Protein AF-0000000080780342 (afdb_homodimer)

Solvent-accessible surface area (backbone atoms only — not comparable to full-atom values): 35404 Å² total; per-residue (Å²): 70,50,25,33,61,36,71,56,68,37,95,52,62,80,74,57,49,59,36,84,40,81,68,80,72,84,42,49,67,56,20,28,24,29,40,35,44,19,20,24,66,54,75,62,47,59,28,56,47,44,54,70,35,80,52,38,77,70,79,51,53,69,66,42,45,40,37,42,12,18,7,27,31,31,62,43,62,15,71,58,88,52,90,84,52,71,96,67,53,64,68,41,53,31,22,22,37,40,79,22,28,40,26,47,54,44,73,37,52,49,88,44,50,42,74,52,54,91,90,51,51,52,72,51,41,6,53,33,53,70,23,40,50,44,18,42,36,44,40,53,63,73,50,52,61,40,65,70,33,35,33,34,28,35,47,19,38,30,47,42,21,44,40,32,38,29,52,41,33,65,47,45,24,44,27,36,32,23,32,56,50,73,84,40,57,67,50,50,46,51,48,57,67,71,63,36,58,76,41,77,43,37,62,55,75,53,89,60,39,43,59,52,50,21,57,75,45,71,67,56,25,29,43,30,32,42,28,38,28,65,53,64,76,61,47,62,74,23,31,18,73,72,62,12,32,37,31,34,62,41,51,72,63,38,83,75,62,73,52,73,38,53,52,60,58,35,29,77,37,13,26,29,42,32,20,44,47,56,72,62,39,42,75,76,39,49,68,57,45,51,53,33,50,54,54,50,52,50,31,46,71,73,57,57,46,74,71,53,68,31,82,69,79,28,73,26,64,67,31,50,33,57,52,49,52,38,49,77,67,66,67,64,34,32,24,42,43,34,36,34,69,75,77,70,68,75,81,124,71,51,24,34,61,35,70,56,66,36,96,52,61,79,74,56,49,60,35,84,40,81,68,79,73,82,42,50,68,56,20,29,25,29,41,34,42,18,19,25,66,53,75,62,47,59,29,56,47,43,55,68,35,80,53,38,77,72,80,50,53,67,65,43,47,40,36,43,12,19,7,27,30,32,62,43,66,16,73,58,88,53,89,87,53,71,95,66,50,64,68,41,53,32,21,22,38,41,79,22,29,42,26,47,56,44,74,37,54,51,89,45,52,41,73,52,56,91,91,52,52,52,73,52,40,6,51,33,53,70,23,40,50,45,17,41,35,45,40,53,63,73,49,51,62,40,65,70,33,34,33,34,27,35,47,19,39,29,46,42,20,45,39,31,37,30,52,41,32,67,48,44,25,44,27,34,32,22,32,57,50,73,85,40,57,66,48,50,46,50,47,58,68,73,63,36,58,75,42,79,44,37,62,55,74,52,90,60,42,45,60,52,52,21,56,74,47,72,66,56,26,30,42,30,34,41,28,38,26,64,53,63,75,60,48,63,74,25,31,17,74,72,62,11,32,38,32,34,62,41,50,72,62,38,83,76,61,74,52,75,39,53,52,59,59,34,28,78,37,14,26,29,41,31,20,44,47,55,73,62,39,42,75,75,39,50,68,58,47,50,51,31,48,55,54,50,52,49,31,45,73,74,57,58,45,73,72,55,66,32,81,70,80,28,76,25,65,67,29,49,33,57,54,51,50,38,48,75,68,66,67,65,35,32,26,40,43,34,38,33,71,76,78,69,68,74,81,124

InterPro domains:
  IPR011032 GroES-like superfamily [SSF50129] (12-157)
  IPR013149 Alcohol dehydrogenase-like, C-terminal [PF00107] (159-283)
  IPR013154 Alcohol dehydrogenase-like, N-terminal [PF08240] (29-117)
  IPR020843 Enoylreductase domain [SM00829] (11-338)
  IPR036291 NAD(P)-binding domain superfamily [SSF51735] (120-309)
  IPR051397 Zinc-containing alcohol dehydrogenase-like protein [PTHR43677] (1-338)

Structure (mmCIF, N/CA/C/O backbone):
data_AF-0000000080780342-model_v1
#
loop_
_entity.id
_entity.type
_entity.pdbx_description
1 polymer 'NADPH2:quinone reductase'
#
loop_
_atom_site.group_PDB
_atom_site.id
_atom_site.type_symbol
_atom_site.label_atom_id
_atom_site.label_alt_id
_atom_site.label_comp_id
_atom_site.label_asym_id
_atom_site.label_entity_id
_atom_site.label_seq_id
_atom_site.pdbx_PDB_ins_code
_atom_site.Cartn_x
_atom_site.Cartn_y
_atom_site.Cartn_z
_atom_site.occupancy
_atom_site.B_iso_or_equiv
_atom_site.auth_seq_id
_atom_site.auth_comp_id
_atom_site.auth_asym_id
_atom_site.auth_atom_id
_atom_site.pdbx_PDB_model_num
ATOM 1 N N . MET A 1 1 ? 14.344 -36.688 -25.344 1 91.94 1 MET A N 1
ATOM 2 C CA . MET A 1 1 ? 13.031 -36.625 -24.688 1 91.94 1 MET A CA 1
ATOM 3 C C . MET A 1 1 ? 12.125 -35.625 -25.391 1 91.94 1 MET A C 1
ATOM 5 O O . MET A 1 1 ? 12.602 -34.75 -26.109 1 91.94 1 MET A O 1
ATOM 9 N N . ASP A 1 2 ? 10.867 -35.781 -25.172 1 94.5 2 ASP A N 1
ATOM 10 C CA . ASP A 1 2 ? 9.93 -34.812 -25.734 1 94.5 2 ASP A CA 1
ATOM 11 C C . ASP A 1 2 ? 9.734 -33.625 -24.797 1 94.5 2 ASP A C 1
ATOM 13 O O . ASP A 1 2 ? 9.719 -33.812 -23.578 1 94.5 2 ASP A O 1
ATOM 17 N N . ALA A 1 3 ? 9.648 -32.469 -25.406 1 97.25 3 ALA A N 1
ATOM 18 C CA . ALA A 1 3 ? 9.391 -31.234 -24.641 1 97.25 3 ALA A CA 1
ATOM 19 C C . ALA A 1 3 ? 8.789 -30.156 -25.531 1 97.25 3 ALA A C 1
ATOM 21 O O . ALA A 1 3 ? 8.859 -30.234 -26.766 1 97.25 3 ALA A O 1
ATOM 22 N N . ILE A 1 4 ? 8.07 -29.234 -24.953 1 98.06 4 ILE A N 1
ATOM 23 C CA . ILE A 1 4 ? 7.613 -28.047 -25.688 1 98.06 4 ILE A CA 1
ATOM 24 C C . ILE A 1 4 ? 8.695 -26.969 -25.656 1 98.06 4 ILE A C 1
ATOM 26 O O . ILE A 1 4 ? 8.781 -26.203 -24.688 1 98.06 4 ILE A O 1
ATOM 30 N N . ARG A 1 5 ? 9.414 -26.859 -26.688 1 97.06 5 ARG A N 1
ATOM 31 C CA . ARG A 1 5 ? 10.508 -25.906 -26.797 1 97.06 5 ARG A CA 1
ATOM 32 C C . ARG A 1 5 ? 10.062 -24.625 -27.516 1 97.06 5 ARG A C 1
ATOM 34 O O . ARG A 1 5 ? 9.352 -24.703 -28.516 1 97.06 5 ARG A O 1
ATOM 41 N N . VAL A 1 6 ? 10.414 -23.516 -26.953 1 97.5 6 VAL A N 1
ATOM 42 C CA . VAL A 1 6 ? 10.258 -22.219 -27.625 1 97.5 6 VAL A CA 1
ATOM 43 C C . VAL A 1 6 ? 11.609 -21.75 -28.141 1 97.5 6 VAL A C 1
ATOM 45 O O . VAL A 1 6 ? 12.438 -21.234 -27.391 1 97.5 6 VAL A O 1
ATOM 48 N N . THR A 1 7 ? 11.836 -21.875 -29.375 1 96.62 7 THR A N 1
ATOM 49 C CA . THR A 1 7 ? 13.094 -21.469 -29.984 1 96.62 7 THR A CA 1
ATOM 50 C C . THR A 1 7 ? 13.008 -20.031 -30.484 1 96.62 7 THR A C 1
ATOM 52 O O . THR A 1 7 ? 14.031 -19.375 -30.688 1 96.62 7 THR A O 1
ATOM 55 N N . GLU A 1 8 ? 11.812 -19.641 -30.781 1 96.75 8 GLU A N 1
ATOM 56 C CA . GLU A 1 8 ? 11.406 -18.266 -31.062 1 96.75 8 GLU A CA 1
ATOM 57 C C . GLU A 1 8 ? 10.016 -17.969 -30.516 1 96.75 8 GLU A C 1
ATOM 59 O O . GLU A 1 8 ? 9.164 -18.859 -30.469 1 96.75 8 GLU A O 1
ATOM 64 N N . PHE A 1 9 ? 9.891 -16.766 -30.047 1 97.12 9 PHE A N 1
ATOM 65 C CA . PHE A 1 9 ? 8.562 -16.422 -29.547 1 97.12 9 PHE A CA 1
ATOM 66 C C . PHE A 1 9 ? 7.508 -16.656 -30.625 1 97.12 9 PHE A C 1
ATOM 68 O O . PHE A 1 9 ? 7.738 -16.375 -31.797 1 97.12 9 PHE A O 1
ATOM 75 N N . VAL A 1 10 ? 6.395 -17.094 -30.234 1 96.75 10 VAL A N 1
ATOM 76 C CA . VAL A 1 10 ? 5.383 -17.469 -31.203 1 96.75 10 VAL A CA 1
ATOM 77 C C . VAL A 1 10 ? 4.273 -16.422 -31.234 1 96.75 10 VAL A C 1
ATOM 79 O O . VAL A 1 10 ? 3.982 -15.789 -30.219 1 96.75 10 VAL A O 1
ATOM 82 N N . SER A 1 11 ? 3.623 -16.266 -32.344 1 94.81 11 SER A N 1
ATOM 83 C CA . SER A 1 11 ? 2.477 -15.367 -32.438 1 94.81 11 SER A CA 1
ATOM 84 C C . SER A 1 11 ? 1.191 -16.047 -32 1 94.81 11 SER A C 1
ATOM 86 O O . SER A 1 11 ? 0.263 -15.391 -31.531 1 94.81 11 SER A O 1
ATOM 88 N N . SER A 1 12 ? 1.224 -17.375 -32.188 1 94.81 12 SER A N 1
ATOM 89 C CA . SER A 1 12 ? 0.069 -18.172 -31.797 1 94.81 12 SER A CA 1
ATOM 90 C C . SER A 1 12 ? 0.501 -19.453 -31.078 1 94.81 12 SER A C 1
ATOM 92 O O . SER A 1 12 ? 1.444 -20.125 -31.516 1 94.81 12 SER A O 1
ATOM 94 N N . VAL A 1 13 ? -0.261 -19.812 -30.078 1 94.69 13 VAL A N 1
ATOM 95 C CA . VAL A 1 13 ? 0.096 -21 -29.297 1 94.69 13 VAL A CA 1
ATOM 96 C C . VAL A 1 13 ? -0.251 -22.266 -30.062 1 94.69 13 VAL A C 1
ATOM 98 O O . VAL A 1 13 ? 0.207 -23.359 -29.719 1 94.69 13 VAL A O 1
ATOM 101 N N . SER A 1 14 ? -1.014 -22.141 -31.109 1 93.75 14 SER A N 1
ATOM 102 C CA . SER A 1 14 ? -1.417 -23.281 -31.922 1 93.75 14 SER A CA 1
ATOM 103 C C . SER A 1 14 ? -0.217 -23.906 -32.625 1 93.75 14 SER A C 1
ATOM 105 O O . SER A 1 14 ? -0.289 -25.047 -33.094 1 93.75 14 SER A O 1
ATOM 107 N N . SER A 1 15 ? 0.836 -23.172 -32.75 1 94.62 15 SER A N 1
ATOM 108 C CA . SER A 1 15 ? 2.016 -23.656 -33.438 1 94.62 15 SER A CA 1
ATOM 109 C C . SER A 1 15 ? 2.895 -24.516 -32.531 1 94.62 15 SER A C 1
ATOM 111 O O . SER A 1 15 ? 3.807 -25.188 -33 1 94.62 15 SER A O 1
ATOM 113 N N . LEU A 1 16 ? 2.643 -24.516 -31.266 1 96.69 16 LEU A N 1
ATOM 114 C CA . LEU A 1 16 ? 3.463 -25.266 -30.312 1 96.69 16 LEU A CA 1
ATOM 115 C C . LEU A 1 16 ? 3.301 -26.766 -30.5 1 96.69 16 LEU A C 1
ATOM 117 O O . LEU A 1 16 ? 2.182 -27.266 -30.656 1 96.69 16 LEU A O 1
ATOM 121 N N . ARG A 1 17 ? 4.43 -27.453 -30.5 1 95.25 17 ARG A N 1
ATOM 122 C CA . ARG A 1 17 ? 4.457 -28.906 -30.641 1 95.25 17 ARG A CA 1
ATOM 123 C C . ARG A 1 17 ? 5.617 -29.516 -29.844 1 95.25 17 ARG A C 1
ATOM 125 O O . ARG A 1 17 ? 6.645 -28.859 -29.641 1 95.25 17 ARG A O 1
ATOM 132 N N . PRO A 1 18 ? 5.367 -30.75 -29.422 1 96.25 18 PRO A N 1
ATOM 133 C CA . PRO A 1 18 ? 6.516 -31.406 -28.812 1 96.25 18 PRO A CA 1
ATOM 134 C C . PRO A 1 18 ? 7.699 -31.547 -29.766 1 96.25 18 PRO A C 1
ATOM 136 O O . PRO A 1 18 ? 7.504 -31.781 -30.953 1 96.25 18 PRO A O 1
ATOM 139 N N . GLN A 1 19 ? 8.812 -31.359 -29.234 1 95.94 19 GLN A N 1
ATOM 140 C CA . GLN A 1 19 ? 10.062 -31.531 -29.969 1 95.94 19 GLN A CA 1
ATOM 141 C C . GLN A 1 19 ? 11 -32.469 -29.219 1 95.94 19 GLN A C 1
ATOM 143 O O . GLN A 1 19 ? 11.031 -32.5 -27.984 1 95.94 19 GLN A O 1
ATOM 148 N N . ALA A 1 20 ? 11.703 -33.219 -30.047 1 94.56 20 ALA A N 1
ATOM 149 C CA . ALA A 1 20 ? 12.742 -34.062 -29.453 1 94.56 20 ALA A CA 1
ATOM 150 C C . ALA A 1 20 ? 13.914 -33.25 -28.953 1 94.56 20 ALA A C 1
ATOM 152 O O . ALA A 1 20 ? 14.469 -32.438 -29.703 1 94.56 20 ALA A O 1
ATOM 153 N N . THR A 1 21 ? 14.188 -33.375 -27.766 1 93.62 21 THR A N 1
ATOM 154 C CA . THR A 1 21 ? 15.312 -32.656 -27.156 1 93.62 21 THR A CA 1
ATOM 155 C C . THR A 1 21 ? 16.203 -33.625 -26.391 1 93.62 21 THR A C 1
ATOM 157 O O . THR A 1 21 ? 15.781 -34.75 -26.031 1 93.62 21 THR A O 1
ATOM 160 N N . PRO A 1 22 ? 17.438 -33.281 -26.219 1 92 22 PRO A N 1
ATOM 161 C CA . PRO A 1 22 ? 18.328 -34.156 -25.484 1 92 22 PRO A CA 1
ATOM 162 C C . PRO A 1 22 ? 17.859 -34.438 -24.062 1 92 22 PRO A C 1
ATOM 164 O O . PRO A 1 22 ? 17.25 -33.562 -23.422 1 92 22 PRO A O 1
ATOM 167 N N . PHE A 1 23 ? 18.062 -35.625 -23.609 1 93.12 23 PHE A N 1
ATOM 168 C CA . PHE A 1 23 ? 17.844 -35.969 -22.219 1 93.12 23 PHE A CA 1
ATOM 169 C C . PHE A 1 23 ? 18.656 -35.031 -21.312 1 93.12 23 PHE A C 1
ATOM 171 O O . PHE A 1 23 ? 19.797 -34.688 -21.641 1 93.12 23 PHE A O 1
ATOM 178 N N . PRO A 1 24 ? 18.078 -34.719 -20.141 1 92.75 24 PRO A N 1
ATOM 179 C CA . PRO A 1 24 ? 18.828 -33.812 -19.266 1 92.75 24 PRO A CA 1
ATOM 180 C C . PRO A 1 24 ? 20.109 -34.438 -18.734 1 92.75 24 PRO A C 1
ATOM 182 O O . PRO A 1 24 ? 20.203 -35.656 -18.594 1 92.75 24 PRO A O 1
ATOM 185 N N . PRO A 1 25 ? 21.047 -33.531 -18.453 1 90 25 PRO A N 1
ATOM 186 C CA . PRO A 1 25 ? 22.266 -34.031 -17.828 1 90 25 PRO A CA 1
ATOM 187 C C . PRO A 1 25 ? 22.047 -34.5 -16.406 1 90 25 PRO A C 1
ATOM 189 O O . PRO A 1 25 ? 21 -34.25 -15.812 1 90 25 PRO A O 1
ATOM 192 N N . GLN A 1 26 ? 23.016 -35.219 -15.961 1 91.75 26 GLN A N 1
ATOM 193 C CA . GLN A 1 26 ? 22.984 -35.625 -14.555 1 91.75 26 GLN A CA 1
ATOM 194 C C . GLN A 1 26 ? 22.859 -34.375 -13.656 1 91.75 26 GLN A C 1
ATOM 196 O O . GLN A 1 26 ? 23.531 -33.375 -13.883 1 91.75 26 GLN A O 1
ATOM 201 N N . PRO A 1 27 ? 21.953 -34.469 -12.672 1 95.5 27 PRO A N 1
ATOM 202 C CA . PRO A 1 27 ? 21.781 -33.312 -11.797 1 95.5 27 PRO A CA 1
ATOM 203 C C . PRO A 1 27 ? 23.047 -32.938 -11.023 1 95.5 27 PRO A C 1
ATOM 205 O O . PRO A 1 27 ? 23.766 -33.844 -10.586 1 95.5 27 PRO A O 1
ATOM 208 N N . ARG A 1 28 ? 23.359 -31.609 -10.867 1 92.81 28 ARG A N 1
ATOM 209 C CA . ARG A 1 28 ? 24.469 -31.094 -10.062 1 92.81 28 ARG A CA 1
ATOM 210 C C . ARG A 1 28 ? 24.109 -31.109 -8.578 1 92.81 28 ARG A C 1
ATOM 212 O O . ARG A 1 28 ? 22.953 -31.344 -8.219 1 92.81 28 ARG A O 1
ATOM 219 N N . PRO A 1 29 ? 25.156 -30.875 -7.777 1 91.25 29 PRO A N 1
ATOM 220 C CA . PRO A 1 29 ? 24.828 -30.766 -6.355 1 91.25 29 PRO A CA 1
ATOM 221 C C . PRO A 1 29 ? 23.719 -29.734 -6.086 1 91.25 29 PRO A C 1
ATOM 223 O O . PRO A 1 29 ? 23.781 -28.609 -6.594 1 91.25 29 PRO A O 1
ATOM 226 N N . GLY A 1 30 ? 22.688 -30.219 -5.297 1 92.19 30 GLY A N 1
ATOM 227 C CA . GLY A 1 30 ? 21.578 -29.328 -4.98 1 92.19 30 GLY A CA 1
ATOM 228 C C . GLY A 1 30 ? 20.453 -29.406 -5.996 1 92.19 30 GLY A C 1
ATOM 229 O O . GLY A 1 30 ? 19.422 -28.75 -5.824 1 92.19 30 GLY A O 1
ATOM 230 N N . GLU A 1 31 ? 20.688 -30.25 -7 1 95.31 31 GLU A N 1
ATOM 231 C CA . GLU A 1 31 ? 19.672 -30.391 -8.039 1 95.31 31 GLU A CA 1
ATOM 232 C C . GLU A 1 31 ? 19.047 -31.781 -8.023 1 95.31 31 GLU A C 1
ATOM 234 O O . GLU A 1 31 ? 19.641 -32.719 -7.465 1 95.31 31 GLU A O 1
ATOM 239 N N . VAL A 1 32 ? 17.906 -31.906 -8.562 1 96.38 32 VAL A N 1
ATOM 240 C CA . VAL A 1 32 ? 17.156 -33.156 -8.617 1 96.38 32 VAL A CA 1
ATOM 241 C C . VAL A 1 32 ? 16.594 -33.375 -10.016 1 96.38 32 VAL A C 1
ATOM 243 O O . VAL A 1 32 ? 16.062 -32.438 -10.625 1 96.38 32 VAL A O 1
ATOM 246 N N . LEU A 1 33 ? 16.797 -34.5 -10.523 1 96.81 33 LEU A N 1
ATOM 247 C CA . LEU A 1 33 ? 16.172 -34.938 -11.766 1 96.81 33 LEU A CA 1
ATOM 248 C C . LEU A 1 33 ? 14.844 -35.625 -11.5 1 96.81 33 LEU A C 1
ATOM 250 O O . LEU A 1 33 ? 14.797 -36.594 -10.734 1 96.81 33 LEU A O 1
ATOM 254 N N . VAL A 1 34 ? 13.828 -35.156 -12.102 1 97.06 34 VAL A N 1
ATOM 255 C CA . VAL A 1 34 ? 12.484 -35.688 -11.844 1 97.06 34 VAL A CA 1
ATOM 256 C C . VAL A 1 34 ? 11.867 -36.188 -13.148 1 97.06 34 VAL A C 1
ATOM 258 O O . VAL A 1 34 ? 11.969 -35.531 -14.188 1 97.06 34 VAL A O 1
ATOM 261 N N . ALA A 1 35 ? 11.312 -37.375 -13.117 1 97.25 35 ALA A N 1
ATOM 262 C CA . ALA A 1 35 ? 10.414 -37.812 -14.18 1 97.25 35 ALA A CA 1
ATOM 263 C C . ALA A 1 35 ? 9.023 -37.219 -14.023 1 97.25 35 ALA A C 1
ATOM 265 O O . ALA A 1 35 ? 8.305 -37.531 -13.078 1 97.25 35 ALA A O 1
ATOM 266 N N . ILE A 1 36 ? 8.633 -36.406 -14.977 1 98 36 ILE A N 1
ATOM 267 C CA . ILE A 1 36 ? 7.383 -35.656 -14.836 1 98 36 ILE A CA 1
ATOM 268 C C . ILE A 1 36 ? 6.203 -36.562 -15.188 1 98 36 ILE A C 1
ATOM 270 O O . ILE A 1 36 ? 6.207 -37.219 -16.234 1 98 36 ILE A O 1
ATOM 274 N N . HIS A 1 37 ? 5.23 -36.562 -14.305 1 97.94 37 HIS A N 1
ATOM 275 C CA . HIS A 1 37 ? 3.99 -37.281 -14.57 1 97.94 37 HIS A CA 1
ATOM 276 C C . HIS A 1 37 ? 2.885 -36.344 -15.008 1 97.94 37 HIS A C 1
ATOM 278 O O . HIS A 1 37 ? 2.158 -36.625 -15.961 1 97.94 37 HIS A O 1
ATOM 284 N N . CYS A 1 38 ? 2.787 -35.281 -14.328 1 98.12 38 CYS A N 1
ATOM 285 C CA . CYS A 1 38 ? 1.791 -34.25 -14.617 1 98.12 38 CYS A CA 1
ATOM 286 C C . CYS A 1 38 ? 2.418 -32.844 -14.609 1 98.12 38 CYS A C 1
ATOM 288 O O . CYS A 1 38 ? 3.334 -32.594 -13.828 1 98.12 38 CYS A O 1
ATOM 290 N N . ALA A 1 39 ? 2.018 -32.031 -15.492 1 98.5 39 ALA A N 1
ATOM 291 C CA . ALA A 1 39 ? 2.291 -30.609 -15.477 1 98.5 39 ALA A CA 1
ATOM 292 C C . ALA A 1 39 ? 0.994 -29.797 -15.445 1 98.5 39 ALA A C 1
ATOM 294 O O . ALA A 1 39 ? -0.067 -30.312 -15.812 1 98.5 39 ALA A O 1
ATOM 295 N N . ALA A 1 40 ? 1.048 -28.609 -14.93 1 98.62 40 ALA A N 1
ATOM 296 C CA . ALA A 1 40 ? -0.165 -27.797 -14.852 1 98.62 40 ALA A CA 1
ATOM 297 C C . ALA A 1 40 ? -0.02 -26.516 -15.664 1 98.62 40 ALA A C 1
ATOM 299 O O . ALA A 1 40 ? 1.073 -25.953 -15.758 1 98.62 40 ALA A O 1
ATOM 300 N N . LEU A 1 41 ? -1.099 -26.078 -16.188 1 98.06 41 LEU A N 1
ATOM 301 C CA . LEU A 1 41 ? -1.158 -24.906 -17.062 1 98.06 41 LEU A CA 1
ATOM 302 C C . LEU A 1 41 ? -1.257 -23.625 -16.25 1 98.06 41 LEU A C 1
ATOM 304 O O . LEU A 1 41 ? -1.991 -23.578 -15.258 1 98.06 41 LEU A O 1
ATOM 308 N N . ASN A 1 42 ? -0.512 -22.641 -16.625 1 96.19 42 ASN A N 1
ATOM 309 C CA . ASN A 1 42 ? -0.574 -21.297 -16.047 1 96.19 42 ASN A CA 1
ATOM 310 C C . ASN A 1 42 ? -0.77 -20.234 -17.141 1 96.19 42 ASN A C 1
ATOM 312 O O . ASN A 1 42 ? -0.318 -20.406 -18.266 1 96.19 42 ASN A O 1
ATOM 316 N N . HIS A 1 43 ? -1.422 -19.141 -16.75 1 93.88 43 HIS A N 1
ATOM 317 C CA . HIS A 1 43 ? -1.562 -18.047 -17.703 1 93.88 43 HIS A CA 1
ATOM 318 C C . HIS A 1 43 ? -0.2 -17.531 -18.156 1 93.88 43 HIS A C 1
ATOM 320 O O . HIS A 1 43 ? -0.037 -17.141 -19.328 1 93.88 43 HIS A O 1
ATOM 326 N N . VAL A 1 44 ? 0.729 -17.562 -17.344 1 94.25 44 VAL A N 1
ATOM 327 C CA . VAL A 1 44 ? 2.076 -17.078 -17.609 1 94.25 44 VAL A CA 1
ATOM 328 C C . VAL A 1 44 ? 2.705 -17.906 -18.734 1 94.25 44 VAL A C 1
ATOM 330 O O . VAL A 1 44 ? 3.551 -17.406 -19.484 1 94.25 44 VAL A O 1
ATOM 333 N N . ASP A 1 45 ? 2.311 -19.125 -18.891 1 96.56 45 ASP A N 1
ATOM 334 C CA . ASP A 1 45 ? 2.809 -19.953 -19.984 1 96.56 45 ASP A CA 1
ATOM 335 C C . ASP A 1 45 ? 2.502 -19.312 -21.344 1 96.56 45 ASP A C 1
ATOM 337 O O . ASP A 1 45 ? 3.34 -19.328 -22.25 1 96.56 45 ASP A O 1
ATOM 341 N N . LEU A 1 46 ? 1.283 -18.781 -21.453 1 94.69 46 LEU A N 1
ATOM 342 C CA . LEU A 1 46 ? 0.882 -18.094 -22.688 1 94.69 46 LEU A CA 1
ATOM 343 C C . LEU A 1 46 ? 1.785 -16.906 -22.969 1 94.69 46 LEU A C 1
ATOM 345 O O . LEU A 1 46 ? 2.277 -16.734 -24.094 1 94.69 46 LEU A O 1
ATOM 349 N N . LEU A 1 47 ? 2.016 -16.156 -21.938 1 93.44 47 LEU A N 1
ATOM 350 C CA . LEU A 1 47 ? 2.805 -14.93 -22.078 1 93.44 47 LEU A CA 1
ATOM 351 C C . LEU A 1 47 ? 4.262 -15.258 -22.391 1 93.44 47 LEU A C 1
ATOM 353 O O . LEU A 1 47 ? 4.883 -14.609 -23.234 1 93.44 47 LEU A O 1
ATOM 357 N N . TYR A 1 48 ? 4.793 -16.25 -21.75 1 96.25 48 TYR A N 1
ATOM 358 C CA . TYR A 1 48 ? 6.168 -16.656 -22 1 96.25 48 TYR A CA 1
ATOM 359 C C . TYR A 1 48 ? 6.34 -17.125 -23.438 1 96.25 48 TYR A C 1
ATOM 361 O O . TYR A 1 48 ? 7.301 -16.75 -24.109 1 96.25 48 TYR A O 1
ATOM 369 N N . ALA A 1 49 ? 5.441 -17.922 -23.906 1 97.25 49 ALA A N 1
ATOM 370 C CA . ALA A 1 49 ? 5.527 -18.438 -25.266 1 97.25 49 ALA A CA 1
ATOM 371 C C . ALA A 1 49 ? 5.527 -17.312 -26.297 1 97.25 49 ALA A C 1
ATOM 373 O O . ALA A 1 49 ? 6.203 -17.391 -27.328 1 97.25 49 ALA A O 1
ATOM 374 N N . GLN A 1 50 ? 4.836 -16.266 -25.969 1 95.81 50 GLN A N 1
ATOM 375 C CA . GLN A 1 50 ? 4.613 -15.188 -26.938 1 95.81 50 GLN A CA 1
ATOM 376 C C . GLN A 1 50 ? 5.598 -14.047 -26.719 1 95.81 50 GLN A C 1
ATOM 378 O O . GLN A 1 50 ? 5.586 -13.062 -27.453 1 95.81 50 GLN A O 1
ATOM 383 N N . GLY A 1 51 ? 6.398 -14.078 -25.734 1 95.5 51 GLY A N 1
ATOM 384 C CA . GLY A 1 51 ? 7.355 -13.023 -25.453 1 95.5 51 GLY A CA 1
ATOM 385 C C . GLY A 1 51 ? 6.715 -11.781 -24.859 1 95.5 51 GLY A C 1
ATOM 386 O O . GLY A 1 51 ? 7.18 -10.664 -25.094 1 95.5 51 GLY A O 1
ATOM 387 N N . LYS A 1 52 ? 5.648 -11.961 -24.109 1 91.38 52 LYS A N 1
ATOM 388 C CA . LYS A 1 52 ? 4.867 -10.812 -23.672 1 91.38 52 LYS A CA 1
ATOM 389 C C . LYS A 1 52 ? 4.973 -10.609 -22.156 1 91.38 52 LYS A C 1
ATOM 391 O O . LYS A 1 52 ? 4.43 -9.641 -21.625 1 91.38 52 LYS A O 1
ATOM 396 N N . HIS A 1 53 ? 5.652 -11.5 -21.469 1 91.31 53 HIS A N 1
ATOM 397 C CA . HIS A 1 53 ? 5.855 -11.359 -20.031 1 91.31 53 HIS A CA 1
ATOM 398 C C . HIS A 1 53 ? 7.074 -10.492 -19.734 1 91.31 53 HIS A C 1
ATOM 400 O O . HIS A 1 53 ? 8.039 -10.484 -20.5 1 91.31 53 HIS A O 1
ATOM 406 N N . GLN A 1 54 ? 7.062 -9.844 -18.594 1 88.12 54 GLN A N 1
ATOM 407 C CA . GLN A 1 54 ? 8.172 -8.977 -18.234 1 88.12 54 GLN A CA 1
ATOM 408 C C . GLN A 1 54 ? 9.477 -9.758 -18.141 1 88.12 54 GLN A C 1
ATOM 410 O O . GLN A 1 54 ? 10.555 -9.227 -18.406 1 88.12 54 GLN A O 1
ATOM 415 N N . ASN A 1 55 ? 9.414 -10.961 -17.75 1 92.62 55 ASN A N 1
ATOM 416 C CA . ASN A 1 55 ? 10.609 -11.789 -17.609 1 92.62 55 ASN A CA 1
ATOM 417 C C . ASN A 1 55 ? 11.234 -12.094 -18.969 1 92.62 55 ASN A C 1
ATOM 419 O O . ASN A 1 55 ? 12.391 -12.508 -19.047 1 92.62 55 ASN A O 1
ATOM 423 N N . ASN A 1 56 ? 10.516 -11.945 -20.016 1 94.25 56 ASN A N 1
ATOM 424 C CA . ASN A 1 56 ? 11.023 -12.234 -21.344 1 94.25 56 ASN A CA 1
ATOM 425 C C . ASN A 1 56 ? 12.023 -11.172 -21.812 1 94.25 56 ASN A C 1
ATOM 427 O O . ASN A 1 56 ? 12.766 -11.383 -22.766 1 94.25 56 ASN A O 1
ATOM 431 N N . THR A 1 57 ? 12.047 -10.086 -21.094 1 90.75 57 THR A N 1
ATOM 432 C CA . THR A 1 57 ? 12.961 -9.016 -21.469 1 90.75 57 THR A CA 1
ATOM 433 C C . THR A 1 57 ? 14.406 -9.414 -21.172 1 90.75 57 THR A C 1
ATOM 435 O O . THR A 1 57 ? 15.328 -8.984 -21.875 1 90.75 57 THR A O 1
ATOM 438 N N . SER A 1 58 ? 14.633 -10.242 -20.188 1 89.38 58 SER A N 1
ATOM 439 C CA . SER A 1 58 ? 16.016 -10.57 -19.859 1 89.38 58 SER A CA 1
ATOM 440 C C . SER A 1 58 ? 16.125 -11.984 -19.297 1 89.38 58 SER A C 1
ATOM 442 O O . SER A 1 58 ? 16.922 -12.797 -19.781 1 89.38 58 SER A O 1
ATOM 444 N N . LEU A 1 59 ? 15.266 -12.438 -18.5 1 91.5 59 LEU A N 1
ATOM 445 C CA . LEU A 1 59 ? 15.422 -13.664 -17.719 1 91.5 59 LEU A CA 1
ATOM 446 C C . LEU A 1 59 ? 15.062 -14.891 -18.547 1 91.5 59 LEU A C 1
ATOM 448 O O . LEU A 1 59 ? 15.719 -15.93 -18.438 1 91.5 59 LEU A O 1
ATOM 452 N N . ILE A 1 60 ? 14.047 -14.766 -19.312 1 95.44 60 ILE A N 1
ATOM 453 C CA . ILE A 1 60 ? 13.555 -15.898 -20.109 1 95.44 60 ILE A CA 1
ATOM 454 C C . ILE A 1 60 ? 13.562 -15.531 -21.578 1 95.44 60 ILE A C 1
ATOM 456 O O . ILE A 1 60 ? 12.609 -14.922 -22.078 1 95.44 60 ILE A O 1
ATOM 460 N N . ARG A 1 61 ? 14.555 -16.031 -22.234 1 96.75 61 ARG A N 1
ATOM 461 C CA . ARG A 1 61 ? 14.734 -15.805 -23.656 1 96.75 61 ARG A CA 1
ATOM 462 C C . ARG A 1 61 ? 14.914 -17.125 -24.406 1 96.75 61 ARG A C 1
ATOM 464 O O . ARG A 1 61 ? 15.508 -18.062 -23.875 1 96.75 61 ARG A O 1
ATOM 471 N N . PRO A 1 62 ? 14.391 -17.109 -25.625 1 96.69 62 PRO A N 1
ATOM 472 C CA . PRO A 1 62 ? 14.609 -18.328 -26.391 1 96.69 62 PRO A CA 1
ATOM 473 C C . PRO A 1 62 ? 16.094 -18.641 -26.609 1 96.69 62 PRO A C 1
ATOM 475 O O . PRO A 1 62 ? 16.906 -17.719 -26.703 1 96.69 62 PRO A O 1
ATOM 478 N N . PRO A 1 63 ? 16.375 -19.984 -26.734 1 96.69 63 PRO A N 1
ATOM 479 C CA . PRO A 1 63 ? 15.469 -21.141 -26.609 1 96.69 63 PRO A CA 1
ATOM 480 C C . PRO A 1 63 ? 15.219 -21.547 -25.156 1 96.69 63 PRO A C 1
ATOM 482 O O . PRO A 1 63 ? 16.125 -21.453 -24.328 1 96.69 63 PRO A O 1
ATOM 485 N N . PHE A 1 64 ? 14.07 -21.984 -24.828 1 97.25 64 PHE A N 1
ATOM 486 C CA . PHE A 1 64 ? 13.75 -22.562 -23.531 1 97.25 64 PHE A CA 1
ATOM 487 C C . PHE A 1 64 ? 12.594 -23.547 -23.641 1 97.25 64 PHE A C 1
ATOM 489 O O . PHE A 1 64 ? 11.898 -23.578 -24.656 1 97.25 64 PHE A O 1
ATOM 496 N N . THR A 1 65 ? 12.508 -24.469 -22.641 1 97.88 65 THR A N 1
ATOM 497 C CA . THR A 1 65 ? 11.367 -25.359 -22.531 1 97.88 65 THR A CA 1
ATOM 498 C C . THR A 1 65 ? 10.258 -24.719 -21.703 1 97.88 65 THR A C 1
ATOM 500 O O . THR A 1 65 ? 10.523 -24.172 -20.625 1 97.88 65 THR A O 1
ATOM 503 N N . LEU A 1 66 ? 9.016 -24.766 -22.172 1 98.12 66 LEU A N 1
ATOM 504 C CA . LEU A 1 66 ? 7.871 -24.109 -21.562 1 98.12 66 LEU A CA 1
ATOM 505 C C . LEU A 1 66 ? 7.348 -24.922 -20.375 1 98.12 66 LEU A C 1
ATOM 507 O O . LEU A 1 66 ? 7.727 -26.078 -20.188 1 98.12 66 LEU A O 1
ATOM 511 N N . GLY A 1 67 ? 6.484 -24.234 -19.578 1 98.31 67 GLY A N 1
ATOM 512 C CA . GLY A 1 67 ? 5.898 -24.859 -18.391 1 98.31 67 GLY A CA 1
ATOM 513 C C . GLY A 1 67 ? 6.543 -24.391 -17.094 1 98.31 67 GLY A C 1
ATOM 514 O O . GLY A 1 67 ? 7.758 -24.188 -17.047 1 98.31 67 GLY A O 1
ATOM 515 N N . LEU A 1 68 ? 5.723 -24.422 -15.969 1 98.12 68 LEU A N 1
ATOM 516 C CA . LEU A 1 68 ? 6.258 -23.766 -14.781 1 98.12 68 LEU A CA 1
ATOM 517 C C . LEU A 1 68 ? 6.078 -24.641 -13.547 1 98.12 68 LEU A C 1
ATOM 519 O O . LEU A 1 68 ? 6.688 -24.391 -12.5 1 98.12 68 LEU A O 1
ATOM 523 N N . GLU A 1 69 ? 5.188 -25.625 -13.586 1 98.62 69 GLU A N 1
ATOM 524 C CA . GLU A 1 69 ? 4.973 -26.453 -12.414 1 98.62 69 GLU A CA 1
ATOM 525 C C . GLU A 1 69 ? 4.582 -27.875 -12.812 1 98.62 69 GLU A C 1
ATOM 527 O O . GLU A 1 69 ? 4.102 -28.109 -13.93 1 98.62 69 GLU A O 1
ATOM 532 N N . PHE A 1 70 ? 4.875 -28.797 -11.875 1 98.5 70 PHE A N 1
ATOM 533 C CA . PHE A 1 70 ? 4.77 -30.203 -12.227 1 98.5 70 PHE A CA 1
ATOM 534 C C . PHE A 1 70 ? 4.691 -31.078 -10.977 1 98.5 70 PHE A C 1
ATOM 536 O O . PHE A 1 70 ? 4.844 -30.578 -9.859 1 98.5 70 PHE A O 1
ATOM 543 N N . SER A 1 71 ? 4.352 -32.312 -11.172 1 98.5 71 SER A N 1
ATOM 544 C CA . SER A 1 71 ? 4.535 -33.406 -10.219 1 98.5 71 SER A CA 1
ATOM 545 C C . SER A 1 71 ? 5.129 -34.656 -10.898 1 98.5 71 SER A C 1
ATOM 547 O O . SER A 1 71 ? 5 -34.812 -12.109 1 98.5 71 SER A O 1
ATOM 549 N N . GLY A 1 72 ? 5.836 -35.344 -10.125 1 97.94 72 GLY A N 1
ATOM 550 C CA . GLY A 1 72 ? 6.488 -36.531 -10.68 1 97.94 72 GLY A CA 1
ATOM 551 C C . GLY A 1 72 ? 7.262 -37.312 -9.648 1 97.94 72 GLY A C 1
ATOM 552 O O . GLY A 1 72 ? 6.961 -37.25 -8.453 1 97.94 72 GLY A O 1
ATOM 553 N N . THR A 1 73 ? 8.172 -38.125 -10.195 1 97.38 73 THR A N 1
ATOM 554 C CA . THR A 1 73 ? 8.977 -39 -9.352 1 97.38 73 THR A CA 1
ATOM 555 C C . THR A 1 73 ? 10.461 -38.656 -9.469 1 97.38 73 THR A C 1
ATOM 557 O O . THR A 1 73 ? 10.969 -38.469 -10.578 1 97.38 73 THR A O 1
ATOM 560 N N . VAL A 1 74 ? 11.094 -38.625 -8.328 1 96.81 74 VAL A N 1
ATOM 561 C CA . VAL A 1 74 ? 12.531 -38.375 -8.32 1 96.81 74 VAL A CA 1
ATOM 562 C C . VAL A 1 74 ? 13.258 -39.531 -9 1 96.81 74 VAL A C 1
ATOM 564 O O . VAL A 1 74 ? 13.039 -40.688 -8.648 1 96.81 74 VAL A O 1
ATOM 567 N N . PHE A 1 75 ? 14.047 -39.156 -9.945 1 95.88 75 PHE A N 1
ATOM 568 C CA . PHE A 1 75 ? 14.812 -40.188 -10.656 1 95.88 75 PHE A CA 1
ATOM 569 C C . PHE A 1 75 ? 16.25 -40.219 -10.164 1 95.88 75 PHE A C 1
ATOM 571 O O . PHE A 1 75 ? 16.812 -41.312 -9.945 1 95.88 75 PHE A O 1
ATOM 578 N N . ALA A 1 76 ? 16.844 -39.031 -10.008 1 94.44 76 ALA A N 1
ATOM 579 C CA . ALA A 1 76 ? 18.219 -38.938 -9.523 1 94.44 76 ALA A CA 1
ATOM 580 C C . ALA A 1 76 ? 18.422 -37.625 -8.734 1 94.44 76 ALA A C 1
ATOM 582 O O . ALA A 1 76 ? 17.688 -36.656 -8.914 1 94.44 76 ALA A O 1
ATOM 583 N N . VAL A 1 77 ? 19.375 -37.688 -7.789 1 94.5 77 VAL A N 1
ATOM 584 C CA . VAL A 1 77 ? 19.734 -36.531 -6.969 1 94.5 77 VAL A CA 1
ATOM 585 C C . VAL A 1 77 ? 21.219 -36.25 -7.105 1 94.5 77 VAL A C 1
ATOM 587 O O . VAL A 1 77 ? 22.047 -37.188 -7.133 1 94.5 77 VAL A O 1
ATOM 590 N N . GLY A 1 78 ? 21.422 -34.906 -7.285 1 91.62 78 GLY A N 1
ATOM 591 C CA . GLY A 1 78 ? 22.828 -34.562 -7.336 1 91.62 78 GLY A CA 1
ATOM 592 C C . GLY A 1 78 ? 23.562 -34.812 -6.027 1 91.62 78 GLY A C 1
ATOM 593 O O . GLY A 1 78 ? 22.969 -34.688 -4.949 1 91.62 78 GLY A O 1
ATOM 594 N N . SER A 1 79 ? 24.781 -35.219 -6.125 1 77 79 SER A N 1
ATOM 595 C CA . SER A 1 79 ? 25.594 -35.625 -4.984 1 77 79 SER A CA 1
ATOM 596 C C . SER A 1 79 ? 25.75 -34.5 -3.977 1 77 79 SER A C 1
ATOM 598 O O . SER A 1 79 ? 26.047 -33.375 -4.355 1 77 79 SER A O 1
ATOM 600 N N . THR A 1 80 ? 24.844 -34.5 -2.904 1 66.69 80 THR A N 1
ATOM 601 C CA . THR A 1 80 ? 25.062 -33.5 -1.864 1 66.69 80 THR A CA 1
ATOM 602 C C . THR A 1 80 ? 25.828 -34.094 -0.694 1 66.69 80 THR A C 1
ATOM 604 O O . THR A 1 80 ? 25.609 -35.25 -0.328 1 66.69 80 THR A O 1
ATOM 607 N N . ALA A 1 81 ? 27.062 -33.625 -0.454 1 57.88 81 ALA A N 1
ATOM 608 C CA . ALA A 1 81 ? 27.844 -34.031 0.703 1 57.88 81 ALA A CA 1
ATOM 609 C C . ALA A 1 81 ? 27.203 -33.531 2.004 1 57.88 81 ALA A C 1
ATOM 611 O O . ALA A 1 81 ? 27.891 -33.406 3.021 1 57.88 81 ALA A O 1
ATOM 612 N N . THR A 1 82 ? 25.953 -33.219 2.01 1 58.94 82 THR A N 1
ATOM 613 C CA . THR A 1 82 ? 25.516 -32.719 3.303 1 58.94 82 THR A CA 1
ATOM 614 C C . THR A 1 82 ? 25.359 -33.844 4.312 1 58.94 82 THR A C 1
ATOM 616 O O . THR A 1 82 ? 25.094 -35 3.936 1 58.94 82 THR A O 1
ATOM 619 N N . ALA A 1 83 ? 25.75 -33.562 5.566 1 56.12 83 ALA A N 1
ATOM 620 C CA . ALA A 1 83 ? 25.734 -34.469 6.711 1 56.12 83 ALA A CA 1
ATOM 621 C C . ALA A 1 83 ? 24.375 -35.094 6.891 1 56.12 83 ALA A C 1
ATOM 623 O O . ALA A 1 83 ? 24.266 -36.281 7.293 1 56.12 83 ALA A O 1
ATOM 624 N N . ASP A 1 84 ? 23.344 -34.469 6.766 1 55.38 84 ASP A N 1
ATOM 625 C CA . ASP A 1 84 ? 22 -34.969 7.07 1 55.38 84 ASP A CA 1
ATOM 626 C C . ASP A 1 84 ? 21.391 -35.688 5.871 1 55.38 84 ASP A C 1
ATOM 628 O O . ASP A 1 84 ? 20.266 -36.188 5.945 1 55.38 84 ASP A O 1
ATOM 632 N N . GLY A 1 85 ? 22.109 -35.906 4.875 1 56.34 85 GLY A N 1
ATOM 633 C CA . GLY A 1 85 ? 21.656 -36.562 3.654 1 56.34 85 GLY A CA 1
ATOM 634 C C . GLY A 1 85 ? 20.672 -35.719 2.863 1 56.34 85 GLY A C 1
ATOM 635 O O . GLY A 1 85 ? 20.266 -34.656 3.316 1 56.34 85 GLY A O 1
ATOM 636 N N . PRO A 1 86 ? 20.281 -36.25 1.61 1 60.34 86 PRO A N 1
ATOM 637 C CA . PRO A 1 86 ? 19.422 -35.406 0.752 1 60.34 86 PRO A CA 1
ATOM 638 C C . PRO A 1 86 ? 17.969 -35.438 1.18 1 60.34 86 PRO A C 1
ATOM 640 O O . PRO A 1 86 ? 17.484 -36.469 1.679 1 60.34 86 PRO A O 1
ATOM 643 N N . GLN A 1 87 ? 17.328 -34.375 1.179 1 81.81 87 GLN A N 1
ATOM 644 C CA . GLN A 1 87 ? 15.906 -34.219 1.461 1 81.81 87 GLN A CA 1
ATOM 645 C C . GLN A 1 87 ? 15.07 -35.125 0.549 1 81.81 87 GLN A C 1
ATOM 647 O O . GLN A 1 87 ? 13.984 -35.562 0.935 1 81.81 87 GLN A O 1
ATOM 652 N N . PHE A 1 88 ? 15.641 -35.531 -0.617 1 94 88 PHE A N 1
ATOM 653 C CA . PHE A 1 88 ? 14.922 -36.344 -1.608 1 94 88 PHE A CA 1
ATOM 654 C C . PHE A 1 88 ? 15.719 -37.562 -2.01 1 94 88 PHE A C 1
ATOM 656 O O . PHE A 1 88 ? 16.953 -37.531 -1.984 1 94 88 PHE A O 1
ATOM 663 N N . LYS A 1 89 ? 15.047 -38.656 -2.359 1 94 89 LYS A N 1
ATOM 664 C CA . LYS A 1 89 ? 15.633 -39.875 -2.867 1 94 89 LYS A CA 1
ATOM 665 C C . LYS A 1 89 ? 14.883 -40.375 -4.098 1 94 89 LYS A C 1
ATOM 667 O O . LYS A 1 89 ? 13.695 -40.125 -4.262 1 94 89 LYS A O 1
ATOM 672 N N . PRO A 1 90 ? 15.641 -41.125 -4.922 1 95 90 PRO A N 1
ATOM 673 C CA . PRO A 1 90 ? 14.938 -41.719 -6.062 1 95 90 PRO A CA 1
ATOM 674 C C . PRO A 1 90 ? 13.688 -42.5 -5.645 1 95 90 PRO A C 1
ATOM 676 O O . PRO A 1 90 ? 13.711 -43.219 -4.645 1 95 90 PRO A O 1
ATOM 679 N N . GLY A 1 91 ? 12.602 -42.25 -6.359 1 96.06 91 GLY A N 1
ATOM 680 C CA . GLY A 1 91 ? 11.352 -42.938 -6.047 1 96.06 91 GLY A CA 1
ATOM 681 C C . GLY A 1 91 ? 10.367 -42.062 -5.301 1 96.06 91 GLY A C 1
ATOM 682 O O . GLY A 1 91 ? 9.164 -42.312 -5.305 1 96.06 91 GLY A O 1
ATOM 683 N N . HIS A 1 92 ? 10.852 -41.031 -4.656 1 97 92 HIS A N 1
ATOM 684 C CA . HIS A 1 92 ? 9.969 -40.094 -3.951 1 97 92 HIS A CA 1
ATOM 685 C C . HIS A 1 92 ? 9.008 -39.406 -4.914 1 97 92 HIS A C 1
ATOM 687 O O . HIS A 1 92 ? 9.406 -39 -6.004 1 97 92 HIS A O 1
ATOM 693 N N . LYS A 1 93 ? 7.691 -39.344 -4.531 1 97.5 93 LYS A N 1
ATOM 694 C CA . LYS A 1 93 ? 6.715 -38.531 -5.258 1 97.5 93 LYS A CA 1
ATOM 695 C C . LYS A 1 93 ? 6.805 -37.062 -4.855 1 97.5 93 LYS A C 1
ATOM 697 O O . LYS A 1 93 ? 6.715 -36.719 -3.67 1 97.5 93 LYS A O 1
ATOM 702 N N . VAL A 1 94 ? 7.027 -36.188 -5.855 1 98.25 94 VAL A N 1
ATOM 703 C CA . VAL A 1 94 ? 7.289 -34.781 -5.547 1 98.25 94 VAL A CA 1
ATOM 704 C C . VAL A 1 94 ? 6.473 -33.875 -6.477 1 98.25 94 VAL A C 1
ATOM 706 O O . VAL A 1 94 ? 5.945 -34.344 -7.492 1 98.25 94 VAL A O 1
ATOM 709 N N . PHE A 1 95 ? 6.246 -32.719 -6.086 1 98.5 95 PHE A N 1
ATOM 710 C CA . PHE A 1 95 ? 5.773 -31.641 -6.934 1 98.5 95 PHE A CA 1
ATOM 711 C C . PHE A 1 95 ? 6.648 -30.406 -6.762 1 98.5 95 PHE A C 1
ATOM 713 O O . PHE A 1 95 ? 7.348 -30.266 -5.754 1 98.5 95 PHE A O 1
ATOM 720 N N . GLY A 1 96 ? 6.688 -29.531 -7.773 1 98.38 96 GLY A N 1
ATOM 721 C CA . GLY A 1 96 ? 7.543 -28.359 -7.723 1 98.38 96 GLY A CA 1
ATOM 722 C C . GLY A 1 96 ? 7.332 -27.422 -8.891 1 98.38 96 GLY A C 1
ATOM 723 O O . GLY A 1 96 ? 6.387 -27.578 -9.664 1 98.38 96 GLY A O 1
ATOM 724 N N . ALA A 1 97 ? 8.102 -26.406 -8.805 1 98.06 97 ALA A N 1
ATOM 725 C CA . ALA A 1 97 ? 8.078 -25.391 -9.859 1 98.06 97 ALA A CA 1
ATOM 726 C C . ALA A 1 97 ? 9.438 -25.266 -10.531 1 98.06 97 ALA A C 1
ATOM 728 O O . ALA A 1 97 ? 10.477 -25.438 -9.891 1 98.06 97 ALA A O 1
ATOM 729 N N . GLY A 1 98 ? 9.391 -24.938 -11.75 1 97.06 98 GLY A N 1
ATOM 730 C CA . GLY A 1 98 ? 10.562 -24.688 -12.578 1 97.06 98 GLY A CA 1
ATOM 731 C C . GLY A 1 98 ? 10.242 -24.547 -14.055 1 97.06 98 GLY A C 1
ATOM 732 O O . GLY A 1 98 ? 9.383 -25.266 -14.57 1 97.06 98 GLY A O 1
ATOM 733 N N . LEU A 1 99 ? 10.984 -23.656 -14.648 1 97.38 99 LEU A N 1
ATOM 734 C CA . LEU A 1 99 ? 10.828 -23.562 -16.094 1 97.38 99 LEU A CA 1
ATOM 735 C C . LEU A 1 99 ? 11.203 -24.875 -16.781 1 97.38 99 LEU A C 1
ATOM 737 O O . LEU A 1 99 ? 12.227 -25.469 -16.453 1 97.38 99 LEU A O 1
ATOM 741 N N . GLY A 1 100 ? 10.344 -25.359 -17.641 1 97.81 100 GLY A N 1
ATOM 742 C CA . GLY A 1 100 ? 10.633 -26.578 -18.391 1 97.81 100 GLY A CA 1
ATOM 743 C C . GLY A 1 100 ? 9.727 -27.734 -18 1 97.81 100 GLY A C 1
ATOM 744 O O . GLY A 1 100 ? 10.023 -28.891 -18.312 1 97.81 100 GLY A O 1
ATOM 745 N N . ALA A 1 101 ? 8.617 -27.438 -17.438 1 98.31 101 ALA A N 1
ATOM 746 C CA . ALA A 1 101 ? 7.738 -28.469 -16.891 1 98.31 101 ALA A CA 1
ATOM 747 C C . ALA A 1 101 ? 6.969 -29.172 -18 1 98.31 101 ALA A C 1
ATOM 749 O O . ALA A 1 101 ? 6.422 -30.266 -17.797 1 98.31 101 ALA A O 1
ATOM 750 N N . TYR A 1 102 ? 6.848 -28.547 -19.156 1 98.25 102 TYR A N 1
ATOM 751 C CA . TYR A 1 102 ? 6.254 -29.25 -20.297 1 98.25 102 TYR A CA 1
ATOM 752 C C . TYR A 1 102 ? 7.285 -30.125 -21 1 98.25 102 TYR A C 1
ATOM 754 O O . TYR A 1 102 ? 7.621 -29.875 -22.156 1 98.25 102 TYR A O 1
ATOM 762 N N . ALA A 1 103 ? 7.711 -31.125 -20.328 1 97.81 103 ALA A N 1
ATOM 763 C CA . ALA A 1 103 ? 8.711 -32.094 -20.766 1 97.81 103 ALA A CA 1
ATOM 764 C C . ALA A 1 103 ? 8.555 -33.406 -20.031 1 97.81 103 ALA A C 1
ATOM 766 O O . ALA A 1 103 ? 7.789 -33.5 -19.062 1 97.81 103 ALA A O 1
ATOM 767 N N . GLU A 1 104 ? 9.203 -34.375 -20.531 1 97.38 104 GLU A N 1
ATOM 768 C CA . GLU A 1 104 ? 9.156 -35.688 -19.875 1 97.38 104 GLU A CA 1
ATOM 769 C C . GLU A 1 104 ? 10.023 -35.719 -18.625 1 97.38 104 GLU A C 1
ATOM 771 O O . GLU A 1 104 ? 9.734 -36.438 -17.672 1 97.38 104 GLU A O 1
ATOM 776 N N . TRP A 1 105 ? 11.109 -34.938 -18.688 1 96.38 105 TRP A N 1
ATOM 777 C CA . TRP A 1 105 ? 12.07 -34.844 -17.594 1 96.38 105 TRP A CA 1
ATOM 778 C C . TRP A 1 105 ? 12.43 -33.406 -17.281 1 96.38 105 TRP A C 1
ATOM 780 O O . TRP A 1 105 ? 12.391 -32.562 -18.172 1 96.38 105 TRP A O 1
ATOM 790 N N . ILE A 1 106 ? 12.797 -33.188 -16 1 97 106 ILE A N 1
ATOM 791 C CA . ILE A 1 106 ? 13.203 -31.828 -15.633 1 97 106 ILE A CA 1
ATOM 792 C C . ILE A 1 106 ? 14.25 -31.891 -14.523 1 97 106 ILE A C 1
ATOM 794 O O . ILE A 1 106 ? 14.195 -32.781 -13.656 1 97 106 ILE A O 1
ATOM 798 N N . VAL A 1 107 ? 15.227 -31.031 -14.586 1 97.06 107 VAL A N 1
ATOM 799 C CA . VAL A 1 107 ? 16.172 -30.828 -13.5 1 97.06 107 VAL A CA 1
ATOM 800 C C . VAL A 1 107 ? 15.867 -29.516 -12.789 1 97.06 107 VAL A C 1
ATOM 802 O O . VAL A 1 107 ? 15.758 -28.453 -13.43 1 97.06 107 VAL A O 1
ATOM 805 N N . VAL A 1 108 ? 15.664 -29.578 -11.484 1 96.81 108 VAL A N 1
ATOM 806 C CA . VAL A 1 108 ? 15.344 -28.375 -10.711 1 96.81 108 VAL A CA 1
ATOM 807 C C . VAL A 1 108 ? 16.141 -28.359 -9.406 1 96.81 108 VAL A C 1
ATOM 809 O O . VAL A 1 108 ? 16.609 -29.406 -8.961 1 96.81 108 VAL A O 1
ATOM 812 N N . PRO A 1 109 ? 16.344 -27.125 -8.828 1 94.5 109 PRO A N 1
ATOM 813 C CA . PRO A 1 109 ? 16.922 -27.109 -7.48 1 94.5 109 PRO A CA 1
ATOM 814 C C . PRO A 1 109 ? 16.047 -27.844 -6.461 1 94.5 109 PRO A C 1
ATOM 816 O O . PRO A 1 109 ? 14.82 -27.75 -6.52 1 94.5 109 PRO A O 1
ATOM 819 N N . ALA A 1 110 ? 16.688 -28.516 -5.543 1 94.31 110 ALA A N 1
ATOM 820 C CA . ALA A 1 110 ? 15.977 -29.266 -4.516 1 94.31 110 ALA A CA 1
ATOM 821 C C . ALA A 1 110 ? 15.023 -28.359 -3.738 1 94.31 110 ALA A C 1
ATOM 823 O O . ALA A 1 110 ? 13.945 -28.797 -3.322 1 94.31 110 ALA A O 1
ATOM 824 N N . ARG A 1 111 ? 15.32 -27.094 -3.537 1 91.88 111 ARG A N 1
ATOM 825 C CA . ARG A 1 111 ? 14.539 -26.156 -2.732 1 91.88 111 ARG A CA 1
ATOM 826 C C . ARG A 1 111 ? 13.195 -25.859 -3.393 1 91.88 111 ARG A C 1
ATOM 828 O O . ARG A 1 111 ? 12.281 -25.328 -2.754 1 91.88 111 ARG A O 1
ATOM 835 N N . SER A 1 112 ? 13.086 -26.203 -4.691 1 95.06 112 SER A N 1
ATOM 836 C CA . SER A 1 112 ? 11.852 -25.922 -5.414 1 95.06 112 SER A CA 1
ATOM 837 C C . SER A 1 112 ? 10.891 -27.109 -5.355 1 95.06 112 SER A C 1
ATOM 839 O O . SER A 1 112 ? 9.797 -27.062 -5.914 1 95.06 112 SER A O 1
ATOM 841 N N . LEU A 1 113 ? 11.312 -28.141 -4.617 1 96.62 113 LEU A N 1
ATOM 842 C CA . LEU A 1 113 ? 10.531 -29.375 -4.59 1 96.62 113 LEU A CA 1
ATOM 843 C C . LEU A 1 113 ? 9.914 -29.594 -3.213 1 96.62 113 LEU A C 1
ATOM 845 O O . LEU A 1 113 ? 10.477 -29.172 -2.199 1 96.62 113 LEU A O 1
ATOM 849 N N . HIS A 1 114 ? 8.789 -30.281 -3.258 1 97 114 HIS A N 1
ATOM 850 C CA . HIS A 1 114 ? 8.078 -30.734 -2.068 1 97 114 HIS A CA 1
ATOM 851 C C . HIS A 1 114 ? 7.543 -32.156 -2.248 1 97 114 HIS A C 1
ATOM 853 O O . HIS A 1 114 ? 7.238 -32.562 -3.369 1 97 114 HIS A O 1
ATOM 859 N N . HIS A 1 115 ? 7.469 -32.812 -1.136 1 96.94 115 HIS A N 1
ATOM 860 C CA . HIS A 1 115 ? 6.844 -34.125 -1.195 1 96.94 115 HIS A CA 1
ATOM 861 C C . HIS A 1 115 ? 5.34 -34 -1.419 1 96.94 115 HIS A C 1
ATOM 863 O O . HIS A 1 115 ? 4.691 -33.125 -0.856 1 96.94 115 HIS A O 1
ATOM 869 N N . ILE A 1 116 ? 4.816 -34.875 -2.23 1 97.25 116 ILE A N 1
ATOM 870 C CA . ILE A 1 116 ? 3.367 -34.969 -2.369 1 97.25 116 ILE A CA 1
ATOM 871 C C . ILE A 1 116 ? 2.752 -35.531 -1.089 1 97.25 116 ILE A C 1
ATOM 873 O O . ILE A 1 116 ? 3.205 -36.531 -0.572 1 97.25 116 ILE A O 1
ATOM 877 N N . PRO A 1 117 ? 1.738 -34.812 -0.606 1 94.12 117 PRO A N 1
ATOM 878 C CA . PRO A 1 117 ? 1.055 -35.406 0.549 1 94.12 117 PRO A CA 1
ATOM 879 C C . PRO A 1 117 ? 0.541 -36.812 0.277 1 94.12 117 PRO A C 1
ATOM 881 O O . PRO A 1 117 ? 0.143 -37.125 -0.849 1 94.12 117 PRO A O 1
ATOM 884 N N . HIS A 1 118 ? 0.436 -37.594 1.333 1 91 118 HIS A N 1
ATOM 885 C CA . HIS A 1 118 ? 0.114 -39 1.2 1 91 118 HIS A CA 1
ATOM 886 C C . HIS A 1 118 ? -1.271 -39.219 0.593 1 91 118 HIS A C 1
ATOM 888 O O . HIS A 1 118 ? -1.511 -40.188 -0.113 1 91 118 HIS A O 1
ATOM 894 N N . ASN A 1 119 ? -2.113 -38.25 0.795 1 92.94 119 ASN A N 1
ATOM 895 C CA . ASN A 1 119 ? -3.486 -38.438 0.332 1 92.94 119 ASN A CA 1
ATOM 896 C C . ASN A 1 119 ? -3.723 -37.719 -0.994 1 92.94 119 ASN A C 1
ATOM 898 O O . ASN A 1 119 ? -4.863 -37.594 -1.439 1 92.94 119 ASN A O 1
ATOM 902 N N . TRP A 1 120 ? -2.652 -37.312 -1.683 1 96.94 120 TRP A N 1
ATOM 903 C CA . TRP A 1 120 ? -2.805 -36.594 -2.941 1 96.94 120 TRP A CA 1
ATOM 904 C C . TRP A 1 120 ? -2.209 -37.375 -4.102 1 96.94 120 TRP A C 1
ATOM 906 O O . TRP A 1 120 ? -1.239 -38.125 -3.92 1 96.94 120 TRP A O 1
ATOM 916 N N . THR A 1 121 ? -2.848 -37.219 -5.23 1 97.19 121 THR A N 1
ATOM 917 C CA . THR A 1 121 ? -2.33 -37.781 -6.473 1 97.19 121 THR A CA 1
ATOM 918 C C . THR A 1 121 ? -1.358 -36.812 -7.141 1 97.19 121 THR A C 1
ATOM 920 O O . THR A 1 121 ? -1.191 -35.688 -6.684 1 97.19 121 THR A O 1
ATOM 923 N N . PHE A 1 122 ? -0.673 -37.344 -8.18 1 97.12 122 PHE A N 1
ATOM 924 C CA . PHE A 1 122 ? 0.179 -36.469 -8.984 1 97.12 122 PHE A CA 1
ATOM 925 C C . PHE A 1 122 ? -0.627 -35.312 -9.57 1 97.12 122 PHE A C 1
ATOM 927 O O . PHE A 1 122 ? -0.159 -34.156 -9.602 1 97.12 122 PHE A O 1
ATOM 934 N N . GLU A 1 123 ? -1.841 -35.625 -9.992 1 96.88 123 GLU A N 1
ATOM 935 C CA . GLU A 1 123 ? -2.732 -34.625 -10.57 1 96.88 123 GLU A CA 1
ATOM 936 C C . GLU A 1 123 ? -3.09 -33.562 -9.547 1 96.88 123 GLU A C 1
ATOM 938 O O . GLU A 1 123 ? -3.092 -32.375 -9.867 1 96.88 123 GLU A O 1
ATOM 943 N N . ASP A 1 124 ? -3.352 -34 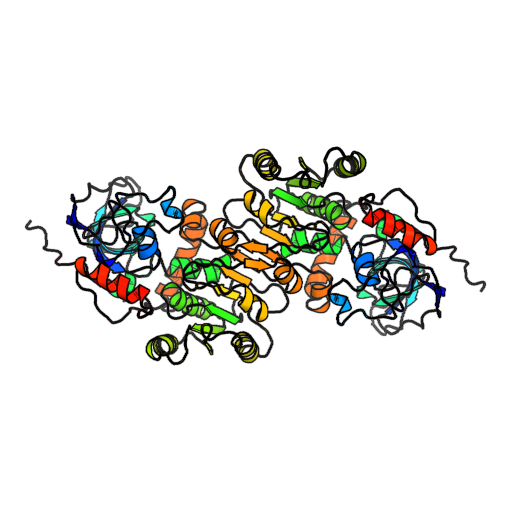-8.344 1 97.25 124 ASP A N 1
ATOM 944 C CA . ASP A 1 124 ? -3.719 -33.094 -7.266 1 97.25 124 ASP A CA 1
ATOM 945 C C . ASP A 1 124 ? -2.598 -32.094 -6.984 1 97.25 124 ASP A C 1
ATOM 947 O O . ASP A 1 124 ? -2.857 -30.906 -6.734 1 97.25 124 ASP A O 1
ATOM 951 N N . ALA A 1 125 ? -1.375 -32.5 -7.082 1 98.19 125 ALA A N 1
ATOM 952 C CA . ALA A 1 125 ? -0.233 -31.734 -6.586 1 98.19 125 ALA A CA 1
ATOM 953 C C . ALA A 1 125 ? 0.381 -30.891 -7.695 1 98.19 125 ALA A C 1
ATOM 955 O O . ALA A 1 125 ? 1.088 -29.922 -7.418 1 98.19 125 ALA A O 1
ATOM 956 N N . ALA A 1 126 ? 0.104 -31.188 -8.93 1 98 126 ALA A N 1
ATOM 957 C CA . ALA A 1 126 ? 0.831 -30.641 -10.07 1 98 126 ALA A CA 1
ATOM 958 C C . ALA A 1 126 ? 0.614 -29.141 -10.195 1 98 126 ALA A C 1
ATOM 960 O O . ALA A 1 126 ? 1.465 -28.422 -10.727 1 98 126 ALA A O 1
ATOM 961 N N . GLY A 1 127 ? -0.541 -28.688 -9.719 1 97.38 127 GLY A N 1
ATOM 962 C CA . GLY A 1 127 ? -0.902 -27.297 -9.93 1 97.38 127 GLY A CA 1
ATOM 963 C C . GLY A 1 127 ? -0.754 -26.438 -8.688 1 97.38 127 GLY A C 1
ATOM 964 O O . GLY A 1 127 ? -1.46 -25.438 -8.523 1 97.38 127 GLY A O 1
ATOM 965 N N . LEU A 1 128 ? 0.198 -26.75 -7.801 1 97.31 128 LEU A N 1
ATOM 966 C CA . LEU A 1 128 ? 0.294 -26.047 -6.527 1 97.31 128 LEU A CA 1
ATOM 967 C C . LEU A 1 128 ? 1.502 -25.125 -6.508 1 97.31 128 LEU A C 1
ATOM 969 O O . LEU A 1 128 ? 1.403 -23.969 -6.059 1 97.31 128 LEU A O 1
ATOM 973 N N . ALA A 1 129 ? 2.613 -25.484 -7.066 1 97.81 129 ALA A N 1
ATOM 974 C CA . ALA A 1 129 ? 3.922 -24.938 -6.719 1 97.81 129 ALA A CA 1
ATOM 975 C C . ALA A 1 129 ? 4.168 -23.609 -7.422 1 97.81 129 ALA A C 1
ATOM 977 O O . ALA A 1 129 ? 5.086 -22.859 -7.062 1 97.81 129 ALA A O 1
ATOM 978 N N . ALA A 1 130 ? 3.412 -23.266 -8.367 1 97.44 130 ALA A N 1
ATOM 979 C CA . ALA A 1 130 ? 3.527 -21.953 -9.008 1 97.44 130 ALA A CA 1
ATOM 980 C C . ALA A 1 130 ? 2.221 -21.172 -8.898 1 97.44 130 ALA A C 1
ATOM 982 O O . ALA A 1 130 ? 2.012 -20.203 -9.625 1 97.44 130 ALA A O 1
ATOM 983 N N . THR A 1 131 ? 1.321 -21.625 -8.094 1 97.88 131 THR A N 1
ATOM 984 C CA . THR A 1 131 ? -0.024 -21.062 -8.055 1 97.88 131 THR A CA 1
ATOM 985 C C . THR A 1 131 ? -0.454 -20.797 -6.613 1 97.88 131 THR A C 1
ATOM 987 O O . THR A 1 131 ? -0.635 -19.641 -6.219 1 97.88 131 THR A O 1
ATOM 990 N N . ALA A 1 132 ? -0.475 -21.891 -5.828 1 98.38 132 ALA A N 1
ATOM 991 C CA . ALA A 1 132 ? -0.941 -21.75 -4.449 1 98.38 132 ALA A CA 1
ATOM 992 C C . ALA A 1 132 ? 0.032 -20.922 -3.621 1 98.38 132 ALA A C 1
ATOM 994 O O . ALA A 1 132 ? -0.38 -20.188 -2.715 1 98.38 132 ALA A O 1
ATOM 995 N N . ASN A 1 133 ? 1.329 -21.078 -3.896 1 98.06 133 ASN A N 1
ATOM 996 C CA . ASN A 1 133 ? 2.32 -20.266 -3.193 1 98.06 133 ASN A CA 1
ATOM 997 C C . ASN A 1 133 ? 2.137 -18.781 -3.479 1 98.06 133 ASN A C 1
ATOM 999 O O . ASN A 1 133 ? 2.266 -17.953 -2.578 1 98.06 133 ASN A O 1
ATOM 1003 N N . VAL A 1 134 ? 1.789 -18.438 -4.727 1 98.19 134 VAL A N 1
ATOM 1004 C CA . VAL A 1 134 ? 1.494 -17.062 -5.094 1 98.19 134 VAL A CA 1
ATOM 1005 C C . VAL A 1 134 ? 0.281 -16.562 -4.309 1 98.19 134 VAL A C 1
ATOM 1007 O O . VAL A 1 134 ? 0.3 -15.461 -3.756 1 98.19 134 VAL A O 1
ATOM 1010 N N . ALA A 1 135 ? -0.734 -17.375 -4.262 1 98.69 135 ALA A N 1
ATOM 1011 C CA . ALA A 1 135 ? -1.954 -17.031 -3.535 1 98.69 135 ALA A CA 1
ATOM 1012 C C . ALA A 1 135 ? -1.667 -16.812 -2.051 1 98.69 135 ALA A C 1
ATOM 1014 O O . ALA A 1 135 ? -2.154 -15.852 -1.452 1 98.69 135 ALA A O 1
ATOM 1015 N N . TYR A 1 136 ? -0.888 -17.719 -1.459 1 98.88 136 TYR A N 1
ATOM 1016 C CA . TYR A 1 136 ? -0.572 -17.594 -0.04 1 98.88 136 TYR A CA 1
ATOM 1017 C C . TYR A 1 136 ? 0.188 -16.297 0.238 1 98.88 136 TYR A C 1
ATOM 1019 O O . TYR A 1 136 ? -0.126 -15.578 1.189 1 98.88 136 TYR A O 1
ATOM 1027 N N . GLY A 1 137 ? 1.212 -16.078 -0.555 1 98.69 137 GLY A N 1
ATOM 1028 C CA . GLY A 1 137 ? 1.947 -14.828 -0.39 1 98.69 137 GLY A CA 1
ATOM 1029 C C . GLY A 1 137 ? 1.07 -13.594 -0.507 1 98.69 137 GLY A C 1
ATOM 1030 O O . GLY A 1 137 ? 1.208 -12.656 0.274 1 98.69 137 GLY A O 1
ATOM 1031 N N . ALA A 1 138 ? 0.168 -13.586 -1.451 1 98.81 138 ALA A N 1
ATOM 1032 C CA . ALA A 1 138 ? -0.719 -12.445 -1.68 1 98.81 138 ALA A CA 1
ATOM 1033 C C . ALA A 1 138 ? -1.681 -12.258 -0.511 1 98.81 138 ALA A C 1
ATOM 1035 O O . ALA A 1 138 ? -1.873 -11.141 -0.031 1 98.81 138 ALA A O 1
ATOM 1036 N N . VAL A 1 139 ? -2.264 -13.336 -0.022 1 98.88 139 VAL A N 1
ATOM 1037 C CA . VAL A 1 139 ? -3.324 -13.273 0.978 1 98.88 139 VAL A CA 1
ATOM 1038 C C . VAL A 1 139 ? -2.717 -13.094 2.367 1 98.88 139 VAL A C 1
ATOM 1040 O O . VAL A 1 139 ? -3.021 -12.125 3.062 1 98.88 139 VAL A O 1
ATOM 1043 N N . ALA A 1 140 ? -1.779 -13.93 2.744 1 98.81 140 ALA A N 1
ATOM 1044 C CA . ALA A 1 140 ? -1.325 -14.023 4.129 1 98.81 140 ALA A CA 1
ATOM 1045 C C . ALA A 1 140 ? -0.2 -13.031 4.406 1 98.81 140 ALA A C 1
ATOM 1047 O O . ALA A 1 140 ? -0.16 -12.414 5.473 1 98.81 140 ALA A O 1
ATOM 1048 N N . ILE A 1 141 ? 0.717 -12.922 3.451 1 98.38 141 ILE A N 1
ATOM 1049 C CA . ILE A 1 141 ? 1.91 -12.133 3.738 1 98.38 141 ILE A CA 1
ATOM 1050 C C . ILE A 1 141 ? 1.682 -10.688 3.316 1 98.38 141 ILE A C 1
ATOM 1052 O O . ILE A 1 141 ? 1.67 -9.781 4.156 1 98.38 141 ILE A O 1
ATOM 1056 N N . ARG A 1 142 ? 1.339 -10.453 2.062 1 98.31 142 ARG A N 1
ATOM 1057 C CA . ARG A 1 142 ? 1.201 -9.086 1.559 1 98.31 142 ARG A CA 1
ATOM 1058 C C . ARG A 1 142 ? -0.134 -8.484 1.979 1 98.31 142 ARG A C 1
ATOM 1060 O O . ARG A 1 142 ? -0.193 -7.32 2.389 1 98.31 142 ARG A O 1
ATOM 1067 N N . GLY A 1 143 ? -1.158 -9.25 1.862 1 98.69 143 GLY A N 1
ATOM 1068 C CA . GLY A 1 143 ? -2.467 -8.773 2.287 1 98.69 143 GLY A CA 1
ATOM 1069 C C . GLY A 1 143 ? -2.615 -8.703 3.795 1 98.69 143 GLY A C 1
ATOM 1070 O O . GLY A 1 143 ? -3.4 -7.906 4.309 1 98.69 143 GLY A O 1
ATOM 1071 N N . GLY A 1 144 ? -1.886 -9.641 4.5 1 98.56 144 GLY A N 1
ATOM 1072 C CA . GLY A 1 144 ? -1.969 -9.68 5.949 1 98.56 144 GLY A CA 1
ATOM 1073 C C . GLY A 1 144 ? -3.354 -10.031 6.461 1 98.56 144 GLY A C 1
ATOM 1074 O O . GLY A 1 144 ? -3.82 -9.453 7.445 1 98.56 144 GLY A O 1
ATOM 1075 N N . VAL A 1 145 ? -4.031 -10.859 5.785 1 98.81 145 VAL A N 1
ATOM 1076 C CA . VAL A 1 145 ? -5.406 -11.227 6.113 1 98.81 145 VAL A CA 1
ATOM 1077 C C . VAL A 1 145 ? -5.461 -11.852 7.508 1 98.81 145 VAL A C 1
ATOM 1079 O O . VAL A 1 145 ? -4.598 -12.656 7.867 1 98.81 145 VAL A O 1
ATOM 1082 N N . LYS A 1 146 ? -6.461 -11.469 8.234 1 98.12 146 LYS A N 1
ATOM 1083 C CA . LYS A 1 146 ? -6.68 -11.961 9.594 1 98.12 146 LYS A CA 1
ATOM 1084 C C . LYS A 1 146 ? -8.109 -12.469 9.766 1 98.12 146 LYS A C 1
ATOM 1086 O O . LYS A 1 146 ? -8.961 -12.266 8.898 1 98.12 146 LYS A O 1
ATOM 1091 N N . GLU A 1 147 ? -8.219 -13.125 10.914 1 98.56 147 GLU A N 1
ATOM 1092 C CA . GLU A 1 147 ? -9.555 -13.602 11.281 1 98.56 147 GLU A CA 1
ATOM 1093 C C . GLU A 1 147 ? -10.555 -12.453 11.305 1 98.56 147 GLU A C 1
ATOM 1095 O O . GLU A 1 147 ? -10.281 -11.391 11.875 1 98.56 147 GLU A O 1
ATOM 1100 N N . GLY A 1 148 ? -11.672 -12.672 10.617 1 98.38 148 GLY A N 1
ATOM 1101 C CA . GLY A 1 148 ? -12.75 -11.688 10.633 1 98.38 148 GLY A CA 1
ATOM 1102 C C . GLY A 1 148 ? -12.711 -10.734 9.461 1 98.38 148 GLY A C 1
ATOM 1103 O O . GLY A 1 148 ? -13.688 -10.039 9.18 1 98.38 148 GLY A O 1
ATOM 1104 N N . ASP A 1 149 ? -11.641 -10.656 8.719 1 98.75 149 ASP A N 1
ATOM 1105 C CA . ASP A 1 149 ? -11.523 -9.766 7.566 1 98.75 149 ASP A CA 1
ATOM 1106 C C . ASP A 1 149 ? -12.508 -10.164 6.469 1 98.75 149 ASP A C 1
ATOM 1108 O O . ASP A 1 149 ? -12.797 -11.344 6.285 1 98.75 149 ASP A O 1
ATOM 1112 N N . TRP A 1 150 ? -13.031 -9.18 5.785 1 98.88 150 TRP A N 1
ATOM 1113 C CA . TRP A 1 150 ? -13.68 -9.414 4.496 1 98.88 150 TRP A CA 1
ATOM 1114 C C . TRP A 1 150 ? -12.664 -9.359 3.361 1 98.88 150 TRP A C 1
ATOM 1116 O O . TRP A 1 150 ? -12.008 -8.336 3.154 1 98.88 150 TRP A O 1
ATOM 1126 N N . VAL A 1 151 ? -12.547 -10.469 2.646 1 98.94 151 VAL A N 1
ATOM 1127 C CA . VAL A 1 151 ? -11.586 -10.578 1.551 1 98.94 151 VAL A CA 1
ATOM 1128 C C . VAL A 1 151 ? -12.336 -10.781 0.232 1 98.94 151 VAL A C 1
ATOM 1130 O O . VAL A 1 151 ? -13.195 -11.656 0.124 1 98.94 151 VAL A O 1
ATOM 1133 N N . MET A 1 152 ? -12.055 -9.961 -0.694 1 98.75 152 MET A N 1
ATOM 1134 C CA . MET A 1 152 ? -12.578 -10.125 -2.047 1 98.75 152 MET A CA 1
ATOM 1135 C C . MET A 1 152 ? -11.508 -10.656 -2.988 1 98.75 152 MET A C 1
ATOM 1137 O O . MET A 1 152 ? -10.375 -10.156 -2.988 1 98.75 152 MET A O 1
ATOM 1141 N N . VAL A 1 153 ? -11.812 -11.656 -3.75 1 98.62 153 VAL A N 1
ATOM 1142 C CA . VAL A 1 153 ? -10.883 -12.242 -4.707 1 98.62 153 VAL A CA 1
ATOM 1143 C C . VAL A 1 153 ? -11.43 -12.078 -6.125 1 98.62 153 VAL A C 1
ATOM 1145 O O . VAL A 1 153 ? -12.438 -12.688 -6.48 1 98.62 153 VAL A O 1
ATOM 1148 N N . HIS A 1 154 ? -10.789 -11.234 -6.93 1 96.69 154 HIS A N 1
ATOM 1149 C CA . HIS A 1 154 ? -11.133 -11.172 -8.344 1 96.69 154 HIS A CA 1
ATOM 1150 C C . HIS A 1 154 ? -10.516 -12.328 -9.117 1 96.69 154 HIS A C 1
ATOM 1152 O O . HIS A 1 154 ? -9.367 -12.711 -8.867 1 96.69 154 HIS A O 1
ATOM 1158 N N . GLY A 1 155 ? -11.266 -12.805 -10.164 1 95.75 155 GLY A N 1
ATOM 1159 C CA . GLY A 1 155 ? -10.812 -14.016 -10.836 1 95.75 155 GLY A CA 1
ATOM 1160 C C . GLY A 1 155 ? -10.805 -15.227 -9.93 1 95.75 155 GLY A C 1
ATOM 1161 O O . GLY A 1 155 ? -9.883 -16.047 -9.969 1 95.75 155 GLY A O 1
ATOM 1162 N N . ALA A 1 156 ? -11.836 -15.359 -9.164 1 97.5 156 ALA A N 1
ATOM 1163 C CA . ALA A 1 156 ? -11.859 -16.297 -8.031 1 97.5 156 ALA A CA 1
ATOM 1164 C C . ALA A 1 156 ? -11.859 -17.734 -8.516 1 97.5 156 ALA A C 1
ATOM 1166 O O . ALA A 1 156 ? -11.375 -18.641 -7.82 1 97.5 156 ALA A O 1
ATOM 1167 N N . ALA A 1 157 ? -12.383 -17.969 -9.664 1 96.88 157 ALA A N 1
ATOM 1168 C CA . ALA A 1 157 ? -12.516 -19.344 -10.125 1 96.88 157 ALA A CA 1
ATOM 1169 C C . ALA A 1 157 ? -11.227 -19.828 -10.781 1 96.88 157 ALA A C 1
ATOM 1171 O O . ALA A 1 157 ? -11.055 -21.031 -11.016 1 96.88 157 ALA A O 1
ATOM 1172 N N . GLY A 1 158 ? -10.336 -18.922 -11.094 1 96.06 158 GLY A N 1
ATOM 1173 C CA . GLY A 1 158 ? -9.07 -19.312 -11.703 1 96.06 158 GLY A CA 1
ATOM 1174 C C . GLY A 1 158 ? -8.125 -20 -10.734 1 96.06 158 GLY A C 1
ATOM 1175 O O . GLY A 1 158 ? -8.477 -20.219 -9.57 1 96.06 158 GLY A O 1
ATOM 1176 N N . GLY A 1 159 ? -6.949 -20.391 -11.227 1 96.31 159 GLY A N 1
ATOM 1177 C CA . GLY A 1 159 ? -5.969 -21.109 -10.43 1 96.31 159 GLY A CA 1
ATOM 1178 C C . GLY A 1 159 ? -5.582 -20.391 -9.156 1 96.31 159 GLY A C 1
ATOM 1179 O O . GLY A 1 159 ? -5.836 -20.875 -8.055 1 96.31 159 GLY A O 1
ATOM 1180 N N . ILE A 1 160 ? -5.035 -19.203 -9.273 1 97.62 160 ILE A N 1
ATOM 1181 C CA . ILE A 1 160 ? -4.633 -18.422 -8.102 1 97.62 160 ILE A CA 1
ATOM 1182 C C . ILE A 1 160 ? -5.863 -18.062 -7.281 1 97.62 160 ILE A C 1
ATOM 1184 O O . ILE A 1 160 ? -5.828 -18.094 -6.047 1 97.62 160 ILE A O 1
ATOM 1188 N N . GLY A 1 161 ? -6.973 -17.781 -7.953 1 97.81 161 GLY A N 1
ATOM 1189 C CA . GLY A 1 161 ? -8.188 -17.344 -7.301 1 97.81 161 GLY A CA 1
ATOM 1190 C C . GLY A 1 161 ? -8.773 -18.359 -6.352 1 97.81 161 GLY A C 1
ATOM 1191 O O . GLY A 1 161 ? -9.109 -18.047 -5.211 1 97.81 161 GLY A O 1
ATOM 1192 N N . VAL A 1 162 ? -8.891 -19.609 -6.785 1 98.12 162 VAL A N 1
ATOM 1193 C CA . VAL A 1 162 ? -9.516 -20.641 -5.965 1 98.12 162 VAL A CA 1
ATOM 1194 C C . VAL A 1 162 ? -8.672 -20.891 -4.719 1 98.12 162 VAL A C 1
ATOM 1196 O O . VAL A 1 162 ? -9.211 -21.141 -3.637 1 98.12 162 VAL A O 1
ATOM 1199 N N . TYR A 1 163 ? -7.352 -20.844 -4.867 1 98.5 163 TYR A N 1
ATOM 1200 C CA . TYR A 1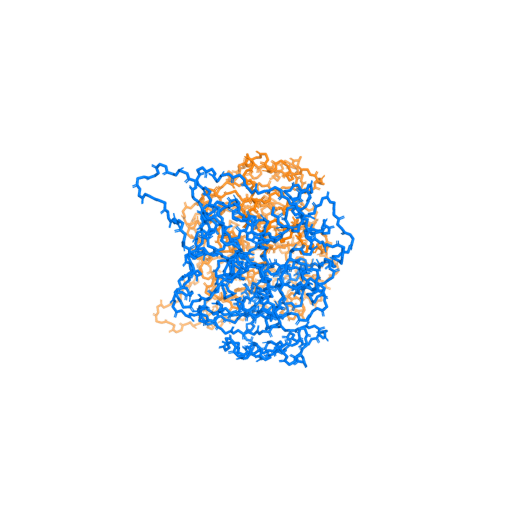 163 ? -6.484 -21.047 -3.713 1 98.5 163 TYR A CA 1
ATOM 1201 C C . TYR A 1 163 ? -6.508 -19.844 -2.793 1 98.5 163 TYR A C 1
ATOM 1203 O O . TYR A 1 163 ? -6.434 -19.984 -1.569 1 98.5 163 TYR A O 1
ATOM 1211 N N . ALA A 1 164 ? -6.586 -18.656 -3.355 1 98.81 164 ALA A N 1
ATOM 1212 C CA . ALA A 1 164 ? -6.695 -17.453 -2.533 1 98.81 164 ALA A CA 1
ATOM 1213 C C . ALA A 1 164 ? -7.949 -17.5 -1.66 1 98.81 164 ALA A C 1
ATOM 1215 O O . ALA A 1 164 ? -7.902 -17.141 -0.481 1 98.81 164 ALA A O 1
ATOM 1216 N N . CYS A 1 165 ? -9.078 -17.938 -2.254 1 98.81 165 CYS A N 1
ATOM 1217 C CA . CYS A 1 165 ? -10.312 -18.078 -1.492 1 98.81 165 CYS A CA 1
ATOM 1218 C C . CYS A 1 165 ? -10.133 -19.062 -0.332 1 98.81 165 CYS A C 1
ATOM 1220 O O . CYS A 1 165 ? -10.5 -18.75 0.803 1 98.81 165 CYS A O 1
ATOM 1222 N N . GLN A 1 166 ? -9.539 -20.188 -0.59 1 98.81 166 GLN A N 1
ATOM 1223 C CA . GLN A 1 166 ? -9.352 -21.203 0.441 1 98.81 166 GLN A CA 1
ATOM 1224 C C . GLN A 1 166 ? -8.422 -20.703 1.543 1 98.81 166 GLN A C 1
ATOM 1226 O O . GLN A 1 166 ? -8.688 -20.922 2.729 1 98.81 166 GLN A O 1
ATOM 1231 N N . ILE A 1 167 ? -7.312 -20.094 1.158 1 98.88 167 ILE A N 1
ATOM 1232 C CA . ILE A 1 167 ? -6.332 -19.609 2.119 1 98.88 167 ILE A CA 1
ATOM 1233 C C . ILE A 1 167 ? -6.965 -18.547 3.008 1 98.88 167 ILE A C 1
ATOM 1235 O O . ILE A 1 167 ? -6.801 -18.562 4.23 1 98.88 167 ILE A O 1
ATOM 1239 N N . ALA A 1 168 ? -7.691 -17.578 2.398 1 98.94 168 ALA A N 1
ATOM 1240 C CA . ALA A 1 168 ? -8.375 -16.547 3.174 1 98.94 168 ALA A CA 1
ATOM 1241 C C . ALA A 1 168 ? -9.336 -17.172 4.184 1 98.94 168 ALA A C 1
ATOM 1243 O O . ALA A 1 168 ? -9.359 -16.781 5.352 1 98.94 168 ALA A O 1
ATOM 1244 N N . LYS A 1 169 ? -10.078 -18.156 3.725 1 98.81 169 LYS A N 1
ATOM 1245 C CA . LYS A 1 169 ? -11.023 -18.844 4.605 1 98.81 169 LYS A CA 1
ATOM 1246 C C . LYS A 1 169 ? -10.297 -19.562 5.742 1 98.81 169 LYS A C 1
ATOM 1248 O O . LYS A 1 169 ? -10.727 -19.5 6.895 1 98.81 169 LYS A O 1
ATOM 1253 N N . ALA A 1 170 ? -9.266 -20.188 5.414 1 98.62 170 ALA A N 1
ATOM 1254 C CA . ALA A 1 170 ? -8.484 -20.922 6.406 1 98.62 170 ALA A CA 1
ATOM 1255 C C . ALA A 1 170 ? -7.926 -19.984 7.469 1 98.62 170 ALA A C 1
ATOM 1257 O O . ALA A 1 170 ? -7.695 -20.391 8.609 1 98.62 170 ALA A O 1
ATOM 1258 N N . LEU A 1 171 ? -7.691 -18.766 7.156 1 98.62 171 LEU A N 1
ATOM 1259 C CA . LEU A 1 171 ? -7.176 -17.766 8.086 1 98.62 171 LEU A CA 1
ATOM 1260 C C . LEU A 1 171 ? -8.305 -17.156 8.906 1 98.62 171 LEU A C 1
ATOM 1262 O O . LEU A 1 171 ? -8.07 -16.297 9.758 1 98.62 171 LEU A O 1
ATOM 1266 N N . GLY A 1 172 ? -9.508 -17.562 8.617 1 98.56 172 GLY A N 1
ATOM 1267 C CA . GLY A 1 172 ? -10.656 -17.125 9.398 1 98.56 172 GLY A CA 1
ATOM 1268 C C . GLY A 1 172 ? -11.375 -15.938 8.789 1 98.56 172 GLY A C 1
ATOM 1269 O O . GLY A 1 172 ? -12.219 -15.32 9.438 1 98.56 172 GLY A O 1
ATOM 1270 N N . ALA A 1 173 ? -11.133 -15.609 7.555 1 98.81 173 ALA A N 1
ATOM 1271 C CA . ALA A 1 173 ? -11.75 -14.469 6.887 1 98.81 173 ALA A CA 1
ATOM 1272 C C . ALA A 1 173 ? -13.086 -14.867 6.254 1 98.81 173 ALA A C 1
ATOM 1274 O O . ALA A 1 173 ? -13.391 -16.047 6.133 1 98.81 173 ALA A O 1
ATOM 1275 N N . LYS A 1 174 ? -13.898 -13.891 5.945 1 98.81 174 LYS A N 1
ATOM 1276 C CA . LYS A 1 174 ? -15.062 -14.023 5.07 1 98.81 174 LYS A CA 1
ATOM 1277 C C . LYS A 1 174 ? -14.711 -13.664 3.629 1 98.81 174 LYS A C 1
ATOM 1279 O O . LYS A 1 174 ? -14.023 -12.672 3.383 1 98.81 174 LYS A O 1
ATOM 1284 N N . VAL A 1 175 ? -15.195 -14.469 2.729 1 98.88 175 VAL A N 1
ATOM 1285 C CA . VAL A 1 175 ? -14.656 -14.375 1.377 1 98.88 175 VAL A CA 1
ATOM 1286 C C . VAL A 1 175 ? -15.773 -14.023 0.395 1 98.88 175 VAL A C 1
ATOM 1288 O O . VAL A 1 175 ? -16.812 -14.68 0.373 1 98.88 175 VAL A O 1
ATOM 1291 N N . ILE A 1 176 ? -15.617 -12.977 -0.392 1 98.62 176 ILE A N 1
ATOM 1292 C CA . ILE A 1 176 ? -16.438 -12.641 -1.548 1 98.62 176 ILE A CA 1
ATOM 1293 C C . ILE A 1 176 ? -15.688 -12.977 -2.834 1 98.62 176 ILE A C 1
ATOM 1295 O O . ILE A 1 176 ? -14.609 -12.43 -3.092 1 98.62 176 ILE A O 1
ATOM 1299 N N . ALA A 1 177 ? -16.25 -13.844 -3.611 1 98.31 177 ALA A N 1
ATOM 1300 C CA . ALA A 1 177 ? -15.641 -14.281 -4.863 1 98.31 177 ALA A CA 1
ATOM 1301 C C . ALA A 1 177 ? -16.156 -13.453 -6.039 1 98.31 177 ALA A C 1
ATOM 1303 O O . ALA A 1 177 ? -17.359 -13.383 -6.277 1 98.31 177 ALA A O 1
ATOM 1304 N N . GLY A 1 178 ? -15.211 -12.805 -6.723 1 96.62 178 GLY A N 1
ATOM 1305 C CA . GLY A 1 178 ? -15.547 -12.133 -7.965 1 96.62 178 GLY A CA 1
ATOM 1306 C C . GLY A 1 178 ? -15.352 -13 -9.188 1 96.62 178 GLY A C 1
ATOM 1307 O O . GLY A 1 178 ? -14.258 -13.531 -9.406 1 96.62 178 GLY A O 1
ATOM 1308 N N . VAL A 1 179 ? -16.391 -13.148 -10 1 95.25 179 VAL A N 1
ATOM 1309 C CA . VAL A 1 179 ? -16.328 -13.852 -11.273 1 95.25 179 VAL A CA 1
ATOM 1310 C C . VAL A 1 179 ? -16.766 -12.922 -12.398 1 95.25 179 VAL A C 1
ATOM 1312 O O . VAL A 1 179 ? -17.422 -11.906 -12.156 1 95.25 179 VAL A O 1
ATOM 1315 N N . ARG A 1 180 ? -16.344 -13.258 -13.586 1 92.25 180 ARG A N 1
ATOM 1316 C CA . ARG A 1 180 ? -16.703 -12.414 -14.719 1 92.25 180 ARG A CA 1
ATOM 1317 C C . ARG A 1 180 ? -18.219 -12.359 -14.906 1 92.25 180 ARG A C 1
ATOM 1319 O O . ARG A 1 180 ? -18.781 -11.289 -15.133 1 92.25 180 ARG A O 1
ATOM 1326 N N . ASP A 1 181 ? -18.812 -13.555 -14.844 1 92.69 181 ASP A N 1
ATOM 1327 C CA . ASP A 1 181 ? -20.25 -13.719 -15.062 1 92.69 181 ASP A CA 1
ATOM 1328 C C . ASP A 1 181 ? -20.828 -14.812 -14.156 1 92.69 181 ASP A C 1
ATOM 1330 O O . ASP A 1 181 ? -20.391 -15.969 -14.219 1 92.69 181 ASP A O 1
ATOM 1334 N N . THR A 1 182 ? -21.844 -14.414 -13.367 1 91.81 182 THR A N 1
ATOM 1335 C CA . THR A 1 182 ? -22.406 -15.359 -12.414 1 91.81 182 THR A CA 1
ATOM 1336 C C . THR A 1 182 ? -23.281 -16.391 -13.125 1 91.81 182 THR A C 1
ATOM 1338 O O . THR A 1 182 ? -23.672 -17.406 -12.531 1 91.81 182 THR A O 1
ATOM 1341 N N . ARG A 1 183 ? -23.672 -16.172 -14.445 1 92.38 183 ARG A N 1
ATOM 1342 C CA . ARG A 1 183 ? -24.438 -17.125 -15.219 1 92.38 183 ARG A CA 1
ATOM 1343 C C . ARG A 1 183 ? -23.594 -18.312 -15.641 1 92.38 183 ARG A C 1
ATOM 1345 O O . ARG A 1 183 ? -24.109 -19.328 -16.109 1 92.38 183 ARG A O 1
ATOM 1352 N N . ASN A 1 184 ? -22.188 -18.141 -15.445 1 94.38 184 ASN A N 1
ATOM 1353 C CA . ASN A 1 184 ? -21.312 -19.297 -15.688 1 94.38 184 ASN A CA 1
ATOM 1354 C C . ASN A 1 184 ? -21.438 -20.328 -14.578 1 94.38 184 ASN A C 1
ATOM 1356 O O . ASN A 1 184 ? -20.797 -20.203 -13.531 1 94.38 184 ASN A O 1
ATOM 1360 N N . SER A 1 185 ? -22.109 -21.406 -14.859 1 95.19 185 SER A N 1
ATOM 1361 C CA . SER A 1 185 ? -22.484 -22.375 -13.836 1 95.19 185 SER A CA 1
ATOM 1362 C C . SER A 1 185 ? -21.281 -23.172 -13.359 1 95.19 185 SER A C 1
ATOM 1364 O O . SER A 1 185 ? -21.188 -23.531 -12.18 1 95.19 185 SER A O 1
ATOM 1366 N N . GLU A 1 186 ? -20.359 -23.438 -14.25 1 95.69 186 GLU A N 1
ATOM 1367 C CA . GLU A 1 186 ? -19.203 -24.234 -13.875 1 95.69 186 GLU A CA 1
ATOM 1368 C C . GLU A 1 186 ? -18.297 -23.469 -12.906 1 95.69 186 GLU A C 1
ATOM 1370 O O . GLU A 1 186 ? -17.891 -24 -11.883 1 95.69 186 GLU A O 1
ATOM 1375 N N . LYS A 1 187 ? -18.109 -22.25 -13.234 1 95.25 187 LYS A N 1
ATOM 1376 C CA . LYS A 1 187 ? -17.219 -21.438 -12.398 1 95.25 187 LYS A CA 1
ATOM 1377 C C . LYS A 1 187 ? -17.891 -21.109 -11.07 1 95.25 187 LYS A C 1
ATOM 1379 O O . LYS A 1 187 ? -17.234 -21.141 -10.023 1 95.25 187 LYS A O 1
ATOM 1384 N N . VAL A 1 188 ? -19.141 -20.766 -11.125 1 96.56 188 VAL A N 1
ATOM 1385 C CA . VAL A 1 188 ? -19.875 -20.531 -9.883 1 96.56 188 VAL A CA 1
ATOM 1386 C C . VAL A 1 188 ? -19.969 -21.828 -9.078 1 96.56 188 VAL A C 1
ATOM 1388 O O . VAL A 1 188 ? -19.812 -21.812 -7.855 1 96.56 188 VAL A O 1
ATOM 1391 N N . GLY A 1 189 ? -20.188 -22.922 -9.773 1 96.75 189 GLY A N 1
ATOM 1392 C CA . GLY A 1 189 ? -20.328 -24.219 -9.133 1 96.75 189 GLY A CA 1
ATOM 1393 C C . GLY A 1 189 ? -19.094 -24.641 -8.359 1 96.75 189 GLY A C 1
ATOM 1394 O O . GLY A 1 189 ? -19.203 -25.125 -7.23 1 96.75 189 GLY A O 1
ATOM 1395 N N . ILE A 1 190 ? -17.969 -24.438 -8.945 1 95.88 190 ILE A N 1
ATOM 1396 C CA . ILE A 1 190 ? -16.734 -24.891 -8.297 1 95.88 190 ILE A CA 1
ATOM 1397 C C . ILE A 1 190 ? -16.484 -24.047 -7.043 1 95.88 190 ILE A C 1
ATOM 1399 O O . ILE A 1 190 ? -15.984 -24.562 -6.039 1 95.88 190 ILE A O 1
ATOM 1403 N N . LEU A 1 191 ? -16.797 -22.797 -7.07 1 97.06 191 LEU A N 1
ATOM 1404 C CA . LEU A 1 191 ? -16.609 -21.922 -5.914 1 97.06 191 LEU A CA 1
ATOM 1405 C C . LEU A 1 191 ? -17.531 -22.344 -4.77 1 97.06 191 LEU A C 1
ATOM 1407 O O . LEU A 1 191 ? -17.141 -22.266 -3.602 1 97.06 191 LEU A O 1
ATOM 1411 N N . ARG A 1 192 ? -18.672 -22.797 -5.09 1 95.62 192 ARG A N 1
ATOM 1412 C CA . ARG A 1 192 ? -19.609 -23.297 -4.082 1 95.62 192 ARG A CA 1
ATOM 1413 C C . ARG A 1 192 ? -19.141 -24.641 -3.531 1 95.62 192 ARG A C 1
ATOM 1415 O O . ARG A 1 192 ? -19.219 -24.875 -2.326 1 95.62 192 ARG A O 1
ATOM 1422 N N . THR A 1 193 ? -18.656 -25.422 -4.395 1 94 193 THR A N 1
ATOM 1423 C CA . THR A 1 193 ? -18.25 -26.781 -4.031 1 94 193 THR A CA 1
ATOM 1424 C C . THR A 1 193 ? -17.047 -26.75 -3.096 1 94 193 THR A C 1
ATOM 1426 O O . THR A 1 193 ? -16.953 -27.562 -2.168 1 94 193 THR A O 1
ATOM 1429 N N . VAL A 1 194 ? -16.141 -25.891 -3.389 1 92.62 194 VAL A N 1
ATOM 1430 C CA . VAL A 1 194 ? -14.945 -25.797 -2.551 1 92.62 194 VAL A CA 1
ATOM 1431 C C . VAL A 1 194 ? -15.336 -25.375 -1.138 1 92.62 194 VAL A C 1
ATOM 1433 O O . VAL A 1 194 ? -14.648 -25.703 -0.17 1 92.62 194 VAL A O 1
ATOM 1436 N N . GLY A 1 195 ? -16.422 -24.562 -0.957 1 92.56 195 GLY A N 1
ATOM 1437 C CA . GLY A 1 195 ? -17.016 -24.297 0.336 1 92.56 195 GLY A CA 1
ATOM 1438 C C . GLY A 1 195 ? -16.297 -23.203 1.115 1 92.56 195 GLY A C 1
ATOM 1439 O O . GLY A 1 195 ? -16.359 -23.188 2.346 1 92.56 195 GLY A O 1
ATOM 1440 N N . CYS A 1 196 ? -15.656 -22.359 0.445 1 94.75 196 CYS A N 1
ATOM 1441 C CA . CYS A 1 196 ? -14.852 -21.359 1.153 1 94.75 196 CYS A CA 1
ATOM 1442 C C . CYS A 1 196 ? -15.312 -19.953 0.828 1 94.75 196 CYS A C 1
ATOM 1444 O O . CYS A 1 196 ? -14.641 -18.969 1.18 1 94.75 196 CYS A O 1
ATOM 1446 N N . VAL A 1 197 ? -16.469 -19.797 0.18 1 97.44 197 VAL A N 1
ATOM 1447 C CA . VAL A 1 197 ? -16.906 -18.469 -0.251 1 97.44 197 VAL A CA 1
ATOM 1448 C C . VAL A 1 197 ? -18.203 -18.109 0.464 1 97.44 197 VAL A C 1
ATOM 1450 O O . VAL A 1 197 ? -19.094 -18.953 0.631 1 97.44 197 VAL A O 1
ATOM 1453 N N . ASP A 1 198 ? -18.312 -16.859 0.883 1 97.62 198 ASP A N 1
ATOM 1454 C CA . ASP A 1 198 ? -19.484 -16.359 1.601 1 97.62 198 ASP A CA 1
ATOM 1455 C C . ASP A 1 198 ? -20.391 -15.547 0.68 1 97.62 198 ASP A C 1
ATOM 1457 O O . ASP A 1 198 ? -21.547 -15.281 1.017 1 97.62 198 ASP A O 1
ATOM 1461 N N . GLY A 1 199 ? -19.922 -15.125 -0.437 1 96.94 199 GLY A N 1
ATOM 1462 C CA . GLY A 1 199 ? -20.656 -14.414 -1.47 1 96.94 199 GLY A CA 1
ATOM 1463 C C . GLY A 1 199 ? -19.984 -14.461 -2.826 1 96.94 199 GLY A C 1
ATOM 1464 O O . GLY A 1 199 ? -18.766 -14.625 -2.914 1 96.94 199 GLY A O 1
ATOM 1465 N N . ILE A 1 200 ? -20.797 -14.43 -3.891 1 96.81 200 ILE A N 1
ATOM 1466 C CA . ILE A 1 200 ? -20.297 -14.406 -5.258 1 96.81 200 ILE A CA 1
ATOM 1467 C C . ILE A 1 200 ? -20.875 -13.195 -5.996 1 96.81 200 ILE A C 1
ATOM 1469 O O . ILE A 1 200 ? -22.078 -12.961 -5.965 1 96.81 200 ILE A O 1
ATOM 1473 N N . VAL A 1 201 ? -19.984 -12.406 -6.602 1 95.88 201 VAL A N 1
ATOM 1474 C CA . VAL A 1 201 ? -20.438 -11.227 -7.332 1 95.88 201 VAL A CA 1
ATOM 1475 C C . VAL A 1 201 ? -19.891 -11.266 -8.758 1 95.88 201 VAL A C 1
ATOM 1477 O O . VAL A 1 201 ? -18.828 -11.836 -9.016 1 95.88 201 VAL A O 1
ATOM 1480 N N . ALA A 1 202 ? -20.625 -10.648 -9.695 1 94.81 202 ALA A N 1
ATOM 1481 C CA . ALA A 1 202 ? -20.219 -10.547 -11.094 1 94.81 202 ALA A CA 1
ATOM 1482 C C . ALA A 1 202 ? -19.406 -9.273 -11.336 1 94.81 202 ALA A C 1
ATOM 1484 O O . ALA A 1 202 ? -19.984 -8.188 -11.5 1 94.81 202 ALA A O 1
ATOM 1485 N N . THR A 1 203 ? -18.109 -9.422 -11.477 1 91.69 203 THR A N 1
ATOM 1486 C CA . THR A 1 203 ? -17.25 -8.258 -11.578 1 91.69 203 THR A CA 1
ATOM 1487 C C . THR A 1 203 ? -16.953 -7.93 -13.039 1 91.69 203 THR A C 1
ATOM 1489 O O . THR A 1 203 ? -16.297 -6.926 -13.336 1 91.69 203 THR A O 1
ATOM 1492 N N . GLY A 1 204 ? -17.359 -8.766 -13.984 1 84.5 204 GLY A N 1
ATOM 1493 C CA . GLY A 1 204 ? -17.094 -8.539 -15.398 1 84.5 204 GLY A CA 1
ATOM 1494 C C . GLY A 1 204 ? -18.172 -7.727 -16.078 1 84.5 204 GLY A C 1
ATOM 1495 O O . GLY A 1 204 ? -18.031 -7.328 -17.234 1 84.5 204 GLY A O 1
ATOM 1496 N N . SER A 1 205 ? -19.344 -7.621 -15.57 1 67.62 205 SER A N 1
ATOM 1497 C CA . SER A 1 205 ? -20.531 -7.09 -16.219 1 67.62 205 SER A CA 1
ATOM 1498 C C . SER A 1 205 ? -20.641 -5.578 -16.047 1 67.62 205 SER A C 1
ATOM 1500 O O . SER A 1 205 ? -21.688 -4.988 -16.328 1 67.62 205 SER A O 1
ATOM 1502 N N . GLY A 1 206 ? -19.578 -4.902 -15.906 1 69.38 206 GLY A N 1
ATOM 1503 C CA . GLY A 1 206 ? -19.672 -3.459 -15.766 1 69.38 206 GLY A CA 1
ATOM 1504 C C . GLY A 1 206 ? -19.797 -3.008 -14.328 1 69.38 206 GLY A C 1
ATOM 1505 O O . GLY A 1 206 ? -19.578 -3.795 -13.398 1 69.38 206 GLY A O 1
ATOM 1506 N N . PRO A 1 207 ? -20.203 -1.704 -14.148 1 70.69 207 PRO A N 1
ATOM 1507 C CA . PRO A 1 207 ? -20.281 -1.114 -12.812 1 70.69 207 PRO A CA 1
ATOM 1508 C C . PRO A 1 207 ? -21.469 -1.646 -12.008 1 70.69 207 PRO A C 1
ATOM 1510 O O . PRO A 1 207 ? -22.422 -2.17 -12.586 1 70.69 207 PRO A O 1
ATOM 1513 N N . GLY A 1 208 ? -21.453 -1.767 -10.695 1 86.19 208 GLY A N 1
ATOM 1514 C CA . GLY A 1 208 ? -22.547 -2.115 -9.805 1 86.19 208 GLY A CA 1
ATOM 1515 C C . GLY A 1 208 ? -22.172 -3.15 -8.766 1 86.19 208 GLY A C 1
ATOM 1516 O O . GLY A 1 208 ? -22.75 -3.186 -7.676 1 86.19 208 GLY A O 1
ATOM 1517 N N . TRP A 1 209 ? -21.156 -3.936 -9.148 1 92.12 209 TRP A N 1
ATOM 1518 C CA . TRP A 1 209 ? -20.781 -5 -8.219 1 92.12 209 TRP A CA 1
ATOM 1519 C C . TRP A 1 209 ? -20.188 -4.426 -6.938 1 92.12 209 TRP A C 1
ATOM 1521 O O . TRP A 1 209 ? -20.203 -5.082 -5.895 1 92.12 209 TRP A O 1
ATOM 1531 N N . GLU A 1 210 ? -19.672 -3.191 -7.031 1 94.38 210 GLU A N 1
ATOM 1532 C CA . GLU A 1 210 ? -19.109 -2.549 -5.848 1 94.38 210 GLU A CA 1
ATOM 1533 C C . GLU A 1 210 ? -20.156 -2.354 -4.77 1 94.38 210 GLU A C 1
ATOM 1535 O O . GLU A 1 210 ? -19.891 -2.57 -3.584 1 94.38 210 GLU A O 1
ATOM 1540 N N . LYS A 1 211 ? -21.359 -1.914 -5.176 1 93.88 211 LYS A N 1
ATOM 1541 C CA . LYS A 1 211 ? -22.469 -1.755 -4.238 1 93.88 211 LYS A CA 1
ATOM 1542 C C . LYS A 1 211 ? -22.875 -3.098 -3.643 1 93.88 211 LYS A C 1
ATOM 1544 O O . LYS A 1 211 ? -23.172 -3.188 -2.449 1 93.88 211 LYS A O 1
ATOM 1549 N N . GLU A 1 212 ? -22.922 -4.129 -4.492 1 94.69 212 GLU A N 1
ATOM 1550 C CA . GLU A 1 212 ? -23.25 -5.469 -4.02 1 94.69 212 GLU A CA 1
ATOM 1551 C C . GLU A 1 212 ? -22.266 -5.941 -2.961 1 94.69 212 GLU A C 1
ATOM 1553 O O . GLU A 1 212 ? -22.656 -6.508 -1.94 1 94.69 212 GLU A O 1
ATOM 1558 N N . ALA A 1 213 ? -21 -5.715 -3.211 1 95.88 213 ALA A N 1
ATOM 1559 C CA . ALA A 1 213 ? -19.969 -6.09 -2.248 1 95.88 213 ALA A CA 1
ATOM 1560 C C . ALA A 1 213 ? -20.156 -5.359 -0.922 1 95.88 213 ALA A C 1
ATOM 1562 O O . ALA A 1 213 ? -20.016 -5.953 0.148 1 95.88 213 ALA A O 1
ATOM 1563 N N . LYS A 1 214 ? -20.484 -4.062 -0.976 1 95.62 214 LYS A N 1
ATOM 1564 C CA . LYS A 1 214 ? -20.719 -3.273 0.229 1 95.62 214 LYS A CA 1
ATOM 1565 C C . LYS A 1 214 ? -21.938 -3.793 0.995 1 95.62 214 LYS A C 1
ATOM 1567 O O . LYS A 1 214 ? -21.938 -3.826 2.227 1 95.62 214 LYS A O 1
ATOM 1572 N N . ASP A 1 215 ? -22.953 -4.195 0.254 1 96.06 215 ASP A N 1
ATOM 1573 C CA . ASP A 1 215 ? -24.156 -4.746 0.88 1 96.06 215 ASP A CA 1
ATOM 1574 C C . ASP A 1 215 ? -23.844 -6.059 1.596 1 96.06 215 ASP A C 1
ATOM 1576 O O . ASP A 1 215 ? -24.297 -6.281 2.723 1 96.06 215 ASP A O 1
ATOM 1580 N N . ILE A 1 216 ? -23.031 -6.879 0.962 1 97.06 216 ILE A N 1
ATOM 1581 C CA . ILE A 1 216 ? -22.672 -8.172 1.532 1 97.06 216 ILE A CA 1
ATOM 1582 C C . ILE A 1 216 ? -21.922 -7.965 2.844 1 97.06 216 ILE A C 1
ATOM 1584 O O . ILE A 1 216 ? -22.094 -8.734 3.791 1 97.06 216 ILE A O 1
ATOM 1588 N N . THR A 1 217 ? -21.125 -6.922 2.943 1 97.62 217 THR A N 1
ATOM 1589 C CA . THR A 1 217 ? -20.312 -6.664 4.129 1 97.62 217 THR A CA 1
ATOM 1590 C C . THR A 1 217 ? -21.078 -5.805 5.129 1 97.62 217 THR A C 1
ATOM 1592 O O . THR A 1 217 ? -20.5 -5.293 6.09 1 97.62 217 THR A O 1
ATOM 1595 N N . CYS A 1 218 ? -22.344 -5.5 4.859 1 96.19 218 CYS A N 1
ATOM 1596 C CA . CYS A 1 218 ? -23.203 -4.695 5.711 1 96.19 218 CYS A CA 1
ATOM 1597 C C . CYS A 1 218 ? -22.609 -3.32 5.961 1 96.19 218 CYS A C 1
ATOM 1599 O O . CYS A 1 218 ? -22.594 -2.84 7.098 1 96.19 218 CYS A O 1
ATOM 1601 N N . GLY A 1 219 ? -21.953 -2.852 4.945 1 94.62 219 GLY A N 1
ATOM 1602 C CA . GLY A 1 219 ? -21.438 -1.491 4.996 1 94.62 219 GLY A CA 1
ATOM 1603 C C . GLY A 1 219 ? -20.031 -1.406 5.555 1 94.62 219 GLY A C 1
ATOM 1604 O O . GLY A 1 219 ? -19.406 -0.344 5.52 1 94.62 219 GLY A O 1
ATOM 1605 N N . HIS A 1 220 ? -19.5 -2.467 6.082 1 96.25 220 HIS A N 1
ATOM 1606 C CA . HIS A 1 220 ? -18.156 -2.482 6.621 1 96.25 220 HIS A CA 1
ATOM 1607 C C . HIS A 1 220 ? -17.125 -2.162 5.543 1 96.25 220 HIS A C 1
ATOM 1609 O O . HIS A 1 220 ? -16.156 -1.448 5.797 1 96.25 220 HIS A O 1
ATOM 1615 N N . GLY A 1 221 ? -17.344 -2.699 4.312 1 97.69 221 GLY A N 1
ATOM 1616 C CA . GLY A 1 221 ? -16.359 -2.605 3.234 1 97.69 221 GLY A CA 1
ATOM 1617 C C . GLY A 1 221 ? -15.359 -3.742 3.238 1 97.69 221 GLY A C 1
ATOM 1618 O O . GLY A 1 221 ? -15.297 -4.516 4.195 1 97.69 221 GLY A O 1
ATOM 1619 N N . ILE A 1 222 ? -14.633 -3.816 2.172 1 98.69 222 ILE A N 1
ATOM 1620 C CA . ILE A 1 222 ? -13.672 -4.898 1.996 1 98.69 222 ILE A CA 1
ATOM 1621 C C . ILE A 1 222 ? -12.359 -4.539 2.68 1 98.69 222 ILE A C 1
ATOM 1623 O O . ILE A 1 222 ? -11.852 -3.426 2.51 1 98.69 222 ILE A O 1
ATOM 1627 N N . ASP A 1 223 ? -11.781 -5.488 3.453 1 98.81 223 ASP A N 1
ATOM 1628 C CA . ASP A 1 223 ? -10.492 -5.27 4.113 1 98.81 223 ASP A CA 1
ATOM 1629 C C . ASP A 1 223 ? -9.336 -5.48 3.145 1 98.81 223 ASP A C 1
ATOM 1631 O O . ASP A 1 223 ? -8.383 -4.695 3.123 1 98.81 223 ASP A O 1
ATOM 1635 N N . VAL A 1 224 ? -9.422 -6.582 2.357 1 98.94 224 VAL A N 1
ATOM 1636 C CA . VAL A 1 224 ? -8.336 -6.926 1.438 1 98.94 224 VAL A CA 1
ATOM 1637 C C . VAL A 1 224 ? -8.922 -7.438 0.123 1 98.94 224 VAL A C 1
ATOM 1639 O O . VAL A 1 224 ? -9.797 -8.305 0.124 1 98.94 224 VAL A O 1
ATOM 1642 N N . VAL A 1 225 ? -8.5 -6.863 -0.961 1 98.81 225 VAL A N 1
ATOM 1643 C CA . VAL A 1 225 ? -8.82 -7.352 -2.299 1 98.81 225 VAL A CA 1
ATOM 1644 C C . VAL A 1 225 ? -7.598 -8.047 -2.896 1 98.81 225 VAL A C 1
ATOM 1646 O O . VAL A 1 225 ? -6.492 -7.508 -2.869 1 98.81 225 VAL A O 1
ATOM 1649 N N . ILE A 1 226 ? -7.746 -9.281 -3.311 1 98.75 226 ILE A N 1
ATOM 1650 C CA . ILE A 1 226 ? -6.762 -9.961 -4.145 1 98.75 226 ILE A CA 1
ATOM 1651 C C . ILE A 1 226 ? -7.148 -9.828 -5.617 1 98.75 226 ILE A C 1
ATOM 1653 O O . ILE A 1 226 ? -8.148 -10.406 -6.055 1 98.75 226 ILE A O 1
ATOM 1657 N N . ASP A 1 227 ? -6.316 -9.102 -6.352 1 96.94 227 ASP A N 1
ATOM 1658 C CA . ASP A 1 227 ? -6.715 -8.742 -7.711 1 96.94 227 ASP A CA 1
ATOM 1659 C C . ASP A 1 227 ? -5.852 -9.461 -8.742 1 96.94 227 ASP A C 1
ATOM 1661 O O . ASP A 1 227 ? -4.723 -9.039 -9.023 1 96.94 227 ASP A O 1
ATOM 1665 N N . ASN A 1 228 ? -6.406 -10.375 -9.391 1 93.31 228 ASN A N 1
ATOM 1666 C CA . ASN A 1 228 ? -5.75 -11.125 -10.453 1 93.31 228 ASN A CA 1
ATOM 1667 C C . ASN A 1 228 ? -6.145 -10.602 -11.836 1 93.31 228 ASN A C 1
ATOM 1669 O O . ASN A 1 228 ? -5.633 -11.078 -12.852 1 93.31 228 ASN A O 1
ATOM 1673 N N . VAL A 1 229 ? -7.012 -9.641 -11.891 1 90.56 229 VAL A N 1
ATOM 1674 C CA . VAL A 1 229 ? -7.672 -9.328 -13.156 1 90.56 229 VAL A CA 1
ATOM 1675 C C . VAL A 1 229 ? -7.371 -7.883 -13.555 1 90.56 229 VAL A C 1
ATOM 1677 O O . VAL A 1 229 ? -7.355 -7.551 -14.742 1 90.56 229 VAL A O 1
ATOM 1680 N N . GLY A 1 230 ? -7.176 -7.023 -12.609 1 90.31 230 GLY A N 1
ATOM 1681 C CA . GLY A 1 230 ? -6.949 -5.617 -12.906 1 90.31 230 GLY A CA 1
ATOM 1682 C C . GLY A 1 230 ? -8.188 -4.762 -12.711 1 90.31 230 GLY A C 1
ATOM 1683 O O . GLY A 1 230 ? -8.656 -4.113 -13.648 1 90.31 230 GLY A O 1
ATOM 1684 N N . LEU A 1 231 ? -8.68 -4.699 -11.508 1 92.69 231 LEU A N 1
ATOM 1685 C CA . LEU A 1 231 ? -9.867 -3.928 -11.164 1 92.69 231 LEU A CA 1
ATOM 1686 C C . LEU A 1 231 ? -9.602 -3.002 -9.984 1 92.69 231 LEU A C 1
ATOM 1688 O O . LEU A 1 231 ? -10.414 -2.9 -9.07 1 92.69 231 LEU A O 1
ATOM 1692 N N . VAL A 1 232 ? -8.461 -2.377 -9.961 1 94.38 232 VAL A N 1
ATOM 1693 C CA . VAL A 1 232 ? -8.031 -1.556 -8.836 1 94.38 232 VAL A CA 1
ATOM 1694 C C . VAL A 1 232 ? -8.984 -0.37 -8.672 1 94.38 232 VAL A C 1
ATOM 1696 O O . VAL A 1 232 ? -9.461 -0.096 -7.566 1 94.38 232 VAL A O 1
ATOM 1699 N N . LYS A 1 233 ? -9.289 0.332 -9.75 1 92.19 233 LYS A N 1
ATOM 1700 C CA . LYS A 1 233 ? -10.133 1.522 -9.711 1 92.19 233 LYS A CA 1
ATOM 1701 C C . LYS A 1 233 ? -11.492 1.211 -9.094 1 92.19 233 LYS A C 1
ATOM 1703 O O . LYS A 1 233 ? -11.953 1.927 -8.203 1 92.19 233 LYS A O 1
ATOM 1708 N N . GLU A 1 234 ? -12.086 0.157 -9.555 1 93.38 234 GLU A N 1
ATOM 1709 C CA . GLU A 1 234 ? -13.398 -0.233 -9.055 1 93.38 234 GLU A CA 1
ATOM 1710 C C . GLU A 1 234 ? -13.312 -0.742 -7.621 1 93.38 234 GLU A C 1
ATOM 1712 O O . GLU A 1 234 ? -14.188 -0.447 -6.797 1 93.38 234 GLU A O 1
ATOM 1717 N N . SER A 1 235 ? -12.242 -1.444 -7.344 1 96.12 235 SER A N 1
ATOM 1718 C CA . SER A 1 235 ? -12.094 -2.043 -6.023 1 96.12 235 SER A CA 1
ATOM 1719 C C . SER A 1 235 ? -11.914 -0.974 -4.949 1 96.12 235 SER A C 1
ATOM 1721 O O . SER A 1 235 ? -12.375 -1.141 -3.818 1 96.12 235 SER A O 1
ATOM 1723 N N . ILE A 1 236 ? -11.273 0.107 -5.254 1 96.75 236 ILE A N 1
ATOM 1724 C CA . ILE A 1 236 ? -11.07 1.192 -4.301 1 96.75 236 ILE A CA 1
ATOM 1725 C C . ILE A 1 236 ? -12.414 1.678 -3.775 1 96.75 236 ILE A C 1
ATOM 1727 O O . ILE A 1 236 ? -12.539 2.041 -2.604 1 96.75 236 ILE A O 1
ATOM 1731 N N . ARG A 1 237 ? -13.461 1.571 -4.523 1 94.94 237 ARG A N 1
ATOM 1732 C CA . ARG A 1 237 ? -14.781 2.115 -4.199 1 94.94 237 ARG A CA 1
ATOM 1733 C C . ARG A 1 237 ? -15.477 1.262 -3.145 1 94.94 237 ARG A C 1
ATOM 1735 O O . ARG A 1 237 ? -16.453 1.702 -2.527 1 94.94 237 ARG A O 1
ATOM 1742 N N . CYS A 1 238 ? -15.008 0.064 -2.932 1 95.94 238 CYS A N 1
ATOM 1743 C CA . CYS A 1 238 ? -15.742 -0.796 -2.01 1 95.94 238 CYS A CA 1
ATOM 1744 C C . CYS A 1 238 ? -14.859 -1.211 -0.835 1 95.94 238 CYS A C 1
ATOM 1746 O O . CYS A 1 238 ? -15.258 -2.057 -0.029 1 95.94 238 CYS A O 1
ATOM 1748 N N . LEU A 1 239 ? -13.688 -0.615 -0.752 1 98.06 239 LEU A N 1
ATOM 1749 C CA . LEU A 1 239 ? -12.812 -0.866 0.391 1 98.06 239 LEU A CA 1
ATOM 1750 C C . LEU A 1 239 ? -13.422 -0.3 1.671 1 98.06 239 LEU A C 1
ATOM 1752 O O . LEU A 1 239 ? -14.289 0.577 1.617 1 98.06 239 LEU A O 1
ATOM 1756 N N . ARG A 1 240 ? -12.977 -0.833 2.807 1 96.94 240 ARG A N 1
ATOM 1757 C CA . ARG A 1 240 ? -13.25 -0.149 4.066 1 96.94 240 ARG A CA 1
ATOM 1758 C C . ARG A 1 240 ? -12.68 1.265 4.055 1 96.94 240 ARG A C 1
ATOM 1760 O O . ARG A 1 240 ? -11.742 1.557 3.301 1 96.94 240 ARG A O 1
ATOM 1767 N N . PRO A 1 241 ? -13.188 2.154 4.848 1 92.56 241 PRO A N 1
ATOM 1768 C CA . PRO A 1 241 ? -12.875 3.582 4.738 1 92.56 241 PRO A CA 1
ATOM 1769 C C . PRO A 1 241 ? -11.414 3.895 5.047 1 92.56 241 PRO A C 1
ATOM 1771 O O . PRO A 1 241 ? -10.875 4.891 4.555 1 92.56 241 PRO A O 1
ATOM 1774 N N . VAL A 1 242 ? -10.703 3.129 5.914 1 94.5 242 VAL A N 1
ATOM 1775 C CA . VAL A 1 242 ? -9.328 3.436 6.281 1 94.5 242 VAL A CA 1
ATOM 1776 C C . VAL A 1 242 ? -8.461 2.186 6.137 1 94.5 242 VAL A C 1
ATOM 1778 O O . VAL A 1 242 ? -8.688 1.184 6.816 1 94.5 242 VAL A O 1
ATOM 1781 N N . GLY A 1 243 ? -7.574 2.299 5.18 1 96.5 243 GLY A N 1
ATOM 1782 C CA . GLY A 1 243 ? -6.504 1.315 5.172 1 96.5 243 GLY A CA 1
ATOM 1783 C C . GLY A 1 243 ? -6.867 0.047 4.422 1 96.5 243 GLY A C 1
ATOM 1784 O O . GLY A 1 243 ? -6.184 -0.971 4.547 1 96.5 243 GLY A O 1
ATOM 1785 N N . GLY A 1 244 ? -8.031 0.032 3.688 1 98.44 244 GLY A N 1
ATOM 1786 C CA . GLY A 1 244 ? -8.312 -1.123 2.852 1 98.44 244 GLY A CA 1
ATOM 1787 C C . GLY A 1 244 ? -7.215 -1.422 1.85 1 98.44 244 GLY A C 1
ATOM 1788 O O . GLY A 1 244 ? -6.617 -0.503 1.286 1 98.44 244 GLY A O 1
ATOM 1789 N N . LYS A 1 245 ? -6.973 -2.713 1.573 1 98.81 245 LYS A N 1
ATOM 1790 C CA . LYS A 1 245 ? -5.82 -3.105 0.77 1 98.81 245 LYS A CA 1
ATOM 1791 C C . LYS A 1 245 ? -6.258 -3.764 -0.536 1 98.81 245 LYS A C 1
ATOM 1793 O O . LYS A 1 245 ? -7.234 -4.512 -0.562 1 98.81 245 LYS A O 1
ATOM 1798 N N . ILE A 1 246 ? -5.562 -3.461 -1.551 1 98.69 246 ILE A N 1
ATOM 1799 C CA . ILE A 1 246 ? -5.656 -4.184 -2.814 1 98.69 246 ILE A CA 1
ATOM 1800 C C . ILE A 1 246 ? -4.289 -4.77 -3.174 1 98.69 246 ILE A C 1
ATOM 1802 O O . ILE A 1 246 ? -3.322 -4.027 -3.361 1 98.69 246 ILE A O 1
ATOM 1806 N N . VAL A 1 247 ? -4.164 -6.051 -3.232 1 98.81 247 VAL A N 1
ATOM 1807 C CA . VAL A 1 247 ? -2.949 -6.734 -3.662 1 98.81 247 VAL A CA 1
ATOM 1808 C C . VAL A 1 247 ? -3.053 -7.094 -5.141 1 98.81 247 VAL A C 1
ATOM 1810 O O . VAL A 1 247 ? -3.867 -7.938 -5.527 1 98.81 247 VAL A O 1
ATOM 1813 N N . LEU A 1 248 ? -2.213 -6.453 -5.926 1 97 248 LEU A N 1
ATOM 1814 C CA . LEU A 1 248 ? -2.145 -6.723 -7.355 1 97 248 LEU A CA 1
ATOM 1815 C C . LEU A 1 248 ? -1.248 -7.922 -7.641 1 97 248 LEU A C 1
ATOM 1817 O O . LEU A 1 248 ? -0.045 -7.883 -7.375 1 97 248 LEU A O 1
ATOM 1821 N N . VAL A 1 249 ? -1.808 -8.914 -8.195 1 95.38 249 VAL A N 1
ATOM 1822 C CA . VAL A 1 249 ? -1.079 -10.148 -8.461 1 95.38 249 VAL A CA 1
ATOM 1823 C C . VAL A 1 249 ? -0.921 -10.336 -9.969 1 95.38 249 VAL A C 1
ATOM 1825 O O . VAL A 1 249 ? 0.043 -10.953 -10.43 1 95.38 249 VAL A O 1
ATOM 1828 N N . GLY A 1 250 ? -1.825 -9.797 -10.711 1 85.88 250 GLY A N 1
ATOM 1829 C CA . GLY A 1 250 ? -1.769 -9.914 -12.156 1 85.88 250 GLY A CA 1
ATOM 1830 C C . GLY A 1 250 ? -2.844 -9.109 -12.867 1 85.88 250 GLY A C 1
ATOM 1831 O O . GLY A 1 250 ? -3.637 -8.422 -12.219 1 85.88 250 GLY A O 1
ATOM 1832 N N . PHE A 1 251 ? -2.789 -9.141 -14.273 1 74.5 251 PHE A N 1
ATOM 1833 C CA . PHE A 1 251 ? -3.732 -8.375 -15.086 1 74.5 251 PHE A CA 1
ATOM 1834 C C . PHE A 1 251 ? -4.418 -9.273 -16.109 1 74.5 251 PHE A C 1
ATOM 1836 O O . PHE A 1 251 ? -4.637 -8.867 -17.25 1 74.5 251 PHE A O 1
ATOM 1843 N N . ALA A 1 252 ? -4.684 -10.344 -15.766 1 64.69 252 ALA A N 1
ATOM 1844 C CA . ALA A 1 252 ? -5.188 -11.328 -16.719 1 64.69 252 ALA A CA 1
ATOM 1845 C C . ALA A 1 252 ? -6.496 -10.867 -17.344 1 64.69 252 ALA A C 1
ATOM 1847 O O . ALA A 1 252 ? -6.863 -11.32 -18.438 1 64.69 252 ALA A O 1
ATOM 1848 N N . GLY A 1 253 ? -7.16 -9.969 -16.812 1 56.84 253 GLY A N 1
ATOM 1849 C CA . GLY A 1 253 ? -8.523 -9.695 -17.234 1 56.84 253 GLY A CA 1
ATOM 1850 C C . GLY A 1 253 ? -8.617 -8.539 -18.219 1 56.84 253 GLY A C 1
ATOM 1851 O O . GLY A 1 253 ? -9.703 -8.25 -18.734 1 56.84 253 GLY A O 1
ATOM 1852 N N . ARG A 1 254 ? -7.637 -7.988 -18.484 1 64.75 254 ARG A N 1
ATOM 1853 C CA . ARG A 1 254 ? -7.832 -6.742 -19.219 1 64.75 254 ARG A CA 1
ATOM 1854 C C . ARG A 1 254 ? -7.176 -6.809 -20.578 1 64.75 254 ARG A C 1
ATOM 1856 O O . ARG A 1 254 ? -6.973 -5.777 -21.234 1 64.75 254 ARG A O 1
ATOM 1863 N N . GLY A 1 255 ? -7.039 -8 -21.016 1 61.66 255 GLY A N 1
ATOM 1864 C CA . GLY A 1 255 ? -6.508 -8.148 -22.375 1 61.66 255 GLY A CA 1
ATOM 1865 C C . GLY A 1 255 ? -5.285 -7.289 -22.625 1 61.66 255 GLY A C 1
ATOM 1866 O O . GLY A 1 255 ? -5.145 -6.703 -23.703 1 61.66 255 GLY A O 1
ATOM 1867 N N . GLY A 1 256 ? -4.582 -7.043 -21.609 1 63.41 256 GLY A N 1
ATOM 1868 C CA . GLY A 1 256 ? -3.336 -6.316 -21.797 1 63.41 256 GLY A CA 1
ATOM 1869 C C . GLY A 1 256 ? -3.467 -4.828 -21.531 1 63.41 256 GLY A C 1
ATOM 1870 O O . GLY A 1 256 ? -2.471 -4.102 -21.531 1 63.41 256 GLY A O 1
ATOM 1871 N N . VAL A 1 257 ? -4.691 -4.324 -21.391 1 68.5 257 VAL A N 1
ATOM 1872 C CA . VAL A 1 257 ? -4.852 -2.896 -21.141 1 68.5 257 VAL A CA 1
ATOM 1873 C C . VAL A 1 257 ? -4.461 -2.578 -19.688 1 68.5 257 VAL A C 1
ATOM 1875 O O . VAL A 1 257 ? -4.992 -3.17 -18.75 1 68.5 257 VAL A O 1
ATOM 1878 N N . MET A 1 258 ? -3.52 -1.639 -19.625 1 79.44 258 MET A N 1
ATOM 1879 C CA . MET A 1 258 ? -3 -1.287 -18.312 1 79.44 258 MET A CA 1
ATOM 1880 C C . MET A 1 258 ? -3.893 -0.253 -17.641 1 79.44 258 MET A C 1
ATOM 1882 O O . MET A 1 258 ? -4.199 0.787 -18.219 1 79.44 258 MET A O 1
ATOM 1886 N N . GLU A 1 259 ? -4.266 -0.592 -16.484 1 87.38 259 GLU A N 1
ATOM 1887 C CA . GLU A 1 259 ? -5.121 0.3 -15.703 1 87.38 259 GLU A CA 1
ATOM 1888 C C . GLU A 1 259 ? -4.367 1.561 -15.281 1 87.38 259 GLU A C 1
ATOM 1890 O O . GLU A 1 259 ? -3.203 1.491 -14.891 1 87.38 259 GLU A O 1
ATOM 1895 N N . GLN A 1 260 ? -5.035 2.666 -15.469 1 90.06 260 GLN A N 1
ATOM 1896 C CA . GLN A 1 260 ? -4.523 3.943 -14.977 1 90.06 260 GLN A CA 1
ATOM 1897 C C . GLN A 1 260 ? -5.246 4.375 -13.711 1 90.06 260 GLN A C 1
ATOM 1899 O O . GLN A 1 260 ? -6.477 4.457 -13.688 1 90.06 260 GLN A O 1
ATOM 1904 N N . LEU A 1 261 ? -4.488 4.633 -12.711 1 92.75 261 LEU A N 1
ATOM 1905 C CA . LEU A 1 261 ? -5.039 5.004 -11.406 1 92.75 261 LEU A CA 1
ATOM 1906 C C . LEU A 1 261 ? -4.805 6.484 -11.125 1 92.75 261 LEU A C 1
ATOM 1908 O O . LEU A 1 261 ? -3.74 7.02 -11.438 1 92.75 261 LEU A O 1
ATOM 1912 N N . THR A 1 262 ? -5.762 7.078 -10.562 1 91.31 262 THR A N 1
ATOM 1913 C CA . THR A 1 262 ? -5.59 8.453 -10.094 1 91.31 262 THR A CA 1
ATOM 1914 C C . THR A 1 262 ? -5.121 8.477 -8.641 1 91.31 262 THR A C 1
ATOM 1916 O O . THR A 1 262 ? -5.793 7.938 -7.754 1 91.31 262 THR A O 1
ATOM 1919 N N . ALA A 1 263 ? -4.027 9.125 -8.367 1 91.81 263 ALA A N 1
ATOM 1920 C CA . ALA A 1 263 ? -3.412 9.141 -7.043 1 91.81 263 ALA A CA 1
ATOM 1921 C C . ALA A 1 263 ? -4.355 9.758 -6.012 1 91.81 263 ALA A C 1
ATOM 1923 O O . ALA A 1 263 ? -4.363 9.352 -4.848 1 91.81 263 ALA A O 1
ATOM 1924 N N . ASN A 1 264 ? -5.18 10.625 -6.418 1 90.38 264 ASN A N 1
ATOM 1925 C CA . ASN A 1 264 ? -6.105 11.305 -5.516 1 90.38 264 ASN A CA 1
ATOM 1926 C C . ASN A 1 264 ? -7.113 10.336 -4.906 1 90.38 264 ASN A C 1
ATOM 1928 O O . ASN A 1 264 ? -7.512 10.484 -3.75 1 90.38 264 ASN A O 1
ATOM 1932 N N . ARG A 1 265 ? -7.512 9.406 -5.66 1 92.88 265 ARG A N 1
ATOM 1933 C CA . ARG A 1 265 ? -8.477 8.438 -5.152 1 92.88 265 ARG A CA 1
ATOM 1934 C C . ARG A 1 265 ? -7.852 7.555 -4.074 1 92.88 265 ARG A C 1
ATOM 1936 O O . ARG A 1 265 ? -8.516 7.191 -3.102 1 92.88 265 ARG A O 1
ATOM 1943 N N . ILE A 1 266 ? -6.578 7.23 -4.297 1 96.19 266 ILE A N 1
ATOM 1944 C CA . ILE A 1 266 ? -5.852 6.449 -3.305 1 96.19 266 ILE A CA 1
ATOM 1945 C C . ILE A 1 266 ? -5.754 7.234 -1.999 1 96.19 266 ILE A C 1
ATOM 1947 O O . ILE A 1 266 ? -6.004 6.691 -0.92 1 96.19 266 ILE A O 1
ATOM 1951 N N . LEU A 1 267 ? -5.484 8.492 -2.119 1 95 267 LEU A N 1
ATOM 1952 C CA . LEU A 1 267 ? -5.359 9.367 -0.961 1 95 267 LEU A CA 1
ATOM 1953 C C . LEU A 1 267 ? -6.703 9.523 -0.255 1 95 267 LEU A C 1
ATOM 1955 O O . LEU A 1 267 ? -6.809 9.289 0.951 1 95 267 LEU A O 1
ATOM 1959 N N . LEU A 1 268 ? -7.77 9.875 -0.984 1 93.56 268 LEU A N 1
ATOM 1960 C CA . LEU A 1 268 ? -9.07 10.211 -0.413 1 93.56 268 LEU A CA 1
ATOM 1961 C C . LEU A 1 268 ? -9.688 9 0.272 1 93.56 268 LEU A C 1
ATOM 1963 O O . LEU A 1 268 ? -10.352 9.133 1.303 1 93.56 268 LEU A O 1
ATOM 1967 N N . LYS A 1 269 ? -9.391 7.824 -0.279 1 95.69 269 LYS A N 1
ATOM 1968 C CA . LYS A 1 269 ? -9.961 6.602 0.274 1 95.69 269 LYS A CA 1
ATOM 1969 C C . LYS A 1 269 ? -9.008 5.945 1.268 1 95.69 269 LYS A C 1
ATOM 1971 O O . LYS A 1 269 ? -9.336 4.922 1.869 1 95.69 269 LYS A O 1
ATOM 1976 N N . GLN A 1 270 ? -7.855 6.57 1.39 1 97.94 270 GLN A N 1
ATOM 1977 C CA . GLN A 1 270 ? -6.785 6.016 2.215 1 97.94 270 GLN A CA 1
ATOM 1978 C C . GLN A 1 270 ? -6.531 4.551 1.879 1 97.94 270 GLN A C 1
ATOM 1980 O O . GLN A 1 270 ? -6.387 3.719 2.777 1 97.94 270 GLN A O 1
ATOM 1985 N N . ALA A 1 271 ? -6.586 4.234 0.602 1 98.38 271 ALA A N 1
ATOM 1986 C CA . ALA A 1 271 ? -6.367 2.869 0.123 1 98.38 271 ALA A CA 1
ATOM 1987 C C . ALA A 1 271 ? -4.883 2.508 0.156 1 98.38 271 ALA A C 1
ATOM 1989 O O . ALA A 1 271 ? -4.023 3.389 0.133 1 98.38 271 ALA A O 1
ATOM 1990 N N . VAL A 1 272 ? -4.609 1.229 0.264 1 98.75 272 VAL A N 1
ATOM 1991 C CA . VAL A 1 272 ? -3.26 0.689 0.151 1 98.75 272 VAL A CA 1
ATOM 1992 C C . VAL A 1 272 ? -3.17 -0.229 -1.066 1 98.75 272 VAL A C 1
ATOM 1994 O O . VAL A 1 272 ? -3.846 -1.26 -1.125 1 98.75 272 VAL A O 1
ATOM 1997 N N . ILE A 1 273 ? -2.416 0.15 -2.031 1 98.5 273 ILE A N 1
ATOM 1998 C CA . ILE A 1 273 ? -2.223 -0.651 -3.234 1 98.5 273 ILE A CA 1
ATOM 1999 C C . ILE A 1 273 ? -0.866 -1.35 -3.178 1 98.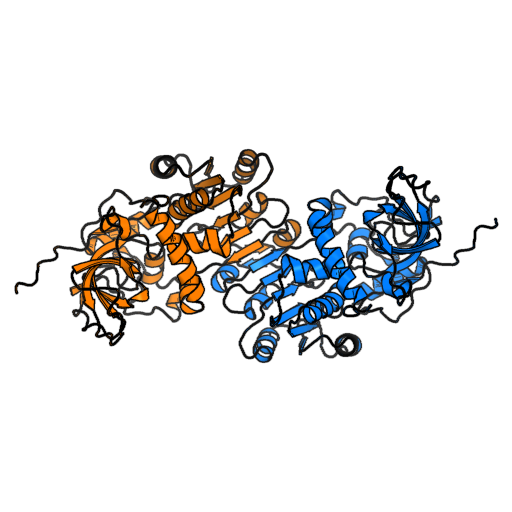5 273 ILE A C 1
ATOM 2001 O O . ILE A 1 273 ? 0.167 -0.698 -3.01 1 98.5 273 ILE A O 1
ATOM 2005 N N . ILE A 1 274 ? -0.873 -2.67 -3.33 1 98.62 274 ILE A N 1
ATOM 2006 C CA . ILE A 1 274 ? 0.322 -3.484 -3.139 1 98.62 274 ILE A CA 1
ATOM 2007 C C . ILE A 1 274 ? 0.6 -4.297 -4.402 1 98.62 274 ILE A C 1
ATOM 2009 O O . ILE A 1 274 ? -0.259 -5.051 -4.863 1 98.62 274 ILE A O 1
ATOM 2013 N N . GLY A 1 275 ? 1.764 -4.098 -4.965 1 98.12 275 GLY A N 1
ATOM 2014 C CA . GLY A 1 275 ? 2.203 -5.012 -6.008 1 98.12 275 GLY A CA 1
ATOM 2015 C C . GLY A 1 275 ? 2.881 -6.258 -5.465 1 98.12 275 GLY A C 1
ATOM 2016 O O . GLY A 1 275 ? 3.674 -6.176 -4.523 1 98.12 275 GLY A O 1
ATOM 2017 N N . TYR A 1 276 ? 2.547 -7.398 -6.062 1 97.88 276 TYR A N 1
ATOM 2018 C CA . TYR A 1 276 ? 3.16 -8.633 -5.582 1 97.88 276 TYR A CA 1
ATOM 2019 C C . TYR A 1 276 ? 3.549 -9.539 -6.746 1 97.88 276 TYR A C 1
ATOM 2021 O O . TYR A 1 276 ? 2.727 -9.828 -7.613 1 97.88 276 TYR A O 1
ATOM 2029 N N . ARG A 1 277 ? 4.773 -9.906 -6.75 1 96.25 277 ARG A N 1
ATOM 2030 C CA . ARG A 1 277 ? 5.328 -10.891 -7.676 1 96.25 277 ARG A CA 1
ATOM 2031 C C . ARG A 1 277 ? 6.109 -11.961 -6.926 1 96.25 277 ARG A C 1
ATOM 2033 O O . ARG A 1 277 ? 7.281 -11.766 -6.59 1 96.25 277 ARG A O 1
ATOM 2040 N N . TYR A 1 278 ? 5.52 -13.109 -6.801 1 96.25 278 TYR A N 1
ATOM 2041 C CA . TYR A 1 278 ? 6.148 -14.172 -6.02 1 96.25 278 TYR A CA 1
ATOM 2042 C C . TYR A 1 278 ? 7.516 -14.531 -6.594 1 96.25 278 TYR A C 1
ATOM 2044 O O . TYR A 1 278 ? 8.5 -14.617 -5.855 1 96.25 278 TYR A O 1
ATOM 2052 N N . GLY A 1 279 ? 7.566 -14.773 -7.973 1 94.44 279 GLY A N 1
ATOM 2053 C CA . GLY A 1 279 ? 8.82 -15.18 -8.586 1 94.44 279 GLY A CA 1
ATOM 2054 C C . GLY A 1 279 ? 9.961 -14.211 -8.32 1 94.44 279 GLY A C 1
ATOM 2055 O O . GLY A 1 279 ? 11.078 -14.633 -8.016 1 94.44 279 GLY A O 1
ATOM 2056 N N . ASP A 1 280 ? 9.672 -12.977 -8.469 1 94.62 280 ASP A N 1
ATOM 2057 C CA . ASP A 1 280 ? 10.664 -11.953 -8.195 1 94.62 280 ASP A CA 1
ATOM 2058 C C . ASP A 1 280 ? 11.062 -11.945 -6.715 1 94.62 280 ASP A C 1
ATOM 2060 O O . ASP A 1 280 ? 12.242 -11.828 -6.383 1 94.62 280 ASP A O 1
ATOM 2064 N N . THR A 1 281 ? 10.102 -12.086 -5.832 1 95.94 281 THR A N 1
ATOM 2065 C CA . THR A 1 281 ? 10.359 -12.148 -4.395 1 95.94 281 THR A CA 1
ATOM 2066 C C . THR A 1 281 ? 11.203 -13.375 -4.051 1 95.94 281 THR A C 1
ATOM 2068 O O . THR A 1 281 ? 12.125 -13.289 -3.232 1 95.94 281 THR A O 1
ATOM 2071 N N . ASP A 1 282 ? 10.875 -14.453 -4.672 1 95.44 282 ASP A N 1
ATOM 2072 C CA . ASP A 1 282 ? 11.609 -15.688 -4.414 1 95.44 282 ASP A CA 1
ATOM 2073 C C . ASP A 1 282 ? 13.102 -15.508 -4.715 1 95.44 282 ASP A C 1
ATOM 2075 O O . ASP A 1 282 ? 13.953 -16.031 -3.988 1 95.44 282 ASP A O 1
ATOM 2079 N N . ARG A 1 283 ? 13.438 -14.828 -5.746 1 93.81 283 ARG A N 1
ATOM 2080 C CA . ARG A 1 283 ? 14.82 -14.602 -6.137 1 93.81 283 ARG A CA 1
ATOM 2081 C C . ARG A 1 283 ? 15.492 -13.586 -5.211 1 93.81 283 ARG A C 1
ATOM 2083 O O . ARG A 1 283 ? 16.656 -13.742 -4.852 1 93.81 283 ARG A O 1
ATOM 2090 N N . LYS A 1 284 ? 14.75 -12.602 -4.754 1 94.38 284 LYS A N 1
ATOM 2091 C CA . LYS A 1 284 ? 15.344 -11.453 -4.066 1 94.38 284 LYS A CA 1
ATOM 2092 C C . LYS A 1 284 ? 15.242 -11.609 -2.551 1 94.38 284 LYS A C 1
ATOM 2094 O O . LYS A 1 284 ? 16.047 -11.047 -1.808 1 94.38 284 LYS A O 1
ATOM 2099 N N . ASN A 1 285 ? 14.219 -12.289 -2.145 1 94.19 285 ASN A N 1
ATOM 2100 C CA . ASN A 1 285 ? 13.969 -12.508 -0.723 1 94.19 285 ASN A CA 1
ATOM 2101 C C . ASN A 1 285 ? 13.516 -13.938 -0.446 1 94.19 285 ASN A C 1
ATOM 2103 O O . ASN A 1 285 ? 12.383 -14.164 -0.02 1 94.19 285 ASN A O 1
ATOM 2107 N N . PRO A 1 286 ? 14.43 -14.914 -0.495 1 94.25 286 PRO A N 1
ATOM 2108 C CA . PRO A 1 286 ? 14.078 -16.328 -0.336 1 94.25 286 PRO A CA 1
ATOM 2109 C C . PRO A 1 286 ? 13.516 -16.641 1.05 1 94.25 286 PRO A C 1
ATOM 2111 O O . PRO A 1 286 ? 12.773 -17.609 1.214 1 94.25 286 PRO A O 1
ATOM 2114 N N . LYS A 1 287 ? 13.82 -15.797 2.018 1 95.06 287 LYS A N 1
ATOM 2115 C CA . LYS A 1 287 ? 13.289 -16.016 3.361 1 95.06 287 LYS A CA 1
ATOM 2116 C C . LYS A 1 287 ? 11.773 -15.883 3.379 1 95.06 287 LYS A C 1
ATOM 2118 O O . LYS A 1 287 ? 11.086 -16.641 4.074 1 95.06 287 LYS A O 1
ATOM 2123 N N . GLU A 1 288 ? 11.273 -14.953 2.662 1 95.75 288 GLU A N 1
ATOM 2124 C CA . GLU A 1 288 ? 9.828 -14.812 2.564 1 95.75 288 GLU A CA 1
ATOM 2125 C C . GLU A 1 288 ? 9.195 -16.031 1.891 1 95.75 288 GLU A C 1
ATOM 2127 O O . GLU A 1 288 ? 8.125 -16.484 2.289 1 95.75 288 GLU A O 1
ATOM 2132 N N . SER A 1 289 ? 9.859 -16.531 0.87 1 95.75 289 SER A N 1
ATOM 2133 C CA . SER A 1 289 ? 9.367 -17.719 0.197 1 95.75 289 SER A CA 1
ATOM 2134 C C . SER A 1 289 ? 9.297 -18.906 1.154 1 95.75 289 SER A C 1
ATOM 2136 O O . SER A 1 289 ? 8.367 -19.719 1.081 1 95.75 289 SER A O 1
ATOM 2138 N N . GLU A 1 290 ? 10.266 -18.984 2.002 1 96.69 290 GLU A N 1
ATOM 2139 C CA . GLU A 1 290 ? 10.25 -20.047 3.008 1 96.69 290 GLU A CA 1
ATOM 2140 C C . GLU A 1 290 ? 9.039 -19.906 3.928 1 96.69 290 GLU A C 1
ATOM 2142 O O . GLU A 1 290 ? 8.414 -20.906 4.281 1 96.69 290 GLU A O 1
ATOM 2147 N N . GLN A 1 291 ? 8.734 -18.703 4.297 1 97.56 291 GLN A N 1
ATOM 2148 C CA . GLN A 1 291 ? 7.562 -18.453 5.125 1 97.56 291 GLN A CA 1
ATOM 2149 C C . GLN A 1 291 ? 6.281 -18.844 4.402 1 97.56 291 GLN A C 1
ATOM 2151 O O . GLN A 1 291 ? 5.383 -19.453 5 1 97.56 291 GLN A O 1
ATOM 2156 N N . VAL A 1 292 ? 6.242 -18.547 3.182 1 98.19 292 VAL A N 1
ATOM 2157 C CA . VAL A 1 292 ? 5.082 -18.891 2.361 1 98.19 292 VAL A CA 1
ATOM 2158 C C . VAL A 1 292 ? 4.879 -20.391 2.35 1 98.19 292 VAL A C 1
ATOM 2160 O O . VAL A 1 292 ? 3.785 -20.891 2.637 1 98.19 292 VAL A O 1
ATOM 2163 N N . TRP A 1 293 ? 5.898 -21.094 2.092 1 97.69 293 TRP A N 1
ATOM 2164 C CA . TRP A 1 293 ? 5.777 -22.531 1.93 1 97.69 293 TRP A CA 1
ATOM 2165 C C . TRP A 1 293 ? 5.504 -23.219 3.27 1 97.69 293 TRP A C 1
ATOM 2167 O O . TRP A 1 293 ? 4.77 -24.203 3.334 1 97.69 293 TRP A O 1
ATOM 2177 N N . ARG A 1 294 ? 6.094 -22.688 4.305 1 97.62 294 ARG A N 1
ATOM 2178 C CA . ARG A 1 294 ? 5.797 -23.219 5.629 1 97.62 294 ARG A CA 1
ATOM 2179 C C . ARG A 1 294 ? 4.309 -23.109 5.945 1 97.62 294 ARG A C 1
ATOM 2181 O O . ARG A 1 294 ? 3.684 -24.078 6.367 1 97.62 294 ARG A O 1
ATOM 2188 N N . GLY A 1 295 ? 3.777 -21.969 5.75 1 98.06 295 GLY A N 1
ATOM 2189 C CA . GLY A 1 295 ? 2.357 -21.766 5.992 1 98.06 295 GLY A CA 1
ATOM 2190 C C . GLY A 1 295 ? 1.476 -22.578 5.062 1 98.06 295 GLY A C 1
ATOM 2191 O O . GLY A 1 295 ? 0.509 -23.203 5.504 1 98.06 295 GLY A O 1
ATOM 2192 N N . LEU A 1 296 ? 1.819 -22.562 3.801 1 98.06 296 LEU A N 1
ATOM 2193 C CA . LEU A 1 296 ? 1.033 -23.25 2.785 1 98.06 296 LEU A CA 1
ATOM 2194 C C . LEU A 1 296 ? 1.002 -24.766 3.049 1 98.06 296 LEU A C 1
ATOM 2196 O O . LEU A 1 296 ? -0.066 -25.375 3.021 1 98.06 296 LEU A O 1
ATOM 2200 N N . MET A 1 297 ? 2.139 -25.344 3.326 1 97 297 MET A N 1
ATOM 2201 C CA . MET A 1 297 ? 2.215 -26.781 3.545 1 97 297 MET A CA 1
ATOM 2202 C C . MET A 1 297 ? 1.51 -27.172 4.84 1 97 297 MET A C 1
ATOM 2204 O O . MET A 1 297 ? 0.979 -28.281 4.949 1 97 297 MET A O 1
ATOM 2208 N N . GLY A 1 298 ? 1.507 -26.25 5.816 1 97.31 298 GLY A N 1
ATOM 2209 C CA . GLY A 1 298 ? 0.678 -26.469 6.992 1 97.31 298 GLY A CA 1
ATOM 2210 C C . GLY A 1 298 ? -0.797 -26.609 6.66 1 97.31 298 GLY A C 1
ATOM 2211 O O . GLY A 1 298 ? -1.475 -27.484 7.184 1 97.31 298 GLY A O 1
ATOM 2212 N N . MET A 1 299 ? -1.265 -25.797 5.793 1 97.75 299 MET A N 1
ATOM 2213 C CA . MET A 1 299 ? -2.668 -25.828 5.395 1 97.75 299 MET A CA 1
ATOM 2214 C C . MET A 1 299 ? -2.977 -27.078 4.582 1 97.75 299 MET A C 1
ATOM 2216 O O . MET A 1 299 ? -4.062 -27.656 4.703 1 97.75 299 MET A O 1
ATOM 2220 N N . VAL A 1 300 ? -2.061 -27.438 3.74 1 96.75 300 VAL A N 1
ATOM 2221 C CA . VAL A 1 300 ? -2.211 -28.672 2.982 1 96.75 300 VAL A CA 1
ATOM 2222 C C . VAL A 1 300 ? -2.273 -29.859 3.939 1 96.75 300 VAL A C 1
ATOM 2224 O O . VAL A 1 300 ? -3.154 -30.719 3.82 1 96.75 300 VAL A O 1
ATOM 2227 N N . GLY A 1 301 ? -1.398 -29.875 4.891 1 95.19 301 GLY A N 1
ATOM 2228 C CA . GLY A 1 301 ? -1.326 -30.953 5.852 1 95.19 301 GLY A CA 1
ATOM 2229 C C . GLY A 1 301 ? -2.574 -31.078 6.703 1 95.19 301 GLY A C 1
ATOM 2230 O O . GLY A 1 301 ? -3.004 -32.188 7.023 1 95.19 301 GLY A O 1
ATOM 2231 N N . SER A 1 302 ? -3.195 -30 7.074 1 95.75 302 SER A N 1
ATOM 2232 C CA . SER A 1 302 ? -4.379 -30 7.93 1 95.75 302 SER A CA 1
ATOM 2233 C C . SER A 1 302 ? -5.645 -30.266 7.121 1 95.75 302 SER A C 1
ATOM 2235 O O . SER A 1 302 ? -6.719 -30.484 7.691 1 95.75 302 SER A O 1
ATOM 2237 N N . GLY A 1 303 ? -5.523 -30.156 5.824 1 95.56 303 GLY A N 1
ATOM 2238 C CA . GLY A 1 303 ? -6.68 -30.344 4.965 1 95.56 303 GLY A CA 1
ATOM 2239 C C . GLY A 1 303 ? -7.449 -29.062 4.703 1 95.56 303 GLY A C 1
ATOM 2240 O O . GLY A 1 303 ? -8.477 -29.078 4.016 1 95.56 303 GLY A O 1
ATOM 2241 N N . ALA A 1 304 ? -6.91 -28 5.145 1 96.69 304 ALA A N 1
ATOM 2242 C CA . ALA A 1 304 ? -7.574 -26.703 4.941 1 96.69 304 ALA A CA 1
ATOM 2243 C C . ALA A 1 304 ? -7.469 -26.266 3.484 1 96.69 304 ALA A C 1
ATOM 2245 O O . ALA A 1 304 ? -8.281 -25.453 3.016 1 96.69 304 ALA A O 1
ATOM 2246 N N . LEU A 1 305 ? -6.496 -26.75 2.83 1 97.06 305 LEU A N 1
ATOM 2247 C CA . LEU A 1 305 ? -6.336 -26.484 1.406 1 97.06 305 LEU A CA 1
ATOM 2248 C C . LEU A 1 305 ? -6.496 -27.766 0.587 1 97.06 305 LEU A C 1
ATOM 2250 O O . LEU A 1 305 ? -5.828 -28.766 0.855 1 97.06 305 LEU A O 1
ATOM 2254 N N . LYS A 1 306 ? -7.352 -27.656 -0.354 1 96.38 306 LYS A N 1
ATOM 2255 C CA . LYS A 1 306 ? -7.629 -28.797 -1.232 1 96.38 306 LYS A CA 1
ATOM 2256 C C . LYS A 1 306 ? -7.301 -28.453 -2.684 1 96.38 306 LYS A C 1
ATOM 2258 O O . LYS A 1 306 ? -7.469 -27.312 -3.113 1 96.38 306 LYS A O 1
ATOM 2263 N N . PRO A 1 307 ? -6.836 -29.469 -3.391 1 96.94 307 PRO A N 1
ATOM 2264 C CA . PRO A 1 307 ? -6.582 -29.219 -4.812 1 96.94 307 PRO A CA 1
ATOM 2265 C C . PRO A 1 307 ? -7.863 -28.969 -5.605 1 96.94 307 PRO A C 1
ATOM 2267 O O . PRO A 1 307 ? -8.906 -29.562 -5.301 1 96.94 307 PRO A O 1
ATOM 2270 N N . VAL A 1 308 ? -7.789 -28.109 -6.566 1 97.12 308 VAL A N 1
ATOM 2271 C CA . VAL A 1 308 ? -8.883 -27.859 -7.496 1 97.12 308 VAL A CA 1
ATOM 2272 C C . VAL A 1 308 ? -8.422 -28.109 -8.93 1 97.12 308 VAL A C 1
ATOM 2274 O O . VAL A 1 308 ? -7.801 -27.234 -9.547 1 97.12 308 VAL A O 1
ATOM 2277 N N . VAL A 1 309 ? -8.805 -29.219 -9.469 1 97.62 309 VAL A N 1
ATOM 2278 C CA . VAL A 1 309 ? -8.352 -29.656 -10.773 1 97.62 309 VAL A CA 1
ATOM 2279 C C . VAL A 1 309 ? -9.477 -29.531 -11.789 1 97.62 309 VAL A C 1
ATOM 2281 O O . VAL A 1 309 ? -10.609 -29.953 -11.531 1 97.62 309 VAL A O 1
ATOM 2284 N N . TYR A 1 310 ? -9.156 -28.859 -12.852 1 97.94 310 TYR A N 1
ATOM 2285 C CA . TYR A 1 310 ? -10.094 -28.828 -13.969 1 97.94 310 TYR A CA 1
ATOM 2286 C C . TYR A 1 310 ? -10.359 -30.219 -14.5 1 97.94 310 TYR A C 1
ATOM 2288 O O . TYR A 1 310 ? -9.43 -31.016 -14.695 1 97.94 310 TYR A O 1
ATOM 2296 N N . PRO A 1 311 ? -11.555 -30.562 -14.789 1 96.19 311 PRO A N 1
ATOM 2297 C CA . PRO A 1 311 ? -11.891 -31.969 -15.031 1 96.19 311 PRO A CA 1
ATOM 2298 C C . PRO A 1 311 ? -11.438 -32.469 -16.406 1 96.19 311 PRO A C 1
ATOM 2300 O O . PRO A 1 311 ? -11.188 -33.656 -16.594 1 96.19 311 PRO A O 1
ATOM 2303 N N . LYS A 1 312 ? -11.383 -31.578 -17.391 1 96.69 312 LYS A N 1
ATOM 2304 C CA . LYS A 1 312 ? -10.938 -32.031 -18.703 1 96.69 312 LYS A CA 1
ATOM 2305 C C . LYS A 1 312 ? -9.5 -32.531 -18.656 1 96.69 312 LYS A C 1
ATOM 2307 O O . LYS A 1 312 ? -8.617 -31.875 -18.125 1 96.69 312 LYS A O 1
ATOM 2312 N N . MET A 1 313 ? -9.242 -33.719 -19.219 1 93.56 313 MET A N 1
ATOM 2313 C CA . MET A 1 313 ? -7.93 -34.344 -19.219 1 93.56 313 MET A CA 1
ATOM 2314 C C . MET A 1 313 ? -7.172 -34.031 -20.516 1 93.56 313 MET A C 1
ATOM 2316 O O . MET A 1 313 ? -7.711 -34.188 -21.609 1 93.56 313 MET A O 1
ATOM 2320 N N . TYR A 1 314 ? -6.051 -33.5 -20.406 1 97.25 314 TYR A N 1
ATOM 2321 C CA . TYR A 1 314 ? -5.152 -33.25 -21.531 1 97.25 314 TYR A CA 1
ATOM 2322 C C . TYR A 1 314 ? -4.004 -34.25 -21.531 1 97.25 314 TYR A C 1
ATOM 2324 O O . TYR A 1 314 ? -2.994 -34.062 -20.859 1 97.25 314 TYR A O 1
ATOM 2332 N N . HIS A 1 315 ? -4.145 -35.312 -22.391 1 96.12 315 HIS A N 1
ATOM 2333 C CA . HIS A 1 315 ? -3.176 -36.375 -22.406 1 96.12 315 HIS A CA 1
ATOM 2334 C C . HIS A 1 315 ? -2.096 -36.156 -23.453 1 96.12 315 HIS A C 1
ATOM 2336 O O . HIS A 1 315 ? -2.385 -36.156 -24.656 1 96.12 315 HIS A O 1
ATOM 2342 N N . GLY A 1 316 ? -0.881 -36 -22.891 1 96.31 316 GLY A N 1
ATOM 2343 C CA . GLY A 1 316 ? 0.254 -35.844 -23.781 1 96.31 316 GLY A CA 1
ATOM 2344 C C . GLY A 1 316 ? 0.69 -34.406 -23.922 1 96.31 316 GLY A C 1
ATOM 2345 O O . GLY A 1 316 ? -0.135 -33.469 -23.844 1 96.31 316 GLY A O 1
ATOM 2346 N N . LEU A 1 317 ? 1.934 -34.219 -24.266 1 97.25 317 LEU A N 1
ATOM 2347 C CA . LEU A 1 317 ? 2.508 -32.906 -24.422 1 97.25 317 LEU A CA 1
ATOM 2348 C C . LEU A 1 317 ? 1.912 -32.188 -25.641 1 97.25 317 LEU A C 1
ATOM 2350 O O . LEU A 1 317 ? 1.919 -30.969 -25.703 1 97.25 317 LEU A O 1
ATOM 2354 N N . ASP A 1 318 ? 1.46 -32.969 -26.578 1 95.88 318 ASP A N 1
ATOM 2355 C CA . ASP A 1 318 ? 0.875 -32.406 -27.781 1 95.88 318 ASP A CA 1
ATOM 2356 C C . ASP A 1 318 ? -0.45 -31.703 -27.469 1 95.88 318 ASP A C 1
ATOM 2358 O O . ASP A 1 318 ? -0.968 -30.953 -28.297 1 95.88 318 ASP A O 1
ATOM 2362 N N . LYS A 1 319 ? -1.022 -31.938 -26.297 1 97 319 LYS A N 1
ATOM 2363 C CA . LYS A 1 319 ? -2.291 -31.312 -25.922 1 97 319 LYS A CA 1
ATOM 2364 C C . LYS A 1 319 ? -2.062 -30 -25.172 1 97 319 LYS A C 1
ATOM 2366 O O . LYS A 1 319 ? -3.02 -29.312 -24.812 1 97 319 LYS A O 1
ATOM 2371 N N . VAL A 1 320 ? -0.789 -29.609 -24.984 1 97.94 320 VAL A N 1
ATOM 2372 C CA . VAL A 1 320 ? -0.488 -28.344 -24.344 1 97.94 320 VAL A CA 1
ATOM 2373 C C . VAL A 1 320 ? -1.141 -27.188 -25.109 1 97.94 320 VAL A C 1
ATOM 2375 O O . VAL A 1 320 ? -1.753 -26.297 -24.531 1 97.94 320 VAL A O 1
ATOM 2378 N N . LYS A 1 321 ? -1.061 -27.219 -26.453 1 97.5 321 LYS A N 1
ATOM 2379 C CA . LYS A 1 321 ? -1.641 -26.156 -27.266 1 97.5 321 LYS A CA 1
ATOM 2380 C C . LYS A 1 321 ? -3.154 -26.094 -27.094 1 97.5 321 LYS A C 1
ATOM 2382 O O . LYS A 1 321 ? -3.727 -25 -27.031 1 97.5 321 LYS A O 1
ATOM 2387 N N . VAL A 1 322 ? -3.807 -27.234 -26.969 1 97.62 322 VAL A N 1
ATOM 2388 C CA . VAL A 1 322 ? -5.254 -27.281 -26.797 1 97.62 322 VAL A CA 1
ATOM 2389 C C . VAL A 1 322 ? -5.621 -26.688 -25.422 1 97.62 322 VAL A C 1
ATOM 2391 O O . VAL A 1 322 ? -6.578 -25.922 -25.312 1 97.62 322 VAL A O 1
ATOM 2394 N N . ALA A 1 323 ? -4.879 -27.078 -24.438 1 98.19 323 ALA A N 1
ATOM 2395 C CA . ALA A 1 323 ? -5.105 -26.547 -23.094 1 98.19 323 ALA A CA 1
ATOM 2396 C C . ALA A 1 323 ? -4.949 -25.031 -23.078 1 98.19 323 ALA A C 1
ATOM 2398 O O . ALA A 1 323 ? -5.758 -24.328 -22.469 1 98.19 323 ALA A O 1
ATOM 2399 N N . MET A 1 324 ? -3.955 -24.516 -23.734 1 97.75 324 MET A N 1
ATOM 2400 C CA . MET A 1 324 ? -3.711 -23.078 -23.812 1 97.75 324 MET A CA 1
ATOM 2401 C C . MET A 1 324 ? -4.848 -22.359 -24.531 1 97.75 324 MET A C 1
ATOM 2403 O O . MET A 1 324 ? -5.266 -21.281 -24.141 1 97.75 324 MET A O 1
ATOM 2407 N N . GLU A 1 325 ? -5.316 -22.922 -25.578 1 97.38 325 GLU A N 1
ATOM 2408 C CA . GLU A 1 325 ? -6.449 -22.359 -26.297 1 97.38 325 GLU A CA 1
ATOM 2409 C C . GLU A 1 325 ? -7.695 -22.297 -25.422 1 97.38 325 GLU A C 1
ATOM 2411 O O . GLU A 1 325 ? -8.438 -21.328 -25.453 1 97.38 325 GLU A O 1
ATOM 2416 N N . ASP A 1 326 ? -7.902 -23.375 -24.672 1 97.31 326 ASP A N 1
ATOM 2417 C CA . ASP A 1 326 ? -9.031 -23.406 -23.734 1 97.31 326 ASP A CA 1
ATOM 2418 C C . ASP A 1 326 ? -8.891 -22.297 -22.703 1 97.31 326 ASP A C 1
ATOM 2420 O O . ASP A 1 326 ? -9.891 -21.672 -22.312 1 97.31 326 ASP A O 1
ATOM 2424 N N . LEU A 1 327 ? -7.688 -22.094 -22.219 1 95.5 327 LEU A N 1
ATOM 2425 C CA . LEU A 1 327 ? -7.426 -21.031 -21.25 1 95.5 327 LEU A CA 1
ATOM 2426 C C . LEU A 1 327 ? -7.734 -19.672 -21.859 1 95.5 327 LEU A C 1
ATOM 2428 O O . LEU A 1 327 ? -8.398 -18.844 -21.234 1 95.5 327 LEU A O 1
ATOM 2432 N N . GLN A 1 328 ? -7.312 -19.406 -23.062 1 92.81 328 GLN A N 1
ATOM 2433 C CA . GLN A 1 328 ? -7.562 -18.141 -23.766 1 92.81 328 GLN A CA 1
ATOM 2434 C C . GLN A 1 328 ? -9.055 -17.906 -23.953 1 92.81 328 GLN A C 1
AT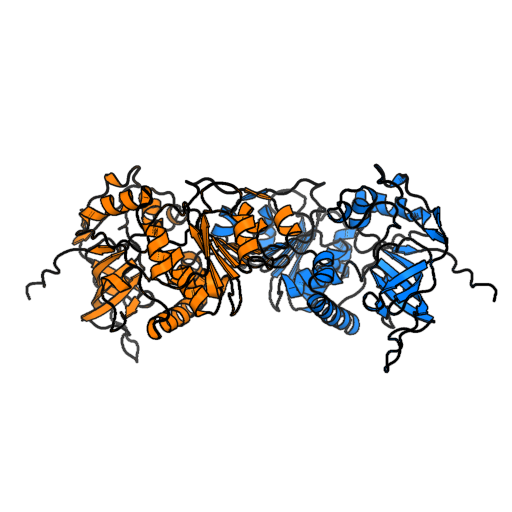OM 2436 O O . GLN A 1 328 ? -9.523 -16.766 -23.938 1 92.81 328 GLN A O 1
ATOM 2441 N N . ALA A 1 329 ? -9.734 -19.031 -24.125 1 93.5 329 ALA A N 1
ATOM 2442 C CA . ALA A 1 329 ? -11.18 -18.953 -24.344 1 93.5 329 ALA A CA 1
ATOM 2443 C C . ALA A 1 329 ? -11.93 -18.844 -23.016 1 93.5 329 ALA A C 1
ATOM 2445 O O . ALA A 1 329 ? -13.164 -18.875 -23 1 93.5 329 ALA A O 1
ATOM 2446 N N . ARG A 1 330 ? -11.25 -18.828 -21.875 1 91.31 330 ARG A N 1
ATOM 2447 C CA . ARG A 1 330 ? -11.797 -18.625 -20.531 1 91.31 330 ARG A CA 1
ATOM 2448 C C . ARG A 1 330 ? -12.68 -19.797 -20.109 1 91.31 330 ARG A C 1
ATOM 2450 O O . ARG A 1 330 ? -13.68 -19.594 -19.422 1 91.31 330 ARG A O 1
ATOM 2457 N N . LYS A 1 331 ? -12.297 -20.953 -20.547 1 94.25 331 LYS A N 1
ATOM 2458 C CA . LYS A 1 331 ? -13.07 -22.141 -20.203 1 94.25 331 LYS A CA 1
ATOM 2459 C C . LYS A 1 331 ? -12.602 -22.75 -18.891 1 94.25 331 LYS A C 1
ATOM 2461 O O . LYS A 1 331 ? -13.375 -23.391 -18.188 1 94.25 331 LYS A O 1
ATOM 2466 N N . ILE A 1 332 ? -11.43 -22.516 -18.578 1 96.06 332 ILE A N 1
ATOM 2467 C CA . ILE A 1 332 ? -10.766 -23.266 -17.516 1 96.06 332 ILE A CA 1
ATOM 2468 C C . ILE A 1 332 ? -11.031 -22.609 -16.156 1 96.06 332 ILE A C 1
ATOM 2470 O O . ILE A 1 332 ? -11 -21.391 -16.047 1 96.06 332 ILE A O 1
ATOM 2474 N N . TYR A 1 333 ? -11.383 -23.375 -15.18 1 96.81 333 TYR A N 1
ATOM 2475 C CA . TYR A 1 333 ? -11.328 -23 -13.766 1 96.81 333 TYR A CA 1
ATOM 2476 C C . TYR A 1 333 ? -10.391 -23.922 -13 1 96.81 333 TYR A C 1
ATOM 2478 O O . TYR A 1 333 ? -10.055 -25.016 -13.469 1 96.81 333 TYR A O 1
ATOM 2486 N N . GLY A 1 334 ? -9.906 -23.453 -11.82 1 97.19 334 GLY A N 1
ATOM 2487 C CA . GLY A 1 334 ? -8.898 -24.234 -11.141 1 97.19 334 GLY A CA 1
ATOM 2488 C C . GLY A 1 334 ? -7.648 -24.453 -11.969 1 97.19 334 GLY A C 1
ATOM 2489 O O . GLY A 1 334 ? -7.137 -23.516 -12.586 1 97.19 334 GLY A O 1
ATOM 2490 N N . LYS A 1 335 ? -7.105 -25.672 -11.891 1 98.25 335 LYS A N 1
ATOM 2491 C CA . LYS A 1 335 ? -5.855 -25.969 -12.586 1 98.25 335 LYS A CA 1
ATOM 2492 C C . LYS A 1 335 ? -6.051 -27.047 -13.648 1 98.25 335 LYS A C 1
ATOM 2494 O O . LYS A 1 335 ? -6.484 -28.156 -13.336 1 98.25 335 LYS A O 1
ATOM 2499 N N . ALA A 1 336 ? -5.742 -26.672 -14.906 1 98.56 336 ALA A N 1
ATOM 2500 C CA . ALA A 1 336 ? -5.723 -27.672 -15.977 1 98.56 336 ALA A CA 1
ATOM 2501 C C . ALA A 1 336 ? -4.43 -28.469 -15.953 1 98.56 336 ALA A C 1
ATOM 2503 O O . ALA A 1 336 ? -3.338 -27.906 -15.859 1 98.56 336 ALA A O 1
ATOM 2504 N N . ILE A 1 337 ? -4.562 -29.797 -16.094 1 98.31 337 ILE A N 1
ATOM 2505 C CA . ILE A 1 337 ? -3.422 -30.688 -15.922 1 98.31 337 ILE A CA 1
ATOM 2506 C C . ILE A 1 337 ? -3.09 -31.359 -17.25 1 98.31 337 ILE A C 1
ATOM 2508 O O . ILE A 1 337 ? -3.984 -31.828 -17.953 1 98.31 337 ILE A O 1
ATOM 2512 N N . ILE A 1 338 ? -1.844 -31.297 -17.594 1 98.31 338 ILE A N 1
ATOM 2513 C CA . ILE A 1 338 ? -1.293 -32.031 -18.719 1 98.31 338 ILE A CA 1
ATOM 2514 C C . ILE A 1 338 ? -0.72 -33.375 -18.219 1 98.31 338 ILE A C 1
ATOM 2516 O O . ILE A 1 338 ? 0.2 -33.375 -17.391 1 98.31 338 ILE A O 1
ATOM 2520 N N . TYR A 1 339 ? -1.298 -34.438 -18.688 1 97.56 339 TYR A N 1
ATOM 2521 C CA . TYR A 1 339 ? -0.759 -35.75 -18.375 1 97.56 339 TYR A CA 1
ATOM 2522 C C . TYR A 1 339 ? 0.354 -36.125 -19.328 1 97.56 339 TYR A C 1
ATOM 2524 O O . TYR A 1 339 ? 0.093 -36.438 -20.5 1 97.56 339 TYR A O 1
ATOM 2532 N N . VAL A 1 340 ? 1.557 -36.031 -18.969 1 95 340 VAL A N 1
ATOM 2533 C CA . VAL A 1 340 ? 2.725 -36.188 -19.828 1 95 340 VAL A CA 1
ATOM 2534 C C . VAL A 1 340 ? 2.887 -37.656 -20.234 1 95 340 VAL A C 1
ATOM 2536 O O . VAL A 1 340 ? 2.598 -38.562 -19.438 1 95 340 VAL A O 1
ATOM 2539 N N . LYS A 1 341 ? 3.051 -38.5 -20.781 1 68 341 LYS A N 1
ATOM 2540 C CA . LYS A 1 341 ? 3.082 -39.844 -21.328 1 68 341 LYS A CA 1
ATOM 2541 C C . LYS A 1 341 ? 3.645 -40.844 -20.312 1 68 341 LYS A C 1
ATOM 2543 O O . LYS A 1 341 ? 4.289 -40.438 -19.344 1 68 341 LYS A O 1
ATOM 2548 N N . LYS A 1 342 ? 4.078 -42.125 -21.016 1 53 342 LYS A N 1
ATOM 2549 C CA . LYS A 1 342 ? 4.328 -43.562 -20.781 1 53 342 LYS A CA 1
ATOM 2550 C C . LYS A 1 342 ? 5.645 -43.781 -20.047 1 53 342 LYS A C 1
ATOM 2552 O O . LYS A 1 342 ? 6.711 -43.406 -20.547 1 53 342 LYS A O 1
ATOM 2557 N N . GLN A 1 343 ? 5.77 -43.312 -18.859 1 47.62 343 GLN A N 1
ATOM 2558 C CA . GLN A 1 343 ? 7.121 -43.688 -18.453 1 47.62 343 GLN A CA 1
ATOM 2559 C C . GLN A 1 343 ? 7.488 -45.094 -18.938 1 47.62 343 GLN A C 1
ATOM 2561 O O . GLN A 1 343 ? 6.848 -46.062 -18.562 1 47.62 343 GLN A O 1
ATOM 2566 N N . ASP A 1 344 ? 7.711 -45.281 -20.203 1 43.88 344 ASP A N 1
ATOM 2567 C CA . ASP A 1 344 ? 8.367 -46.531 -20.469 1 43.88 344 ASP A CA 1
ATOM 2568 C C . ASP A 1 344 ? 9.539 -46.75 -19.516 1 43.88 344 ASP A C 1
ATOM 2570 O O . ASP A 1 344 ? 10.32 -45.844 -19.266 1 43.88 344 ASP A O 1
ATOM 2574 N N . LYS A 1 345 ? 9.508 -47.531 -18.422 1 43.56 345 LYS A N 1
ATOM 2575 C CA . LYS A 1 345 ? 10.648 -47.969 -17.625 1 43.56 345 LYS A CA 1
ATOM 2576 C C . LYS A 1 345 ? 11.883 -48.188 -18.5 1 43.56 345 LYS A C 1
ATOM 2578 O O . LYS A 1 345 ? 11.805 -48.844 -19.531 1 43.56 345 LYS A O 1
ATOM 2583 N N . PRO A 1 346 ? 12.891 -47.438 -18.25 1 40 346 PRO A N 1
ATOM 2584 C CA . PRO A 1 346 ? 14.094 -47.938 -18.906 1 40 346 PRO A CA 1
ATOM 2585 C C . PRO A 1 346 ? 14.195 -49.469 -18.828 1 40 346 PRO A C 1
ATOM 2587 O O . PRO A 1 346 ? 13.688 -50.062 -17.875 1 40 346 PRO A O 1
ATOM 2590 N N . SER A 1 347 ? 14.117 -50.219 -19.984 1 32.12 347 SER A N 1
ATOM 2591 C CA . SER A 1 347 ? 14.742 -51.531 -19.969 1 32.12 347 SER A CA 1
ATOM 2592 C C . SER A 1 347 ? 16.016 -51.531 -19.125 1 32.12 347 SER A C 1
ATOM 2594 O O . SER A 1 347 ? 16.953 -50.812 -19.406 1 32.12 347 SER A O 1
ATOM 2596 N N . LEU A 1 348 ? 15.961 -51.781 -17.781 1 29.28 348 LEU A N 1
ATOM 2597 C CA . LEU A 1 348 ? 17.234 -52.344 -17.344 1 29.28 348 LEU A CA 1
ATOM 2598 C C . LEU A 1 348 ? 17.672 -53.469 -18.266 1 29.28 348 LEU A C 1
ATOM 2600 O O . LEU A 1 348 ? 16.844 -54.312 -18.672 1 29.28 348 LEU A O 1
ATOM 2604 N N . MET B 1 1 ? -15.648 39.531 18.641 1 91.94 1 MET B N 1
ATOM 2605 C CA . MET B 1 1 ? -14.227 39.25 18.453 1 91.94 1 MET B CA 1
ATOM 2606 C C . MET B 1 1 ? -13.852 39.281 16.984 1 91.94 1 MET B C 1
ATOM 2608 O O . MET B 1 1 ? -14.719 39.188 16.109 1 91.94 1 MET B O 1
ATOM 2612 N N . ASP B 1 2 ? -12.594 39.469 16.75 1 94.44 2 ASP B N 1
ATOM 2613 C CA . ASP B 1 2 ? -12.117 39.438 15.359 1 94.44 2 ASP B CA 1
ATOM 2614 C C . ASP B 1 2 ? -11.805 38 14.922 1 94.44 2 ASP B C 1
ATOM 2616 O O . ASP B 1 2 ? -11.297 37.219 15.711 1 94.44 2 ASP B O 1
ATOM 2620 N N . ALA B 1 3 ? -12.172 37.719 13.68 1 97.19 3 ALA B N 1
ATOM 2621 C CA . ALA B 1 3 ? -11.875 36.406 13.086 1 97.19 3 ALA B CA 1
ATOM 2622 C C . ALA B 1 3 ? -11.852 36.5 11.562 1 97.19 3 ALA B C 1
ATOM 2624 O O . ALA B 1 3 ? -12.367 37.469 10.977 1 97.19 3 ALA B O 1
ATOM 2625 N N . ILE B 1 4 ? -11.164 35.625 10.922 1 98.06 4 ILE B N 1
ATOM 2626 C CA . ILE B 1 4 ? -11.234 35.469 9.477 1 98.06 4 ILE B CA 1
ATOM 2627 C C . ILE B 1 4 ? -12.398 34.562 9.094 1 98.06 4 ILE B C 1
ATOM 2629 O O . ILE B 1 4 ? -12.25 33.344 9.078 1 98.06 4 ILE B O 1
ATOM 2633 N N . ARG B 1 5 ? -13.453 35.156 8.688 1 97 5 ARG B N 1
ATOM 2634 C CA . ARG B 1 5 ? -14.664 34.406 8.328 1 97 5 ARG B CA 1
ATOM 2635 C C . ARG B 1 5 ? -14.758 34.219 6.816 1 97 5 ARG B C 1
ATOM 2637 O O . ARG B 1 5 ? -14.461 35.125 6.047 1 97 5 ARG B O 1
ATOM 2644 N N . VAL B 1 6 ? -15.07 33 6.434 1 97.44 6 VAL B N 1
ATOM 2645 C CA . VAL B 1 6 ? -15.422 32.688 5.051 1 97.44 6 VAL B CA 1
ATOM 2646 C C . VAL B 1 6 ? -16.938 32.531 4.914 1 97.44 6 VAL B C 1
ATOM 2648 O O . VAL B 1 6 ? -17.484 31.5 5.246 1 97.44 6 VAL B O 1
ATOM 2651 N N . THR B 1 7 ? -17.562 33.5 4.422 1 96.5 7 THR B N 1
ATOM 2652 C CA . THR B 1 7 ? -19.016 33.469 4.246 1 96.5 7 THR B CA 1
ATOM 2653 C C . THR B 1 7 ? -19.391 32.969 2.865 1 96.5 7 THR B C 1
ATOM 2655 O O . THR B 1 7 ? -20.5 32.5 2.654 1 96.5 7 THR B O 1
ATOM 2658 N N . GLU B 1 8 ? -18.484 33.125 1.961 1 96.75 8 GLU B N 1
ATOM 2659 C CA . GLU B 1 8 ? -18.469 32.531 0.628 1 96.75 8 GLU B CA 1
ATOM 2660 C C . GLU B 1 8 ? -17.047 32.188 0.193 1 96.75 8 GLU B C 1
ATOM 2662 O O . GLU B 1 8 ? -16.094 32.875 0.554 1 96.75 8 GLU B O 1
ATOM 2667 N N . PHE B 1 9 ? -16.984 31.078 -0.494 1 97.06 9 PHE B N 1
ATOM 2668 C CA . PHE B 1 9 ? -15.656 30.734 -0.982 1 97.06 9 PHE B CA 1
ATOM 2669 C C . PHE B 1 9 ? -15.062 31.875 -1.794 1 97.06 9 PHE B C 1
ATOM 2671 O O . PHE B 1 9 ? -15.766 32.531 -2.566 1 97.06 9 PHE B O 1
ATOM 2678 N N . VAL B 1 10 ? -13.82 32.062 -1.669 1 96.69 10 VAL B N 1
ATOM 2679 C CA . VAL B 1 10 ? -13.203 33.219 -2.309 1 96.69 10 VAL B CA 1
ATOM 2680 C C . VAL B 1 10 ? -12.391 32.781 -3.52 1 96.69 10 VAL B C 1
ATOM 2682 O O . VAL B 1 10 ? -11.859 31.656 -3.539 1 96.69 10 VAL B O 1
ATOM 2685 N N . SER B 1 11 ? -12.242 33.594 -4.496 1 94.75 11 SER B N 1
ATOM 2686 C CA . SER B 1 11 ? -11.406 33.312 -5.656 1 94.75 11 SER B CA 1
ATOM 2687 C C . SER B 1 11 ? -9.945 33.656 -5.379 1 94.75 11 SER B C 1
ATOM 2689 O O . SER B 1 11 ? -9.039 33.031 -5.965 1 94.75 11 SER B O 1
ATOM 2691 N N . SER B 1 12 ? -9.805 34.625 -4.484 1 94.75 12 SER B N 1
ATOM 2692 C CA . SER B 1 12 ? -8.461 35.062 -4.102 1 94.75 12 SER B CA 1
ATOM 2693 C C . SER B 1 12 ? -8.359 35.281 -2.594 1 94.75 12 SER B C 1
ATOM 2695 O O . SER B 1 12 ? -9.258 35.844 -1.979 1 94.75 12 SER B O 1
ATOM 2697 N N . VAL B 1 13 ? -7.227 34.906 -2.047 1 94.62 13 VAL B N 1
ATOM 2698 C CA . VAL B 1 13 ? -7.043 35 -0.603 1 94.62 13 VAL B CA 1
ATOM 2699 C C . VAL B 1 13 ? -6.793 36.469 -0.215 1 94.62 13 VAL B C 1
ATOM 2701 O O . VAL B 1 13 ? -6.887 36.812 0.96 1 94.62 13 VAL B O 1
ATOM 2704 N N . SER B 1 14 ? -6.512 37.281 -1.171 1 93.56 14 SER B N 1
ATOM 2705 C CA . SER B 1 14 ? -6.246 38.719 -0.922 1 93.56 14 SER B CA 1
ATOM 2706 C C . SER B 1 14 ? -7.484 39.406 -0.388 1 93.56 14 SER B C 1
ATOM 2708 O O . SER B 1 14 ? -7.383 40.5 0.184 1 93.56 14 SER B O 1
ATOM 2710 N N . SER B 1 15 ? -8.617 38.844 -0.592 1 94.44 15 SER B N 1
ATOM 2711 C CA . SER B 1 15 ? -9.867 39.469 -0.173 1 94.44 15 SER B CA 1
ATOM 2712 C C . SER B 1 15 ? -10.172 39.188 1.293 1 94.44 15 SER B C 1
ATOM 2714 O O . SER B 1 15 ? -11.047 39.812 1.888 1 94.44 15 SER B O 1
ATOM 2716 N N . LEU B 1 16 ? -9.453 38.281 1.895 1 96.62 16 LEU B N 1
ATOM 2717 C CA . LEU B 1 16 ? -9.711 37.906 3.279 1 96.62 16 LEU B CA 1
ATOM 2718 C C . LEU B 1 16 ? -9.359 39.031 4.234 1 96.62 16 LEU B C 1
ATOM 2720 O O . LEU B 1 16 ? -8.305 39.656 4.094 1 96.62 16 LEU B O 1
ATOM 2724 N N . ARG B 1 17 ? -10.25 39.281 5.184 1 95.19 17 ARG B N 1
ATOM 2725 C CA . ARG B 1 17 ? -10.055 40.312 6.199 1 95.19 17 ARG B CA 1
ATOM 2726 C C . ARG B 1 17 ? -10.703 39.875 7.52 1 95.19 17 ARG B C 1
ATOM 2728 O O . ARG B 1 17 ? -11.68 39.125 7.531 1 95.19 17 ARG B O 1
ATOM 2735 N N . PRO B 1 18 ? -10.094 40.406 8.586 1 96.25 18 PRO B N 1
ATOM 2736 C CA . PRO B 1 18 ? -10.789 40.156 9.852 1 96.25 18 PRO B CA 1
ATOM 2737 C C . PRO B 1 18 ? -12.203 40.75 9.875 1 96.25 18 PRO B C 1
ATOM 2739 O O . PRO B 1 18 ? -12.43 41.844 9.32 1 96.25 18 PRO B O 1
ATOM 2742 N N . GLN B 1 19 ? -13.055 40.031 10.445 1 95.94 19 GLN B N 1
ATOM 2743 C CA . GLN B 1 19 ? -14.43 40.469 10.648 1 95.94 19 GLN B CA 1
ATOM 2744 C C . GLN B 1 19 ? -14.836 40.344 12.117 1 95.94 19 GLN B C 1
ATOM 2746 O O . GLN B 1 19 ? -14.391 39.438 12.82 1 95.94 19 GLN B O 1
ATOM 2751 N N . ALA B 1 20 ? -15.648 41.312 12.484 1 94.5 20 ALA B N 1
ATOM 2752 C CA . ALA B 1 20 ? -16.219 41.219 13.828 1 94.5 20 ALA B CA 1
ATOM 2753 C C . ALA B 1 20 ? -17.25 40.094 13.914 1 94.5 20 ALA B C 1
ATOM 2755 O O . ALA B 1 20 ? -18.188 40.062 13.109 1 94.5 20 ALA B O 1
ATOM 2756 N N . THR B 1 21 ? -17.016 39.25 14.773 1 93.56 21 THR B N 1
ATOM 2757 C CA . THR B 1 21 ? -17.938 38.156 15.008 1 93.56 21 THR B CA 1
ATOM 2758 C C . THR B 1 21 ? -18.297 38.031 16.484 1 93.56 21 THR B C 1
ATOM 2760 O O . THR B 1 21 ? -17.578 38.562 17.344 1 93.56 21 THR B O 1
ATOM 2763 N N . PRO B 1 22 ? -19.406 37.469 16.766 1 91.94 22 PRO B N 1
ATOM 2764 C CA . PRO B 1 22 ? -19.797 37.312 18.172 1 91.94 22 PRO B CA 1
ATOM 2765 C C . PRO B 1 22 ? -18.766 36.5 18.969 1 91.94 22 PRO B C 1
ATOM 2767 O O . PRO B 1 22 ? -18.141 35.594 18.438 1 91.94 22 PRO B O 1
ATOM 2770 N N . PHE B 1 23 ? -18.578 36.906 20.203 1 93.06 23 PHE B N 1
ATOM 2771 C CA . PHE B 1 23 ? -17.797 36.094 21.125 1 93.06 23 PHE B CA 1
ATOM 2772 C C . PHE B 1 23 ? -18.359 34.688 21.234 1 93.06 23 PHE B C 1
ATOM 2774 O O . PHE B 1 23 ? -19.578 34.5 21.203 1 93.06 23 PHE B O 1
ATOM 2781 N N . PRO B 1 24 ? -17.453 33.719 21.422 1 92.75 24 PRO B N 1
ATOM 2782 C CA . PRO B 1 24 ? -17.969 32.344 21.5 1 92.75 24 PRO B CA 1
ATOM 2783 C C . PRO B 1 24 ? -18.828 32.125 22.75 1 92.75 24 PRO B C 1
ATOM 2785 O O . PRO B 1 24 ? -18.641 32.781 23.766 1 92.75 24 PRO B O 1
ATOM 2788 N N . PRO B 1 25 ? -19.734 31.156 22.578 1 90.06 25 PRO B N 1
ATOM 2789 C CA . PRO B 1 25 ? -20.516 30.797 23.766 1 90.06 25 PRO B CA 1
ATOM 2790 C C . PRO B 1 25 ? -19.703 30.078 24.828 1 90.06 25 PRO B C 1
ATOM 2792 O O . PRO B 1 25 ? -18.562 29.656 24.547 1 90.06 25 PRO B O 1
ATOM 2795 N N . GLN B 1 26 ? -20.281 30.031 25.969 1 91.69 26 GLN B N 1
ATOM 2796 C CA . GLN B 1 26 ? -19.641 29.234 27.016 1 91.69 26 GLN B CA 1
ATOM 2797 C C . GLN B 1 26 ? -19.422 27.797 26.547 1 91.69 26 GLN B C 1
ATOM 2799 O O . GLN B 1 26 ? -20.297 27.203 25.906 1 91.69 26 GLN B O 1
ATOM 2804 N N . PRO B 1 27 ? -18.219 27.281 26.812 1 95.56 27 PRO B N 1
ATOM 2805 C CA . PRO B 1 27 ? -17.938 25.922 26.359 1 95.56 27 PRO B CA 1
ATOM 2806 C C . PRO B 1 27 ? -18.859 24.875 27 1 95.56 27 PRO B C 1
ATOM 2808 O O . PRO B 1 27 ? -19.203 25 28.172 1 95.56 27 PRO B O 1
ATOM 2811 N N . ARG B 1 28 ? -19.328 23.859 26.203 1 92.81 28 ARG B N 1
ATOM 2812 C CA . ARG B 1 28 ? -20.125 22.719 26.672 1 92.81 28 ARG B CA 1
ATOM 2813 C C . ARG B 1 28 ? -19.234 21.688 27.359 1 92.81 28 ARG B C 1
ATOM 2815 O O . ARG B 1 28 ? -18.016 21.766 27.297 1 92.81 28 ARG B O 1
ATOM 2822 N N . PRO B 1 29 ? -19.938 20.75 28.016 1 91.38 29 PRO B N 1
ATOM 2823 C CA . PRO B 1 29 ? -19.125 19.656 28.578 1 91.38 29 PRO B CA 1
ATOM 2824 C C . PRO B 1 29 ? -18.203 19 27.547 1 91.38 29 PRO B C 1
ATOM 2826 O O . PRO B 1 29 ? -18.656 18.641 26.453 1 91.38 29 PRO B O 1
ATOM 2829 N N . GLY B 1 30 ? -16.875 18.922 27.953 1 92.31 30 GLY B N 1
ATOM 2830 C CA . GLY B 1 30 ? -15.914 18.328 27.047 1 92.31 30 GLY B CA 1
ATOM 2831 C C . GLY B 1 30 ? -15.258 19.328 26.109 1 92.31 30 GLY B C 1
ATOM 2832 O O . GLY B 1 30 ? -14.367 18.969 25.344 1 92.31 30 GLY B O 1
ATOM 2833 N N . GLU B 1 31 ? -15.688 20.578 26.281 1 95.31 31 GLU B N 1
ATOM 2834 C CA . GLU B 1 31 ? -15.133 21.625 25.438 1 95.31 31 GLU B CA 1
ATOM 2835 C C . GLU B 1 31 ? -14.312 22.609 26.25 1 95.31 31 GLU B C 1
ATOM 2837 O O . GLU B 1 31 ? -14.461 22.703 27.469 1 95.31 31 GLU B O 1
ATOM 2842 N N . VAL B 1 32 ? -13.445 23.312 25.625 1 96.38 32 VAL B N 1
ATOM 2843 C CA . VAL B 1 32 ? -12.562 24.281 26.25 1 96.38 32 VAL B CA 1
ATOM 2844 C C . VAL B 1 32 ? -12.539 25.578 25.422 1 96.38 32 VAL B C 1
ATOM 2846 O O . VAL B 1 32 ? -12.445 25.531 24.203 1 96.38 32 VAL B O 1
ATOM 2849 N N . LEU B 1 33 ? -12.711 26.641 26.078 1 96.81 33 LEU B N 1
ATOM 2850 C CA . LEU B 1 33 ? -12.531 27.969 25.469 1 96.81 33 LEU B CA 1
ATOM 2851 C C . LEU B 1 33 ? -11.094 28.453 25.641 1 96.81 33 LEU B C 1
ATOM 2853 O O . LEU B 1 33 ? -10.586 28.516 26.766 1 96.81 33 LEU B O 1
ATOM 2857 N N . VAL B 1 34 ? -10.484 28.781 24.578 1 97.06 34 VAL B N 1
ATOM 2858 C CA . VAL B 1 34 ? -9.078 29.172 24.594 1 97.06 34 VAL B CA 1
ATOM 2859 C C . VAL B 1 34 ? -8.914 30.578 24.016 1 97.06 34 VAL B C 1
ATOM 2861 O O . VAL B 1 34 ? -9.516 30.891 22.984 1 97.06 34 VAL B O 1
ATOM 2864 N N . ALA B 1 35 ? -8.18 31.406 24.719 1 97.19 35 ALA B N 1
ATOM 2865 C CA . ALA B 1 35 ? -7.68 32.656 24.125 1 97.19 35 ALA B CA 1
ATOM 2866 C C . ALA B 1 35 ? -6.473 32.406 23.234 1 97.19 35 ALA B C 1
ATOM 2868 O O . ALA B 1 35 ? -5.402 32.031 23.719 1 97.19 35 ALA B O 1
ATOM 2869 N N . ILE B 1 36 ? -6.625 32.656 21.953 1 98 36 ILE B N 1
ATOM 2870 C CA . ILE B 1 36 ? -5.57 32.312 21 1 98 36 ILE B CA 1
ATOM 2871 C C . ILE B 1 36 ? -4.469 33.344 21.047 1 98 36 ILE B C 1
ATOM 2873 O O . ILE B 1 36 ? -4.75 34.562 20.953 1 98 36 ILE B O 1
ATOM 2877 N N . HIS B 1 37 ? -3.252 32.875 21.172 1 97.94 37 HIS B N 1
ATOM 2878 C CA . HIS B 1 37 ? -2.096 33.781 21.094 1 97.94 37 HIS B CA 1
ATOM 2879 C C . HIS B 1 37 ? -1.423 33.688 19.734 1 97.94 37 HIS B C 1
ATOM 2881 O O . HIS B 1 37 ? -1.063 34.688 19.141 1 97.94 37 HIS B O 1
ATOM 2887 N N . CYS B 1 38 ? -1.276 32.5 19.266 1 98.12 38 CYS B N 1
ATOM 2888 C CA . CYS B 1 38 ? -0.665 32.25 17.969 1 98.12 38 CYS B CA 1
ATOM 2889 C C . CYS B 1 38 ? -1.48 31.234 17.172 1 98.12 38 CYS B C 1
ATOM 2891 O O . CYS B 1 38 ? -2.07 30.312 17.75 1 98.12 38 CYS B O 1
ATOM 2893 N N . ALA B 1 39 ? -1.593 31.438 15.938 1 98.44 39 ALA B N 1
ATOM 2894 C CA . ALA B 1 39 ? -2.094 30.453 14.977 1 98.44 39 ALA B CA 1
ATOM 2895 C C . ALA B 1 39 ? -1.051 30.156 13.906 1 98.44 39 ALA B C 1
ATOM 2897 O O . ALA B 1 39 ? -0.132 30.953 13.688 1 98.44 39 ALA B O 1
ATOM 2898 N N . ALA B 1 40 ? -1.126 29 13.328 1 98.62 40 ALA B N 1
ATOM 2899 C CA . ALA B 1 40 ? -0.142 28.656 12.312 1 98.62 40 ALA B CA 1
ATOM 2900 C C . ALA B 1 40 ? -0.812 28.406 10.961 1 98.62 40 ALA B C 1
ATOM 2902 O O . ALA B 1 40 ? -1.942 27.922 10.898 1 98.62 40 ALA B O 1
ATOM 2903 N N . LEU B 1 41 ? -0.105 28.719 9.938 1 98 41 LEU B N 1
ATOM 2904 C CA . LEU B 1 41 ? -0.589 28.625 8.562 1 98 41 LEU B CA 1
ATOM 2905 C C . LEU B 1 41 ? -0.425 27.219 8.023 1 98 41 LEU B C 1
ATOM 2907 O O . LEU B 1 41 ? 0.604 26.578 8.25 1 98 41 LEU B O 1
ATOM 2911 N N . ASN B 1 42 ? -1.425 26.719 7.352 1 96.06 42 ASN B N 1
ATOM 2912 C CA . ASN B 1 42 ? -1.396 25.453 6.637 1 96.06 42 ASN B CA 1
ATOM 2913 C C . ASN B 1 42 ? -1.816 25.609 5.18 1 96.06 42 ASN B C 1
ATOM 2915 O O . ASN B 1 42 ? -2.619 26.484 4.855 1 96.06 42 ASN B O 1
ATOM 2919 N N . HIS B 1 43 ? -1.279 24.75 4.332 1 93.75 43 HIS B N 1
ATOM 2920 C CA . HIS B 1 43 ? -1.706 24.766 2.938 1 93.75 43 HIS B CA 1
ATOM 2921 C C . HIS B 1 43 ? -3.209 24.531 2.818 1 93.75 43 HIS B C 1
ATOM 2923 O O . HIS B 1 43 ? -3.863 25.125 1.953 1 93.75 43 HIS B O 1
ATOM 2929 N N . VAL B 1 44 ? -3.74 23.781 3.633 1 94.19 44 VAL B N 1
ATOM 2930 C CA . VAL B 1 44 ? -5.156 23.422 3.627 1 94.19 44 VAL B CA 1
ATOM 2931 C C . VAL B 1 44 ? -6 24.688 3.869 1 94.19 44 VAL B C 1
ATOM 2933 O O . VAL B 1 44 ? -7.137 24.766 3.406 1 94.19 44 VAL B O 1
ATOM 2936 N N . ASP B 1 45 ? -5.48 25.641 4.547 1 96.5 45 ASP B N 1
ATOM 2937 C CA . ASP B 1 45 ? -6.195 26.906 4.75 1 96.5 45 ASP B CA 1
ATOM 2938 C C . ASP B 1 45 ? -6.539 27.562 3.418 1 96.5 45 ASP B C 1
ATOM 2940 O O . ASP B 1 45 ? -7.637 28.094 3.248 1 96.5 45 ASP B O 1
ATOM 2944 N N . LEU B 1 46 ? -5.566 27.531 2.492 1 94.62 46 LEU B N 1
ATOM 2945 C CA . LEU B 1 46 ? -5.789 28.078 1.161 1 94.62 46 LEU B CA 1
ATOM 2946 C C . LEU B 1 46 ? -6.93 27.359 0.454 1 94.62 46 LEU B C 1
ATOM 2948 O O . LEU B 1 46 ? -7.828 28 -0.099 1 94.62 46 LEU B O 1
ATOM 2952 N N . LEU B 1 47 ? -6.891 26.062 0.55 1 93.38 47 LEU B N 1
ATOM 2953 C CA . LEU B 1 47 ? -7.883 25.25 -0.138 1 93.38 47 LEU B CA 1
ATOM 2954 C C . LEU B 1 47 ? -9.266 25.422 0.485 1 93.38 47 LEU B C 1
ATOM 2956 O O . LEU B 1 47 ? -10.266 25.531 -0.23 1 93.38 47 LEU B O 1
ATOM 2960 N N . TYR B 1 48 ? -9.32 25.5 1.771 1 96.19 48 TYR B N 1
ATOM 2961 C CA . TYR B 1 48 ? -10.586 25.703 2.459 1 96.19 48 TYR B CA 1
ATOM 2962 C C . TYR B 1 48 ? -11.203 27.047 2.078 1 96.19 48 TYR B C 1
ATOM 2964 O O . TYR B 1 48 ? -12.398 27.125 1.787 1 96.19 48 TYR B O 1
ATOM 2972 N N . ALA B 1 49 ? -10.422 28.062 2.074 1 97.19 49 ALA B N 1
ATOM 2973 C CA . ALA B 1 49 ? -10.914 29.391 1.749 1 97.19 49 ALA B CA 1
ATOM 2974 C C . ALA B 1 49 ? -11.5 29.438 0.341 1 97.19 49 ALA B C 1
ATOM 2976 O O . ALA B 1 49 ? -12.492 30.141 0.093 1 97.19 49 ALA B O 1
ATOM 2977 N N . GLN B 1 50 ? -10.938 28.641 -0.526 1 95.81 50 GLN B N 1
ATOM 2978 C CA . GLN B 1 50 ? -11.297 28.719 -1.94 1 95.81 50 GLN B CA 1
ATOM 2979 C C . GLN B 1 50 ? -12.312 27.641 -2.305 1 95.81 50 GLN B C 1
ATOM 2981 O O . GLN B 1 50 ? -12.75 27.562 -3.453 1 95.81 50 GLN B O 1
ATOM 2986 N N . GLY B 1 51 ? -12.672 26.781 -1.445 1 95.44 51 GLY B N 1
ATOM 2987 C CA . GLY B 1 51 ? -13.617 25.719 -1.711 1 95.44 51 GLY B CA 1
ATOM 2988 C C . GLY B 1 51 ? -13.039 24.609 -2.557 1 95.44 51 GLY B C 1
ATOM 2989 O O . GLY B 1 51 ? -13.75 23.984 -3.35 1 95.44 51 GLY B O 1
ATOM 2990 N N . LYS B 1 52 ? -11.758 24.359 -2.396 1 91.25 52 LYS B N 1
ATOM 2991 C CA . LYS B 1 52 ? -11.094 23.438 -3.314 1 91.25 52 LYS B CA 1
ATOM 2992 C C . LYS B 1 52 ? -10.656 22.156 -2.598 1 91.25 52 LYS B C 1
ATOM 2994 O O . LYS B 1 52 ? -10.141 21.234 -3.225 1 91.25 52 LYS B O 1
ATOM 2999 N N . HIS B 1 53 ? -10.852 22.078 -1.305 1 91.31 53 HIS B N 1
ATOM 3000 C CA . HIS B 1 53 ? -10.523 20.891 -0.543 1 91.31 53 HIS B CA 1
ATOM 3001 C C . HIS B 1 53 ? -11.68 19.891 -0.562 1 91.31 53 HIS B C 1
ATOM 3003 O O . HIS B 1 53 ? -12.844 20.281 -0.637 1 91.31 53 HIS B O 1
ATOM 3009 N N . GLN B 1 54 ? -11.367 18.625 -0.419 1 88.06 54 GLN B N 1
ATOM 3010 C CA . GLN B 1 54 ? -12.398 17.594 -0.447 1 88.06 54 GLN B CA 1
ATOM 3011 C C . GLN B 1 54 ? -13.406 17.797 0.682 1 88.06 54 GLN B C 1
ATOM 3013 O O . GLN B 1 54 ? -14.586 17.469 0.532 1 88.06 54 GLN B O 1
ATOM 3018 N N . ASN B 1 55 ? -12.984 18.281 1.767 1 92.56 55 ASN B N 1
ATOM 3019 C CA . ASN B 1 55 ? -13.875 18.5 2.904 1 92.56 55 ASN B CA 1
ATOM 3020 C C . ASN B 1 55 ? -14.891 19.594 2.621 1 92.56 55 ASN B C 1
ATOM 3022 O O . ASN B 1 55 ? -15.898 19.719 3.322 1 92.56 55 ASN B O 1
ATOM 3026 N N . ASN B 1 56 ? -14.656 20.422 1.676 1 94.19 56 ASN B N 1
ATOM 3027 C CA . ASN B 1 56 ? -15.57 21.516 1.348 1 94.19 56 ASN B CA 1
ATOM 3028 C C . ASN B 1 56 ? -16.844 21 0.678 1 94.19 56 ASN B C 1
ATOM 3030 O O . ASN B 1 56 ? -17.828 21.734 0.587 1 94.19 56 ASN B O 1
ATOM 3034 N N . THR B 1 57 ? -16.797 19.766 0.263 1 90.69 57 THR B N 1
ATOM 3035 C CA . THR B 1 57 ? -17.969 19.203 -0.401 1 90.69 57 THR B CA 1
ATOM 3036 C C . THR B 1 57 ? -19.094 18.984 0.6 1 90.69 57 THR B C 1
ATOM 3038 O O . THR B 1 57 ? -20.281 19.062 0.245 1 90.69 57 THR B O 1
ATOM 3041 N N . SER B 1 58 ? -18.781 18.719 1.838 1 89.38 58 SER B N 1
ATOM 3042 C CA . SER B 1 58 ? -19.844 18.438 2.785 1 89.38 58 SER B CA 1
ATOM 3043 C C . SER B 1 58 ? -19.484 18.891 4.191 1 89.38 58 SER B C 1
ATOM 3045 O O . SER B 1 58 ? -20.25 19.625 4.832 1 89.38 58 SER B O 1
ATOM 3047 N N . LEU B 1 59 ? -18.312 18.75 4.645 1 91.31 59 LEU B N 1
ATOM 3048 C CA . LEU B 1 59 ? -17.938 18.922 6.043 1 91.31 59 LEU B CA 1
ATOM 3049 C C . LEU B 1 59 ? -17.703 20.391 6.367 1 91.31 59 LEU B C 1
ATOM 3051 O O . LEU B 1 59 ? -18.078 20.859 7.449 1 91.31 59 LEU B O 1
ATOM 3055 N N . ILE B 1 60 ? -17.094 21.078 5.48 1 95.38 60 ILE B N 1
ATOM 3056 C CA . ILE B 1 60 ? -16.734 22.469 5.707 1 95.38 60 ILE B CA 1
ATOM 3057 C C . ILE B 1 60 ? -17.359 23.344 4.621 1 95.38 60 ILE B C 1
ATOM 3059 O O . ILE B 1 60 ? -16.781 23.516 3.545 1 95.38 60 ILE B O 1
ATOM 3063 N N . ARG B 1 61 ? -18.422 23.953 5.004 1 96.69 61 ARG B N 1
ATOM 3064 C CA . ARG B 1 61 ? -19.156 24.844 4.113 1 96.69 61 ARG B CA 1
ATOM 3065 C C . ARG B 1 61 ? -19.359 26.219 4.754 1 96.69 61 ARG B C 1
ATOM 3067 O O . ARG B 1 61 ? -19.531 26.312 5.973 1 96.69 61 ARG B O 1
ATOM 3074 N N . PRO B 1 62 ? -19.359 27.203 3.895 1 96.62 62 PRO B N 1
ATOM 3075 C CA . PRO B 1 62 ? -19.625 28.531 4.461 1 96.62 62 PRO B CA 1
ATOM 3076 C C . PRO B 1 62 ? -20.984 28.625 5.133 1 96.62 62 PRO B C 1
ATOM 3078 O O . PRO B 1 62 ? -21.938 27.969 4.699 1 96.62 62 PRO B O 1
ATOM 3081 N N . PRO B 1 63 ? -21.047 29.516 6.18 1 96.56 63 PRO B N 1
ATOM 3082 C CA . PRO B 1 63 ? -19.969 30.328 6.762 1 96.56 63 PRO B CA 1
ATOM 3083 C C . PRO B 1 63 ? -19.125 29.547 7.77 1 96.56 63 PRO B C 1
ATOM 3085 O O . PRO B 1 63 ? -19.641 28.703 8.5 1 96.56 63 PRO B O 1
ATOM 3088 N N . PHE B 1 64 ? -17.875 29.797 7.848 1 97.19 64 PHE B N 1
ATOM 3089 C CA . PHE B 1 64 ? -16.984 29.25 8.867 1 97.19 64 PHE B CA 1
ATOM 3090 C C . PHE B 1 64 ? -15.805 30.172 9.109 1 97.19 64 PHE B C 1
ATOM 3092 O O . PHE B 1 64 ? -15.547 31.078 8.312 1 97.19 64 PHE B O 1
ATOM 3099 N N . THR B 1 65 ? -15.188 30.031 10.312 1 97.88 65 THR B N 1
ATOM 3100 C CA . THR B 1 65 ? -13.945 30.734 10.617 1 97.88 65 THR B CA 1
ATOM 3101 C C . THR B 1 65 ? -12.742 29.891 10.18 1 97.88 65 THR B C 1
ATOM 3103 O O . THR B 1 65 ? -12.68 28.703 10.453 1 97.88 65 THR B O 1
ATOM 3106 N N . LEU B 1 66 ? -11.781 30.5 9.484 1 98.12 66 LEU B N 1
ATOM 3107 C CA . LEU B 1 66 ? -10.625 29.828 8.898 1 98.12 66 LEU B CA 1
ATOM 3108 C C . LEU B 1 66 ? -9.562 29.562 9.953 1 98.12 66 LEU B C 1
ATOM 3110 O O . LEU B 1 66 ? -9.625 30.094 11.062 1 98.12 66 LEU B O 1
ATOM 3114 N N . GLY B 1 67 ? -8.594 28.688 9.562 1 98.31 67 GLY B N 1
ATOM 3115 C CA . GLY B 1 67 ? -7.508 28.312 10.445 1 98.31 67 GLY B CA 1
ATOM 3116 C C . GLY B 1 67 ? -7.688 26.938 11.062 1 98.31 67 GLY B C 1
ATOM 3117 O O . GLY B 1 67 ? -8.805 26.531 11.391 1 98.31 67 GLY B O 1
ATOM 3118 N N . LEU B 1 68 ? -6.512 26.25 11.383 1 98.12 68 LEU B N 1
ATOM 3119 C CA . LEU B 1 68 ? -6.672 24.844 11.75 1 98.12 68 LEU B CA 1
ATOM 3120 C C . LEU B 1 68 ? -5.887 24.516 13.016 1 98.12 68 LEU B C 1
ATOM 3122 O O . LEU B 1 68 ? -6.094 23.469 13.633 1 98.12 68 LEU B O 1
ATOM 3126 N N . GLU B 1 69 ? -4.922 25.328 13.383 1 98.62 69 GLU B N 1
ATOM 3127 C CA . GLU B 1 69 ? -4.129 25.031 14.57 1 98.62 69 GLU B CA 1
ATOM 3128 C C . GLU B 1 69 ? -3.668 26.312 15.266 1 98.62 69 GLU B C 1
ATOM 3130 O O . GLU B 1 69 ? -3.594 27.375 14.641 1 98.62 69 GLU B O 1
ATOM 3135 N N . PHE B 1 70 ? -3.428 26.156 16.578 1 98.44 70 PHE B N 1
ATOM 3136 C CA . PHE B 1 70 ? -3.205 27.344 17.391 1 98.44 70 PHE B CA 1
ATOM 3137 C C . PHE B 1 70 ? -2.504 26.969 18.703 1 98.44 70 PHE B C 1
ATOM 3139 O O . PHE B 1 70 ? -2.316 25.797 19 1 98.44 70 PHE B O 1
ATOM 3146 N N . SER B 1 71 ? -2.043 27.984 19.391 1 98.5 71 SER B N 1
ATOM 3147 C CA . SER B 1 71 ? -1.655 27.938 20.797 1 98.5 71 SER B CA 1
ATOM 3148 C C . SER B 1 71 ? -2.232 29.125 21.578 1 98.5 71 SER B C 1
ATOM 3150 O O . SER B 1 71 ? -2.543 30.156 20.984 1 98.5 71 SER B O 1
ATOM 3152 N N . GLY B 1 72 ? -2.449 28.875 22.797 1 97.88 72 GLY B N 1
ATOM 3153 C CA . GLY B 1 72 ? -3.045 29.922 23.609 1 97.88 72 GLY B CA 1
ATOM 3154 C C . GLY B 1 72 ? -3.215 29.516 25.062 1 97.88 72 GLY B C 1
ATOM 3155 O O . GLY B 1 72 ? -2.506 28.641 25.547 1 97.88 72 GLY B O 1
ATOM 3156 N N . THR B 1 73 ? -4.094 30.281 25.719 1 97.31 73 THR B N 1
ATOM 3157 C CA . THR B 1 73 ? -4.348 30.062 27.125 1 97.31 73 THR B CA 1
ATOM 3158 C C . THR B 1 73 ? -5.805 29.656 27.359 1 97.31 73 THR B C 1
ATOM 3160 O O . THR B 1 73 ? -6.715 30.281 26.797 1 97.31 73 THR B O 1
ATOM 3163 N N . VAL B 1 74 ? -5.961 28.656 28.188 1 96.75 74 VAL B N 1
ATOM 3164 C CA . VAL B 1 74 ? -7.312 28.234 28.562 1 96.75 74 VAL B CA 1
ATOM 3165 C C . VAL B 1 74 ? -8.016 29.359 29.328 1 96.75 74 VAL B C 1
ATOM 3167 O O . VAL B 1 74 ? -7.477 29.891 30.297 1 96.75 74 VAL B O 1
ATOM 3170 N N . PHE B 1 75 ? -9.148 29.688 28.828 1 95.88 75 PHE B N 1
ATOM 3171 C CA . PHE B 1 75 ? -9.93 30.734 29.484 1 95.88 75 PHE B CA 1
ATOM 3172 C C . PHE B 1 75 ? -11.047 30.125 30.328 1 95.88 75 PHE B C 1
ATOM 3174 O O . PHE B 1 75 ? -11.273 30.562 31.453 1 95.88 75 PHE B O 1
ATOM 3181 N N . ALA B 1 76 ? -11.734 29.141 29.75 1 94.5 76 ALA B N 1
ATOM 3182 C CA . ALA B 1 76 ? -12.82 28.453 30.453 1 94.5 76 ALA B CA 1
ATOM 3183 C C . ALA B 1 76 ? -12.945 27 30 1 94.5 76 ALA B C 1
ATOM 3185 O O . ALA B 1 76 ? -12.516 26.656 28.906 1 94.5 76 ALA B O 1
ATOM 3186 N N . VAL B 1 77 ? -13.445 26.172 30.906 1 94.5 77 VAL B N 1
ATOM 3187 C CA . VAL B 1 77 ? -13.664 24.75 30.641 1 94.5 77 VAL B CA 1
ATOM 3188 C C . VAL B 1 77 ? -15.125 24.391 30.906 1 94.5 77 VAL B C 1
ATOM 3190 O O . VAL B 1 77 ? -15.711 24.859 31.891 1 94.5 77 VAL B O 1
ATOM 3193 N N . GLY B 1 78 ? -15.609 23.656 29.891 1 91.69 78 GLY B N 1
ATOM 3194 C CA . GLY B 1 78 ? -16.969 23.188 30.125 1 91.69 78 GLY B CA 1
ATOM 3195 C C . GLY B 1 78 ? -17.094 22.234 31.297 1 91.69 78 GLY B C 1
ATOM 3196 O O . GLY B 1 78 ? -16.172 21.469 31.578 1 91.69 78 GLY B O 1
ATOM 3197 N N . SER B 1 79 ? -18.188 22.344 32 1 77.12 79 SER B N 1
ATOM 3198 C CA . SER B 1 79 ? -18.422 21.609 33.25 1 77.12 79 SER B CA 1
ATOM 3199 C C . SER B 1 79 ? -18.375 20.109 33 1 77.12 79 SER B C 1
ATOM 3201 O O . SER B 1 79 ? -18.969 19.609 32.031 1 77.12 79 SER B O 1
ATOM 3203 N N . THR B 1 80 ? -17.141 19.469 33.281 1 67.19 80 THR B N 1
ATOM 3204 C CA . THR B 1 80 ? -17.109 18.016 33.156 1 67.19 80 THR B CA 1
ATOM 3205 C C . THR B 1 80 ? -17.266 17.375 34.531 1 67.19 80 THR B C 1
ATOM 3207 O O . THR B 1 80 ? -16.75 17.875 35.531 1 67.19 80 THR B O 1
ATOM 3210 N N . ALA B 1 81 ? -18.375 16.641 34.75 1 58.22 81 ALA B N 1
ATOM 3211 C CA . ALA B 1 81 ? -18.609 15.891 36 1 58.22 81 ALA B CA 1
ATOM 3212 C C . ALA B 1 81 ? -17.609 14.742 36.125 1 58.22 81 ALA B C 1
ATOM 3214 O O . ALA B 1 81 ? -17.875 13.766 36.844 1 58.22 81 ALA B O 1
ATOM 3215 N N . THR B 1 82 ? -16.516 14.781 35.438 1 59.16 82 THR B N 1
ATOM 3216 C CA . THR B 1 82 ? -15.719 13.57 35.594 1 59.16 82 THR B CA 1
ATOM 3217 C C . THR B 1 82 ? -15.023 13.586 36.969 1 59.16 82 THR B C 1
ATOM 3219 O O . THR B 1 82 ? -14.734 14.656 37.5 1 59.16 82 THR B O 1
ATOM 3222 N N . ALA B 1 83 ? -14.945 12.391 37.594 1 56.34 83 ALA B N 1
ATOM 3223 C CA . ALA B 1 83 ? -14.352 12.141 38.906 1 56.34 83 ALA B CA 1
ATOM 3224 C C . ALA B 1 83 ? -12.922 12.672 38.969 1 56.34 83 ALA B C 1
ATOM 3226 O O . ALA B 1 83 ? -12.477 13.156 40 1 56.34 83 ALA B O 1
ATOM 3227 N N . ASP B 1 84 ? -12.133 12.523 38 1 55.47 84 ASP B N 1
ATOM 3228 C CA . ASP B 1 84 ? -10.719 12.867 38.062 1 55.47 84 ASP B CA 1
ATOM 3229 C C . ASP B 1 84 ? -10.5 14.344 37.688 1 55.47 84 ASP B C 1
ATOM 3231 O O . ASP B 1 84 ? -9.359 14.82 37.688 1 55.47 84 ASP B O 1
ATOM 3235 N N . GLY B 1 85 ? -11.492 15.094 37.594 1 56.28 85 GLY B N 1
ATOM 3236 C CA . GLY B 1 85 ? -11.43 16.5 37.219 1 56.28 85 GLY B CA 1
ATOM 3237 C C . GLY B 1 85 ? -10.992 16.719 35.781 1 56.28 85 GLY B C 1
ATOM 3238 O O . GLY B 1 85 ? -10.656 15.773 35.062 1 56.28 85 GLY B O 1
ATOM 3239 N N . PRO B 1 86 ? -11 18.078 35.344 1 60.59 86 PRO B N 1
ATOM 3240 C CA . PRO B 1 86 ? -10.695 18.344 33.938 1 60.59 86 PRO B CA 1
ATOM 3241 C C . PRO B 1 86 ? -9.195 18.297 33.625 1 60.59 86 PRO B C 1
ATOM 3243 O O . PRO B 1 86 ? -8.383 18.656 34.5 1 60.59 86 PRO B O 1
ATOM 3246 N N . GLN B 1 87 ? -8.82 17.734 32.625 1 81.94 87 GLN B N 1
ATOM 3247 C CA . GLN B 1 87 ? -7.445 17.672 32.125 1 81.94 87 GLN B CA 1
ATOM 3248 C C . GLN B 1 87 ? -6.863 19.078 31.969 1 81.94 87 GLN B C 1
ATOM 3250 O O . GLN B 1 87 ? -5.652 19.266 32.125 1 81.94 87 GLN B O 1
ATOM 3255 N N . PHE B 1 88 ? -7.746 20.109 31.859 1 94.06 88 PHE B N 1
ATOM 3256 C CA . PHE B 1 88 ? -7.316 21.484 31.625 1 94.06 88 PHE B CA 1
ATOM 3257 C C . PHE B 1 88 ? -7.973 22.438 32.625 1 94.06 88 PHE B C 1
ATOM 3259 O O . PHE B 1 88 ? -9.086 22.172 33.094 1 94.06 88 PHE B O 1
ATOM 3266 N N . LYS B 1 89 ? -7.285 23.516 33 1 94.06 89 LYS B N 1
ATOM 3267 C CA . LYS B 1 89 ? -7.785 24.578 33.844 1 94.06 89 LYS B CA 1
ATOM 3268 C C . LYS B 1 89 ? -7.48 25.953 33.281 1 94.06 89 LYS B C 1
ATOM 3270 O O . LYS B 1 89 ? -6.512 26.125 32.531 1 94.06 89 LYS B O 1
ATOM 3275 N N . PRO B 1 90 ? -8.344 26.906 33.656 1 95 90 PRO B N 1
ATOM 3276 C CA . PRO B 1 90 ? -8.031 28.266 33.188 1 95 90 PRO B CA 1
ATOM 3277 C C . PRO B 1 90 ? -6.602 28.688 33.531 1 95 90 PRO B C 1
ATOM 3279 O O . PRO B 1 90 ? -6.109 28.391 34.625 1 95 90 PRO B O 1
ATOM 3282 N N . GLY B 1 91 ? -5.922 29.266 32.531 1 96 91 GLY B N 1
ATOM 3283 C CA . GLY B 1 91 ? -4.547 29.703 32.75 1 96 91 GLY B CA 1
ATOM 3284 C C . GLY B 1 91 ? -3.529 28.75 32.125 1 96 91 GLY B C 1
ATOM 3285 O O . GLY B 1 91 ? -2.389 29.141 31.875 1 96 91 GLY B O 1
ATOM 3286 N N . HIS B 1 92 ? -3.928 27.516 31.906 1 96.94 92 HIS B N 1
ATOM 3287 C CA . HIS B 1 92 ? -3.02 26.562 31.281 1 96.94 92 HIS B CA 1
ATOM 3288 C C . HIS B 1 92 ? -2.639 27.016 29.875 1 96.94 92 HIS B C 1
ATOM 3290 O O . HIS B 1 92 ? -3.488 27.5 29.125 1 96.94 92 HIS B O 1
ATOM 3296 N N . LYS B 1 93 ? -1.308 26.906 29.531 1 97.5 93 LYS B N 1
ATOM 3297 C CA . LYS B 1 93 ? -0.84 27.109 28.156 1 97.5 93 LYS B CA 1
ATOM 3298 C C . LYS B 1 93 ? -1.036 25.859 27.328 1 97.5 93 LYS B C 1
ATOM 3300 O O . LYS B 1 93 ? -0.569 24.781 27.688 1 97.5 93 LYS B O 1
ATOM 3305 N N . VAL B 1 94 ? -1.776 26 26.203 1 98.25 94 VAL B N 1
ATOM 3306 C CA . VAL B 1 94 ? -2.152 24.828 25.438 1 98.25 94 VAL B CA 1
ATOM 3307 C C . VAL B 1 94 ? -1.921 25.094 23.938 1 98.25 94 VAL B C 1
ATOM 3309 O O . VAL B 1 94 ? -1.744 26.25 23.531 1 98.25 94 VAL B O 1
ATOM 3312 N N . PHE B 1 95 ? -1.776 24.109 23.203 1 98.5 95 PHE B N 1
ATOM 3313 C CA . PHE B 1 95 ? -1.864 24.125 21.75 1 98.5 95 PHE B CA 1
ATOM 3314 C C . PHE B 1 95 ? -2.816 23.031 21.25 1 98.5 95 PHE B C 1
ATOM 3316 O O . PHE B 1 95 ? -3.098 22.078 21.969 1 98.5 95 PHE B O 1
ATOM 3323 N N . GLY B 1 96 ? -3.393 23.234 20.062 1 98.38 96 GLY B N 1
ATOM 3324 C CA . GLY B 1 96 ? -4.363 22.297 19.547 1 98.38 96 GLY B CA 1
ATOM 3325 C C . GLY B 1 96 ? -4.781 22.594 18.109 1 98.38 96 GLY B C 1
ATOM 3326 O O . GLY B 1 96 ? -4.184 23.438 17.453 1 98.38 96 GLY B O 1
ATOM 3327 N N . ALA B 1 97 ? -5.637 21.734 17.703 1 98.06 97 ALA B N 1
ATOM 3328 C CA . ALA B 1 97 ? -6.195 21.875 16.359 1 98.06 97 ALA B CA 1
ATOM 3329 C C . ALA B 1 97 ? -7.707 22.062 16.406 1 98.06 97 ALA B C 1
ATOM 3331 O O . ALA B 1 97 ? -8.375 21.516 17.281 1 98.06 97 ALA B O 1
ATOM 3332 N N . GLY B 1 98 ? -8.18 22.781 15.469 1 97 98 GLY B N 1
ATOM 3333 C CA . GLY B 1 98 ? -9.602 23.016 15.273 1 97 98 GLY B CA 1
ATOM 3334 C C . GLY B 1 98 ? -9.883 24.094 14.242 1 97 98 GLY B C 1
ATOM 3335 O O . GLY B 1 98 ? -9.172 25.094 14.172 1 97 98 GLY B O 1
ATOM 3336 N N . LEU B 1 99 ? -10.945 23.844 13.516 1 97.25 99 LEU B N 1
ATOM 3337 C CA . LEU B 1 99 ? -11.367 24.875 12.578 1 97.25 99 LEU B CA 1
ATOM 3338 C C . LEU B 1 99 ? -11.727 26.156 13.32 1 97.25 99 LEU B C 1
ATOM 3340 O O . LEU B 1 99 ? -12.445 26.125 14.328 1 97.25 99 LEU B O 1
ATOM 3344 N N . GLY B 1 100 ? -11.172 27.281 12.898 1 97.81 100 GLY B N 1
ATOM 3345 C CA . GLY B 1 100 ? -11.492 28.547 13.516 1 97.81 100 GLY B CA 1
ATOM 3346 C C . GLY B 1 100 ? -10.32 29.172 14.242 1 97.81 100 GLY B C 1
ATOM 3347 O O . GLY B 1 100 ? -10.5 30.094 15.047 1 97.81 100 GLY B O 1
ATOM 3348 N N . ALA B 1 101 ? -9.156 28.75 13.922 1 98.31 101 ALA B N 1
ATOM 3349 C CA . ALA B 1 101 ? -7.965 29.172 14.656 1 98.31 101 ALA B CA 1
ATOM 3350 C C . ALA B 1 101 ? -7.559 30.594 14.289 1 98.31 101 ALA B C 1
ATOM 3352 O O . ALA B 1 101 ? -6.785 31.234 15 1 98.31 101 ALA B O 1
ATOM 3353 N N . TYR B 1 102 ? -7.996 31.078 13.148 1 98.25 102 TYR B N 1
ATOM 3354 C CA . TYR B 1 102 ? -7.758 32.469 12.82 1 98.25 102 TYR B CA 1
ATOM 3355 C C . TYR B 1 102 ? -8.805 33.375 13.469 1 98.25 102 TYR B C 1
ATOM 3357 O O . TYR B 1 102 ? -9.594 34.031 12.781 1 98.25 102 TYR B O 1
ATOM 3365 N N . ALA B 1 103 ? -8.75 33.438 14.742 1 97.75 103 ALA B N 1
ATOM 3366 C CA . ALA B 1 103 ? -9.648 34.188 15.602 1 97.75 103 ALA B CA 1
ATOM 3367 C C . ALA B 1 103 ? -8.992 34.531 16.938 1 97.75 103 ALA B C 1
ATOM 3369 O O . ALA B 1 103 ? -7.918 34 17.25 1 97.75 103 ALA B O 1
ATOM 3370 N N . GLU B 1 104 ? -9.602 35.406 17.625 1 97.31 104 GLU B N 1
ATOM 3371 C CA . GLU B 1 104 ? -9.078 35.75 18.938 1 97.31 104 GLU B CA 1
ATOM 3372 C C . GLU B 1 104 ? -9.391 34.688 19.969 1 97.31 104 GLU B C 1
ATOM 3374 O O . GLU B 1 104 ? -8.641 34.5 20.922 1 97.31 104 GLU B O 1
ATOM 3379 N N . TRP B 1 105 ? -10.539 34.031 19.766 1 96.31 105 TRP B N 1
ATOM 3380 C CA . TRP B 1 105 ? -11.008 33 20.656 1 96.31 105 TRP B CA 1
ATOM 3381 C C . TRP B 1 105 ? -11.484 31.781 19.891 1 96.31 105 TRP B C 1
ATOM 3383 O O . TRP B 1 105 ? -11.938 31.891 18.75 1 96.31 105 TRP B O 1
ATOM 3393 N N . ILE B 1 106 ? -11.375 30.609 20.562 1 96.94 106 ILE B N 1
ATOM 3394 C CA . ILE B 1 106 ? -11.844 29.391 19.906 1 96.94 106 ILE B CA 1
ATOM 3395 C C . ILE B 1 106 ? -12.367 28.406 20.969 1 96.94 106 ILE B C 1
ATOM 3397 O O . ILE B 1 106 ? -11.836 28.344 22.078 1 96.94 106 ILE B O 1
ATOM 3401 N N . VAL B 1 107 ? -13.438 27.734 20.656 1 97.06 107 VAL B N 1
ATOM 3402 C CA . VAL B 1 107 ? -13.93 26.625 21.453 1 97.06 107 VAL B CA 1
ATOM 3403 C C . VAL B 1 107 ? -13.625 25.297 20.75 1 97.06 107 VAL B C 1
ATOM 3405 O O . VAL B 1 107 ? -13.961 25.125 19.578 1 97.06 107 VAL B O 1
ATOM 3408 N N . VAL B 1 108 ? -12.938 24.406 21.438 1 96.81 108 VAL B N 1
ATOM 3409 C CA . VAL B 1 108 ? -12.578 23.125 20.844 1 96.81 108 VAL B CA 1
ATOM 3410 C C . VAL B 1 108 ? -12.812 22 21.859 1 96.81 108 VAL B C 1
ATOM 3412 O O . VAL B 1 108 ? -12.875 22.25 23.062 1 96.81 108 VAL B O 1
ATOM 3415 N N . PRO B 1 109 ? -13 20.75 21.328 1 94.5 109 PRO B N 1
ATOM 3416 C CA . PRO B 1 109 ? -13.016 19.625 22.266 1 94.5 109 PRO B CA 1
ATOM 3417 C C . PRO B 1 109 ? -11.711 19.484 23.047 1 94.5 109 PRO B C 1
ATOM 3419 O O . PRO B 1 109 ? -10.625 19.688 22.484 1 94.5 109 PRO B O 1
ATOM 3422 N N . ALA B 1 110 ? -11.836 19.109 24.297 1 94.31 110 ALA B N 1
ATOM 3423 C CA . ALA B 1 110 ? -10.664 18.953 25.156 1 94.31 110 ALA B CA 1
ATOM 3424 C C . ALA B 1 110 ? -9.664 17.969 24.547 1 94.31 110 ALA B C 1
ATOM 3426 O O . ALA B 1 110 ? -8.453 18.125 24.703 1 94.31 110 ALA B O 1
ATOM 3427 N N . ARG B 1 111 ? -10.094 16.953 23.828 1 91.88 111 ARG B N 1
ATOM 3428 C CA . ARG B 1 111 ? -9.25 15.898 23.281 1 91.88 111 ARG B CA 1
ATOM 3429 C C . ARG B 1 111 ? -8.328 16.438 22.188 1 91.88 111 ARG B C 1
ATOM 3431 O O . ARG B 1 111 ? -7.363 15.781 21.797 1 91.88 111 ARG B O 1
ATOM 3438 N N . SER B 1 112 ? -8.656 17.641 21.688 1 95 112 SER B N 1
ATOM 3439 C CA . SER B 1 112 ? -7.852 18.219 20.609 1 95 112 SER B CA 1
ATOM 3440 C C . SER B 1 112 ? -6.746 19.109 21.172 1 95 112 SER B C 1
ATOM 3442 O O . SER B 1 112 ? -5.973 19.703 20.406 1 95 112 SER B O 1
ATOM 3444 N N . LEU B 1 113 ? -6.66 19.156 22.5 1 96.62 113 LEU B N 1
ATOM 3445 C CA . LEU B 1 113 ? -5.719 20.062 23.141 1 96.62 113 LEU B CA 1
ATOM 3446 C C . LEU B 1 113 ? -4.602 19.297 23.828 1 96.62 113 LEU B C 1
ATOM 3448 O O . LEU B 1 113 ? -4.809 18.172 24.297 1 96.62 113 LEU B O 1
ATOM 3452 N N . HIS B 1 114 ? -3.477 19.969 23.891 1 97 114 HIS B N 1
ATOM 3453 C CA . HIS B 1 114 ? -2.299 19.5 24.609 1 97 114 HIS B CA 1
ATOM 3454 C C . HIS B 1 114 ? -1.624 20.625 25.375 1 97 114 HIS B C 1
ATOM 3456 O O . HIS B 1 114 ? -1.689 21.781 24.953 1 97 114 HIS B O 1
ATOM 3462 N N . HIS B 1 115 ? -1.012 20.234 26.453 1 96.88 115 HIS B N 1
ATOM 3463 C CA . HIS B 1 115 ? -0.224 21.234 27.172 1 96.88 115 HIS B CA 1
ATOM 3464 C C . HIS B 1 115 ? 1.037 21.594 26.391 1 96.88 115 HIS B C 1
ATOM 3466 O O . HIS B 1 115 ? 1.676 20.734 25.797 1 96.88 115 HIS B O 1
ATOM 3472 N N . ILE B 1 116 ? 1.36 22.859 26.406 1 97.19 116 ILE B N 1
ATOM 3473 C CA . ILE B 1 116 ? 2.639 23.266 25.844 1 97.19 116 ILE B CA 1
ATOM 3474 C C . ILE B 1 116 ? 3.779 22.781 26.734 1 97.19 116 ILE B C 1
ATOM 3476 O O . ILE B 1 116 ? 3.746 22.969 27.953 1 97.19 116 ILE B O 1
ATOM 3480 N N . PRO B 1 117 ? 4.758 22.156 26.078 1 94 117 PRO B N 1
ATOM 3481 C CA . PRO B 1 117 ? 5.922 21.797 26.891 1 94 117 PRO B CA 1
ATOM 3482 C C . PRO B 1 117 ? 6.543 23 27.609 1 94 117 PRO B C 1
ATOM 3484 O O . PRO B 1 117 ? 6.539 24.109 27.062 1 94 117 PRO B O 1
ATOM 3487 N N . HIS B 1 118 ? 7.172 22.719 28.734 1 90.75 118 HIS B N 1
ATOM 3488 C CA . HIS B 1 118 ? 7.668 23.797 29.594 1 90.75 118 HIS B CA 1
ATOM 3489 C C . HIS B 1 118 ? 8.734 24.625 28.891 1 90.75 118 HIS B C 1
ATOM 3491 O O . HIS B 1 118 ? 8.867 25.828 29.141 1 90.75 118 HIS B O 1
ATOM 3497 N N . ASN B 1 119 ? 9.406 24.031 27.984 1 92.81 119 ASN B N 1
ATOM 3498 C CA . ASN B 1 119 ? 10.508 24.734 27.328 1 92.81 119 ASN B CA 1
ATOM 3499 C C . ASN B 1 119 ? 10.094 25.297 25.984 1 92.81 119 ASN B C 1
ATOM 3501 O O . ASN B 1 119 ? 10.945 25.75 25.203 1 92.81 119 ASN B O 1
ATOM 3505 N N . TRP B 1 120 ? 8.789 25.359 25.703 1 96.88 120 TRP B N 1
ATOM 3506 C CA . TRP B 1 120 ? 8.32 25.859 24.406 1 96.88 120 TRP B CA 1
ATOM 3507 C C . TRP B 1 120 ? 7.488 27.125 24.594 1 96.88 120 TRP B C 1
ATOM 3509 O O . TRP B 1 120 ? 6.809 27.297 25.609 1 96.88 120 TRP B O 1
ATOM 3519 N N . THR B 1 121 ? 7.617 28 23.625 1 97.12 121 THR B N 1
ATOM 3520 C CA . THR B 1 121 ? 6.781 29.188 23.547 1 97.12 121 THR B CA 1
ATOM 3521 C C . THR B 1 121 ? 5.473 28.891 22.828 1 97.12 121 THR B C 1
ATOM 3523 O O . THR B 1 121 ? 5.285 27.797 22.297 1 97.12 121 THR B O 1
ATOM 3526 N N . PHE B 1 122 ? 4.555 29.875 22.875 1 97.12 122 PHE B N 1
ATOM 3527 C CA . PHE B 1 122 ? 3.322 29.75 22.109 1 97.12 122 PHE B CA 1
ATOM 3528 C C . PHE B 1 122 ? 3.625 29.594 20.625 1 97.12 122 PHE B C 1
ATOM 3530 O O . PHE B 1 122 ? 2.98 28.812 19.938 1 97.12 122 PHE B O 1
ATOM 3537 N N . GLU B 1 123 ? 4.633 30.359 20.188 1 96.81 123 GLU B N 1
ATOM 3538 C CA . GLU B 1 123 ? 5.039 30.297 18.781 1 96.81 123 GLU B CA 1
ATOM 3539 C C . GLU B 1 123 ? 5.555 28.906 18.422 1 96.81 123 GLU B C 1
ATOM 3541 O O . GLU B 1 123 ? 5.219 28.391 17.359 1 96.81 123 GLU B O 1
ATOM 3546 N N . ASP B 1 124 ? 6.324 28.328 19.297 1 97.19 124 ASP B N 1
ATOM 3547 C CA . ASP B 1 124 ? 6.902 27.016 19.062 1 97.19 124 ASP B CA 1
ATOM 3548 C C . ASP B 1 124 ? 5.809 25.953 18.906 1 97.19 124 ASP B C 1
ATOM 3550 O O . ASP B 1 124 ? 5.922 25.062 18.062 1 97.19 124 ASP B O 1
ATOM 3554 N N . ALA B 1 125 ? 4.738 26.094 19.625 1 98.12 125 ALA B N 1
ATOM 3555 C CA . ALA B 1 125 ? 3.748 25.016 19.75 1 98.12 125 ALA B CA 1
ATOM 3556 C C . ALA B 1 125 ? 2.619 25.188 18.75 1 98.12 125 ALA B C 1
ATOM 3558 O O . ALA B 1 125 ? 1.909 24.234 18.438 1 98.12 125 ALA B O 1
ATOM 3559 N N . ALA B 1 126 ? 2.449 26.344 18.188 1 97.94 126 ALA B N 1
ATOM 3560 C CA . ALA B 1 126 ? 1.261 26.719 17.422 1 97.94 126 ALA B CA 1
ATOM 3561 C C . ALA B 1 126 ? 1.144 25.891 16.156 1 97.94 126 ALA B C 1
ATOM 3563 O O . ALA B 1 126 ? 0.041 25.672 15.641 1 97.94 126 ALA B O 1
ATOM 3564 N N . GLY B 1 127 ? 2.297 25.453 15.648 1 97.31 127 GLY B N 1
ATOM 3565 C CA . GLY B 1 127 ? 2.295 24.781 14.352 1 97.31 127 GLY B CA 1
ATOM 3566 C C . GLY B 1 127 ? 2.477 23.281 14.461 1 97.31 127 GLY B C 1
ATOM 3567 O O . GLY B 1 127 ? 3.006 22.656 13.547 1 97.31 127 GLY B O 1
ATOM 3568 N N . LEU B 1 128 ? 1.987 22.656 15.523 1 97.25 128 LEU B N 1
ATOM 3569 C CA . LEU B 1 128 ? 2.254 21.234 15.742 1 97.25 128 LEU B CA 1
ATOM 3570 C C . LEU B 1 128 ? 0.995 20.406 15.508 1 97.25 128 LEU B C 1
ATOM 3572 O O . LEU B 1 128 ? 1.048 19.344 14.875 1 97.25 128 LEU B O 1
ATOM 3576 N N . ALA B 1 129 ? -0.164 20.859 15.891 1 97.81 129 ALA B N 1
ATOM 3577 C CA . ALA B 1 129 ? -1.32 20.016 16.172 1 97.81 129 ALA B CA 1
ATOM 3578 C C . ALA B 1 129 ? -2.053 19.641 14.883 1 97.81 129 ALA B C 1
ATOM 3580 O O . ALA B 1 129 ? -2.887 18.734 14.875 1 97.81 129 ALA B O 1
ATOM 3581 N N . ALA B 1 130 ? -1.774 20.25 13.82 1 97.44 130 ALA B N 1
ATOM 3582 C CA . ALA B 1 130 ? -2.354 19.875 12.539 1 97.44 130 ALA B CA 1
ATOM 3583 C C . ALA B 1 130 ? -1.264 19.547 11.523 1 97.44 130 ALA B C 1
ATOM 3585 O O . ALA B 1 130 ? -1.52 19.516 10.312 1 97.44 130 ALA B O 1
ATOM 3586 N N . THR B 1 131 ? -0.064 19.375 11.969 1 97.88 131 THR B N 1
ATOM 3587 C CA . THR B 1 131 ? 1.074 19.234 11.062 1 97.88 131 THR B CA 1
ATOM 3588 C C . THR B 1 131 ? 1.959 18.078 11.492 1 97.88 131 THR B C 1
ATOM 3590 O O . THR B 1 131 ? 2.068 17.078 10.781 1 97.88 131 THR B O 1
ATOM 3593 N N . ALA B 1 132 ? 2.469 18.188 12.734 1 98.38 132 ALA B N 1
ATOM 3594 C CA . ALA B 1 132 ? 3.387 17.156 13.219 1 98.38 132 ALA B CA 1
ATOM 3595 C C . ALA B 1 132 ? 2.666 15.828 13.414 1 98.38 132 ALA B C 1
ATOM 3597 O O . ALA B 1 132 ? 3.25 14.758 13.211 1 98.38 132 ALA B O 1
ATOM 3598 N N . ASN B 1 133 ? 1.411 15.906 13.875 1 98.12 133 ASN B N 1
ATOM 3599 C CA . ASN B 1 133 ? 0.631 14.68 14.031 1 98.12 133 ASN B CA 1
ATOM 3600 C C . ASN B 1 133 ? 0.419 13.977 12.695 1 98.12 133 ASN B C 1
ATOM 3602 O O . ASN B 1 133 ? 0.485 12.75 12.617 1 98.12 133 ASN B O 1
ATOM 3606 N N . VAL B 1 134 ? 0.199 14.742 11.625 1 98.19 134 VAL B N 1
ATOM 3607 C CA . VAL B 1 134 ? 0.078 14.188 10.281 1 98.19 134 VAL B CA 1
ATOM 3608 C C . VAL B 1 134 ? 1.386 13.508 9.883 1 98.19 134 VAL B C 1
ATOM 3610 O O . VAL B 1 134 ? 1.377 12.383 9.375 1 98.19 134 VAL B O 1
ATOM 3613 N N . ALA B 1 135 ? 2.479 14.18 10.141 1 98.69 135 ALA B N 1
ATOM 3614 C CA . ALA B 1 135 ? 3.795 13.633 9.82 1 98.69 135 ALA B CA 1
ATOM 3615 C C . ALA B 1 135 ? 4.051 12.336 10.586 1 98.69 135 ALA B C 1
ATOM 3617 O O . ALA B 1 135 ? 4.543 11.359 10.008 1 98.69 135 ALA B O 1
ATOM 3618 N N . TYR B 1 136 ? 3.732 12.336 11.875 1 98.88 136 TYR B N 1
ATOM 3619 C CA . TYR B 1 136 ? 3.959 11.141 12.68 1 98.88 136 TYR B CA 1
ATOM 3620 C C . TYR B 1 136 ? 3.137 9.969 12.156 1 98.88 136 TYR B C 1
ATOM 3622 O O . TYR B 1 136 ? 3.65 8.852 12.023 1 98.88 136 TYR B O 1
ATOM 3630 N N . GLY B 1 137 ? 1.864 10.227 11.938 1 98.69 137 GLY B N 1
ATOM 3631 C CA . GLY B 1 137 ? 1.032 9.172 11.383 1 98.69 137 GLY B CA 1
ATOM 3632 C C . GLY B 1 137 ? 1.562 8.625 10.07 1 98.69 137 GLY B C 1
ATOM 3633 O O . GLY B 1 137 ? 1.561 7.414 9.844 1 98.69 137 GLY B O 1
ATOM 3634 N N . ALA B 1 138 ? 2.027 9.484 9.195 1 98.75 138 ALA B N 1
ATOM 3635 C CA . ALA B 1 138 ? 2.541 9.086 7.887 1 98.75 138 ALA B CA 1
ATOM 3636 C C . ALA B 1 138 ? 3.82 8.266 8.031 1 98.75 138 ALA B C 1
ATOM 3638 O O . ALA B 1 138 ? 3.971 7.219 7.387 1 98.75 138 ALA B O 1
ATOM 3639 N N . VAL B 1 139 ? 4.73 8.703 8.883 1 98.88 139 VAL B N 1
ATOM 3640 C CA . VAL B 1 139 ? 6.059 8.109 8.984 1 98.88 139 VAL B CA 1
ATOM 3641 C C . VAL B 1 139 ? 5.996 6.852 9.844 1 98.88 139 VAL B C 1
ATOM 3643 O O . VAL B 1 139 ? 6.363 5.762 9.391 1 98.88 139 VAL B O 1
ATOM 3646 N N . ALA B 1 140 ? 5.445 6.941 11.023 1 98.81 140 ALA B N 1
ATOM 3647 C CA . ALA B 1 140 ? 5.574 5.891 12.031 1 98.81 140 ALA B CA 1
ATOM 3648 C C . ALA B 1 140 ? 4.477 4.84 11.875 1 98.81 140 ALA B C 1
ATOM 3650 O O . ALA B 1 140 ? 4.727 3.643 12.023 1 98.81 140 ALA B O 1
ATOM 3651 N N . ILE B 1 141 ? 3.26 5.312 11.609 1 98.31 141 ILE B N 1
ATOM 3652 C CA . ILE B 1 141 ? 2.143 4.375 11.625 1 98.31 141 ILE B CA 1
ATOM 3653 C C . ILE B 1 141 ? 1.927 3.801 10.227 1 98.31 141 ILE B C 1
ATOM 3655 O O . ILE B 1 141 ? 2.084 2.598 10.016 1 98.31 141 ILE B O 1
ATOM 3659 N N . ARG B 1 142 ? 1.723 4.648 9.234 1 98.25 142 ARG B N 1
ATOM 3660 C CA . ARG B 1 142 ? 1.414 4.172 7.887 1 98.25 142 ARG B CA 1
ATOM 3661 C C . ARG B 1 142 ? 2.676 3.709 7.168 1 98.25 142 ARG B C 1
ATOM 3663 O O . ARG B 1 142 ? 2.674 2.668 6.508 1 98.25 142 ARG B O 1
ATOM 3670 N N . GLY B 1 143 ? 3.699 4.48 7.289 1 98.69 143 GLY B N 1
ATOM 3671 C CA . GLY B 1 143 ? 4.961 4.098 6.676 1 98.69 143 GLY B CA 1
ATOM 3672 C C . GLY B 1 143 ? 5.652 2.951 7.395 1 98.69 143 GLY B C 1
ATOM 3673 O O . GLY B 1 143 ? 6.414 2.201 6.785 1 98.69 143 GLY B O 1
ATOM 3674 N N . GLY B 1 144 ? 5.426 2.895 8.758 1 98.56 144 GLY B N 1
ATOM 3675 C CA . GLY B 1 144 ? 6.055 1.849 9.547 1 98.56 144 GLY B CA 1
ATOM 3676 C C . GLY B 1 144 ? 7.57 1.946 9.57 1 98.56 144 GLY B C 1
ATOM 3677 O O . GLY B 1 144 ? 8.266 0.929 9.5 1 98.56 144 GLY B O 1
ATOM 3678 N N . VAL B 1 145 ? 8.07 3.105 9.562 1 98.81 145 VAL B N 1
ATOM 3679 C CA . VAL B 1 145 ? 9.508 3.346 9.492 1 98.81 145 VAL B CA 1
ATOM 3680 C C . VAL B 1 145 ? 10.195 2.717 10.703 1 98.81 145 VAL B C 1
ATOM 3682 O O . VAL B 1 145 ? 9.695 2.809 11.828 1 98.81 145 VAL B O 1
ATOM 3685 N N . LYS B 1 146 ? 11.312 2.113 10.445 1 98.12 146 LYS B N 1
ATOM 3686 C CA . LYS B 1 146 ? 12.117 1.455 11.477 1 98.12 146 LYS B CA 1
ATOM 3687 C C . LYS B 1 146 ? 13.57 1.912 11.414 1 98.12 146 LYS B C 1
ATOM 3689 O O . LYS B 1 146 ? 13.977 2.588 10.469 1 98.12 146 LYS B O 1
ATOM 3694 N N . GLU B 1 147 ? 14.219 1.495 12.5 1 98.56 147 GLU B N 1
ATOM 3695 C CA . GLU B 1 147 ? 15.648 1.771 12.547 1 98.56 147 GLU B CA 1
ATOM 3696 C C . GLU B 1 147 ? 16.359 1.198 11.328 1 98.56 147 GLU B C 1
ATOM 3698 O O . GLU B 1 147 ? 16.141 0.045 10.953 1 98.56 147 GLU B O 1
ATOM 3703 N N . GLY B 1 148 ? 17.156 2.055 10.688 1 98.38 148 GLY B N 1
ATOM 3704 C CA . GLY B 1 148 ? 17.969 1.606 9.562 1 98.38 148 GLY B CA 1
ATOM 3705 C C . GLY B 1 148 ? 17.312 1.862 8.219 1 98.38 148 GLY B C 1
ATOM 3706 O O . GLY B 1 148 ? 17.969 1.806 7.18 1 98.38 148 GLY B O 1
ATOM 3707 N N . ASP B 1 149 ? 16.047 2.166 8.156 1 98.75 149 ASP B N 1
ATOM 3708 C CA . ASP B 1 149 ? 15.344 2.436 6.906 1 98.75 149 ASP B CA 1
ATOM 3709 C C . ASP B 1 149 ? 15.898 3.688 6.227 1 98.75 149 ASP B C 1
ATOM 3711 O O . ASP B 1 149 ? 16.312 4.637 6.898 1 98.75 149 ASP B O 1
ATOM 3715 N N . TRP B 1 150 ? 15.938 3.668 4.926 1 98.88 150 TRP B N 1
ATOM 3716 C CA . TRP B 1 150 ? 16.078 4.895 4.145 1 98.88 150 TRP B CA 1
ATOM 3717 C C . TRP B 1 150 ? 14.727 5.523 3.861 1 98.88 150 TRP B C 1
ATOM 3719 O O . TRP B 1 150 ? 13.867 4.906 3.234 1 98.88 150 TRP B O 1
ATOM 3729 N N . VAL B 1 151 ? 14.555 6.738 4.34 1 98.94 151 VAL B N 1
ATOM 3730 C CA . VAL B 1 151 ? 13.289 7.453 4.18 1 98.94 151 VAL B CA 1
ATOM 3731 C C . VAL B 1 151 ? 13.508 8.695 3.324 1 98.94 151 VAL B C 1
ATOM 3733 O O . VAL B 1 151 ? 14.406 9.5 3.594 1 98.94 151 VAL B O 1
ATOM 3736 N N . MET B 1 152 ? 12.758 8.82 2.311 1 98.75 152 MET B N 1
ATOM 3737 C CA . MET B 1 152 ? 12.758 10.031 1.491 1 98.75 152 MET B CA 1
ATOM 3738 C C . MET B 1 152 ? 11.523 10.875 1.771 1 98.75 152 MET B C 1
ATOM 3740 O O . MET B 1 152 ? 10.406 10.352 1.824 1 98.75 152 MET B O 1
ATOM 3744 N N . VAL B 1 153 ? 11.695 12.133 1.981 1 98.62 153 VAL B N 1
ATOM 3745 C CA . VAL B 1 153 ? 10.594 13.055 2.238 1 98.62 153 VAL B CA 1
ATOM 3746 C C . VAL B 1 153 ? 10.531 14.109 1.134 1 98.62 153 VAL B C 1
ATOM 3748 O O . VAL B 1 153 ? 11.43 14.938 1.012 1 98.62 153 VAL B O 1
ATOM 3751 N N . HIS B 1 154 ? 9.492 14.055 0.316 1 96.69 154 HIS B N 1
ATOM 3752 C CA . HIS B 1 154 ? 9.266 15.133 -0.644 1 96.69 154 HIS B CA 1
ATOM 3753 C C . HIS B 1 154 ? 8.617 16.344 0.024 1 96.69 154 HIS B C 1
ATOM 3755 O O . HIS B 1 154 ? 7.742 16.188 0.878 1 96.69 154 HIS B O 1
ATOM 3761 N N . GLY B 1 155 ? 9 17.562 -0.483 1 95.69 155 GLY B N 1
ATOM 3762 C CA . GLY B 1 155 ? 8.555 18.75 0.224 1 95.69 155 GLY B CA 1
ATOM 3763 C C . GLY B 1 155 ? 9.117 18.859 1.631 1 95.69 155 GLY B C 1
ATOM 3764 O O . GLY B 1 155 ? 8.398 19.234 2.562 1 95.69 155 GLY B O 1
ATOM 3765 N N . ALA B 1 156 ? 10.359 18.562 1.764 1 97.44 156 ALA B N 1
ATOM 3766 C CA . ALA B 1 156 ? 10.969 18.312 3.068 1 97.44 156 ALA B CA 1
ATOM 3767 C C . ALA B 1 156 ? 11.055 19.594 3.883 1 97.44 156 ALA B C 1
ATOM 3769 O O . ALA B 1 156 ? 11.039 19.562 5.117 1 97.44 156 ALA B O 1
ATOM 3770 N N . ALA B 1 157 ? 11.133 20.703 3.227 1 96.81 157 ALA B N 1
ATOM 3771 C CA . ALA B 1 157 ? 11.328 21.953 3.951 1 96.81 157 ALA B CA 1
ATOM 3772 C C . ALA B 1 157 ? 10 22.531 4.434 1 96.81 157 ALA B C 1
ATOM 3774 O O . ALA B 1 157 ? 9.969 23.438 5.27 1 96.81 157 ALA B O 1
ATOM 3775 N N . GLY B 1 158 ? 8.906 22 3.928 1 96.06 158 GLY B N 1
ATOM 3776 C CA . GLY B 1 158 ? 7.602 22.469 4.359 1 96.06 158 GLY B CA 1
ATOM 3777 C C . GLY B 1 158 ? 7.238 22.016 5.762 1 96.06 158 GLY B C 1
ATOM 3778 O O . GLY B 1 158 ? 8.031 21.359 6.43 1 96.06 158 GLY B O 1
ATOM 3779 N N . GLY B 1 159 ? 6.059 22.438 6.23 1 96.25 159 GLY B N 1
ATOM 3780 C CA . GLY B 1 159 ? 5.602 22.125 7.578 1 96.25 159 GLY B CA 1
ATOM 3781 C C . GLY B 1 159 ? 5.594 20.641 7.879 1 96.25 159 GLY B C 1
ATOM 3782 O O . GLY B 1 159 ? 6.336 20.172 8.742 1 96.25 159 GLY B O 1
ATOM 3783 N N . ILE B 1 160 ? 4.832 19.859 7.133 1 97.62 160 ILE B N 1
ATOM 3784 C CA . ILE B 1 160 ? 4.762 18.422 7.348 1 97.62 160 ILE B CA 1
ATOM 3785 C C . ILE B 1 160 ? 6.121 17.797 7.055 1 97.62 160 ILE B C 1
ATOM 3787 O O . ILE B 1 160 ? 6.555 16.875 7.766 1 97.62 160 ILE B O 1
ATOM 3791 N N . GLY B 1 161 ? 6.824 18.312 6.066 1 97.81 161 GLY B N 1
ATOM 3792 C CA . GLY B 1 161 ? 8.094 17.75 5.633 1 97.81 161 GLY B CA 1
ATOM 3793 C C . GLY B 1 161 ? 9.172 17.812 6.699 1 97.81 161 GLY B C 1
ATOM 3794 O O . GLY B 1 161 ? 9.844 16.812 6.961 1 97.81 161 GLY B O 1
ATOM 3795 N N . VAL B 1 162 ? 9.344 18.969 7.34 1 98.12 162 VAL B N 1
ATOM 3796 C CA . VAL B 1 162 ? 10.406 19.125 8.328 1 98.12 162 VAL B CA 1
ATOM 3797 C C . VAL B 1 162 ? 10.148 18.203 9.523 1 98.12 162 VAL B C 1
ATOM 3799 O O . VAL B 1 162 ? 11.086 17.656 10.102 1 98.12 162 VAL B O 1
ATOM 3802 N N . TYR B 1 163 ? 8.883 18.062 9.906 1 98.5 163 TYR B N 1
ATOM 3803 C CA . TYR B 1 163 ? 8.562 17.172 11.016 1 98.5 163 TYR B CA 1
ATOM 3804 C C . TYR B 1 163 ? 8.711 15.711 10.609 1 98.5 163 TYR B C 1
ATOM 3806 O O . TYR B 1 163 ? 9.141 14.875 11.406 1 98.5 163 TYR B O 1
ATOM 3814 N N . ALA B 1 164 ? 8.359 15.383 9.391 1 98.81 164 ALA B N 1
ATOM 3815 C CA . ALA B 1 164 ? 8.555 14.016 8.906 1 98.81 164 ALA B CA 1
ATOM 3816 C C . ALA B 1 164 ? 10.023 13.625 8.953 1 98.81 164 ALA B C 1
ATOM 3818 O O . ALA B 1 164 ? 10.359 12.508 9.352 1 98.81 164 ALA B O 1
ATOM 3819 N N . CYS B 1 165 ? 10.914 14.555 8.523 1 98.81 165 CYS B N 1
ATOM 3820 C CA . CYS B 1 165 ? 12.344 14.305 8.578 1 98.81 165 CYS B CA 1
ATOM 3821 C C . CYS B 1 165 ? 12.797 14.031 10.016 1 98.81 165 CYS B C 1
ATOM 3823 O O . CYS B 1 165 ? 13.5 13.055 10.273 1 98.81 165 CYS B O 1
ATOM 3825 N N . GLN B 1 166 ? 12.367 14.844 10.938 1 98.81 166 GLN B N 1
ATOM 3826 C CA . GLN B 1 166 ? 12.773 14.695 12.336 1 98.81 166 GLN B CA 1
ATOM 3827 C C . GLN B 1 166 ? 12.25 13.383 12.922 1 98.81 166 GLN B C 1
ATOM 3829 O O . GLN B 1 166 ? 12.977 12.68 13.625 1 98.81 166 GLN B O 1
ATOM 3834 N N . ILE B 1 167 ? 10.984 13.078 12.68 1 98.88 167 ILE B N 1
ATOM 3835 C CA . ILE B 1 167 ? 10.367 11.867 13.211 1 98.88 167 ILE B CA 1
ATOM 3836 C C . ILE B 1 167 ? 11.086 10.641 12.664 1 98.88 167 ILE B C 1
ATOM 3838 O O . ILE B 1 167 ? 11.406 9.711 13.422 1 98.88 167 ILE B O 1
ATOM 3842 N N . ALA B 1 168 ? 11.344 10.602 11.336 1 98.94 168 ALA B N 1
ATOM 3843 C CA . ALA B 1 168 ? 12.07 9.492 10.742 1 98.94 168 ALA B CA 1
ATOM 3844 C C . ALA B 1 168 ? 13.438 9.312 11.398 1 98.94 168 ALA B C 1
ATOM 3846 O O . ALA B 1 168 ? 13.82 8.188 11.734 1 98.94 168 ALA B O 1
ATOM 3847 N N . LYS B 1 169 ? 14.117 10.422 11.594 1 98.81 169 LYS B N 1
ATOM 3848 C CA . LYS B 1 169 ? 15.43 10.375 12.227 1 98.81 169 LYS B CA 1
ATOM 3849 C C . LYS B 1 169 ? 15.328 9.852 13.656 1 98.81 169 LYS B C 1
ATOM 3851 O O . LYS B 1 169 ? 16.141 9.039 14.094 1 98.81 169 LYS B O 1
ATOM 3856 N N . ALA B 1 170 ? 14.383 10.32 14.352 1 98.62 170 ALA B N 1
ATOM 3857 C CA . ALA B 1 170 ? 14.188 9.906 15.742 1 98.62 170 ALA B CA 1
ATOM 3858 C C . ALA B 1 170 ? 13.906 8.414 15.836 1 98.62 170 ALA B C 1
ATOM 3860 O O . ALA B 1 170 ? 14.203 7.781 16.844 1 98.62 170 ALA B O 1
ATOM 3861 N N . LEU B 1 171 ? 13.352 7.824 14.836 1 98.62 171 LEU B N 1
ATOM 3862 C CA . LEU B 1 171 ? 13.055 6.395 14.805 1 98.62 171 LEU B CA 1
ATOM 3863 C C . LEU B 1 171 ? 14.281 5.598 14.375 1 98.62 171 LEU B C 1
ATOM 3865 O O . LEU B 1 171 ? 14.227 4.367 14.289 1 98.62 171 LEU B O 1
ATOM 3869 N N . GLY B 1 172 ? 15.336 6.297 14.062 1 98.56 172 GLY B N 1
ATOM 3870 C CA . GLY B 1 172 ? 16.594 5.637 13.734 1 98.56 172 GLY B CA 1
ATOM 3871 C C . GLY B 1 172 ? 16.797 5.461 12.242 1 98.56 172 GLY B C 1
ATOM 3872 O O . GLY B 1 172 ? 17.703 4.73 11.82 1 98.56 172 GLY B O 1
ATOM 3873 N N . ALA B 1 173 ? 16.047 6.117 11.414 1 98.81 173 ALA B N 1
ATOM 3874 C CA . ALA B 1 173 ? 16.156 5.996 9.961 1 98.81 173 ALA B CA 1
ATOM 3875 C C . ALA B 1 173 ? 17.188 6.961 9.398 1 98.81 173 ALA B C 1
ATOM 3877 O O . ALA B 1 173 ? 17.656 7.867 10.102 1 98.81 173 ALA B O 1
ATOM 3878 N N . LYS B 1 174 ? 17.641 6.719 8.195 1 98.75 174 LYS B N 1
ATOM 3879 C CA . LYS B 1 174 ? 18.406 7.668 7.375 1 98.75 174 LYS B CA 1
ATOM 3880 C C . LYS B 1 174 ? 17.469 8.445 6.449 1 98.75 174 LYS B C 1
ATOM 3882 O O . LYS B 1 174 ? 16.578 7.871 5.828 1 98.75 174 LYS B O 1
ATOM 3887 N N . VAL B 1 175 ? 17.719 9.719 6.367 1 98.88 175 VAL B N 1
ATOM 3888 C CA . VAL B 1 175 ? 16.703 10.57 5.758 1 98.88 175 VAL B CA 1
ATOM 3889 C C . VAL B 1 175 ? 17.281 11.281 4.539 1 98.88 175 VAL B C 1
ATOM 3891 O O . VAL B 1 175 ? 18.344 11.898 4.621 1 98.88 175 VAL B O 1
ATOM 3894 N N . ILE B 1 176 ? 16.656 11.172 3.391 1 98.62 176 ILE B N 1
ATOM 3895 C CA . ILE B 1 176 ? 16.906 11.969 2.193 1 98.62 176 ILE B CA 1
ATOM 3896 C C . ILE B 1 176 ? 15.797 13.008 2.023 1 98.62 176 ILE B C 1
ATOM 3898 O O . ILE B 1 176 ? 14.625 12.656 1.878 1 98.62 176 ILE B O 1
ATOM 3902 N N . ALA B 1 177 ? 16.172 14.242 2.027 1 98.31 177 ALA B N 1
ATOM 3903 C CA . ALA B 1 177 ? 15.227 15.344 1.896 1 98.31 177 ALA B CA 1
ATOM 3904 C C . ALA B 1 177 ? 15.102 15.789 0.441 1 98.31 177 ALA B C 1
ATOM 3906 O O . ALA B 1 177 ? 16.094 16.141 -0.195 1 98.31 177 ALA B O 1
ATOM 3907 N N . GLY B 1 178 ? 13.875 15.703 -0.066 1 96.62 178 GLY B N 1
ATOM 3908 C CA . GLY B 1 178 ? 13.594 16.266 -1.38 1 96.62 178 GLY B CA 1
ATOM 3909 C C . GLY B 1 178 ? 13.109 17.703 -1.329 1 96.62 178 GLY B C 1
ATOM 3910 O O . GLY B 1 178 ? 12.133 18 -0.643 1 96.62 178 GLY B O 1
ATOM 3911 N N . VAL B 1 179 ? 13.773 18.578 -2.057 1 95.19 179 VAL B N 1
ATOM 3912 C CA . VAL B 1 179 ? 13.367 19.969 -2.209 1 95.19 179 VAL B CA 1
ATOM 3913 C C . VAL B 1 179 ? 13.18 20.297 -3.689 1 95.19 179 VAL B C 1
ATOM 3915 O O . VAL B 1 179 ? 13.68 19.578 -4.559 1 95.19 179 VAL B O 1
ATOM 3918 N N . ARG B 1 180 ? 12.406 21.312 -3.932 1 92.19 180 ARG B N 1
ATOM 3919 C CA . ARG B 1 180 ? 12.148 21.672 -5.32 1 92.19 180 ARG B CA 1
ATOM 3920 C C . ARG B 1 180 ? 13.445 22.062 -6.035 1 92.19 180 ARG B C 1
ATOM 3922 O O . ARG B 1 180 ? 13.68 21.641 -7.172 1 92.19 180 ARG B O 1
ATOM 3929 N N . ASP B 1 181 ? 14.227 22.891 -5.336 1 92.62 181 ASP B N 1
ATOM 3930 C CA . ASP B 1 181 ? 15.477 23.422 -5.871 1 92.62 181 ASP B CA 1
ATOM 3931 C C . ASP B 1 181 ? 16.531 23.531 -4.777 1 92.62 181 ASP B C 1
ATOM 3933 O O . ASP B 1 181 ? 16.344 24.25 -3.791 1 92.62 181 ASP B O 1
ATOM 3937 N N . THR B 1 182 ? 17.688 22.875 -5.023 1 91.75 182 THR B N 1
ATOM 3938 C CA . THR B 1 182 ? 18.734 22.859 -4.004 1 91.75 182 THR B CA 1
ATOM 3939 C C . THR B 1 182 ? 19.438 24.219 -3.953 1 91.75 182 THR B C 1
ATOM 3941 O O . THR B 1 182 ? 20.203 24.484 -3.023 1 91.75 182 THR B O 1
ATOM 3944 N N . ARG B 1 183 ? 19.266 25.125 -4.988 1 92.44 183 ARG B N 1
ATOM 3945 C CA . ARG B 1 183 ? 19.859 26.469 -4.996 1 92.44 183 ARG B CA 1
ATOM 3946 C C . ARG B 1 183 ? 19.156 27.391 -4.016 1 92.44 183 ARG B C 1
ATOM 3948 O O . ARG B 1 183 ? 19.641 28.484 -3.709 1 92.44 183 ARG B O 1
ATOM 3955 N N . ASN B 1 184 ? 17.906 26.875 -3.518 1 94.25 184 ASN B N 1
ATOM 3956 C CA . ASN B 1 184 ? 17.219 27.641 -2.471 1 94.25 184 ASN B CA 1
ATOM 3957 C C . ASN B 1 184 ? 17.938 27.5 -1.13 1 94.25 184 ASN B C 1
ATOM 3959 O O . ASN B 1 184 ? 17.734 26.531 -0.407 1 94.25 184 ASN B O 1
ATOM 3963 N N . SER B 1 185 ? 18.641 28.516 -0.733 1 95.06 185 SER B N 1
ATOM 3964 C CA . SER B 1 185 ? 19.547 28.453 0.411 1 95.06 185 SER B CA 1
ATOM 3965 C C . SER B 1 185 ? 18.781 28.391 1.724 1 95.06 185 SER B C 1
ATOM 3967 O O . SER B 1 185 ? 19.203 27.734 2.672 1 95.06 185 SER B O 1
ATOM 3969 N N . GLU B 1 186 ? 17.656 29.078 1.773 1 95.62 186 GLU B N 1
ATOM 3970 C CA . GLU B 1 186 ? 16.875 29.094 3.008 1 95.62 186 GLU B CA 1
ATOM 3971 C C . GLU B 1 186 ? 16.281 27.719 3.312 1 95.62 186 GLU B C 1
ATOM 3973 O O . GLU B 1 186 ? 16.391 27.219 4.438 1 95.62 186 GLU B O 1
ATOM 3978 N N . LYS B 1 187 ? 15.758 27.141 2.312 1 95.19 187 LYS B N 1
ATOM 3979 C CA . LYS B 1 187 ? 15.125 25.844 2.496 1 95.19 187 LYS B CA 1
ATOM 3980 C C . LYS B 1 187 ? 16.172 24.75 2.73 1 95.19 187 LYS B C 1
ATOM 3982 O O . LYS B 1 187 ? 15.977 23.875 3.574 1 95.19 187 LYS B O 1
ATOM 3987 N N . VAL B 1 188 ? 17.219 24.797 1.968 1 96.56 188 VAL B N 1
ATOM 3988 C CA . VAL B 1 188 ? 18.312 23.859 2.197 1 96.56 188 VAL B CA 1
ATOM 3989 C C . VAL B 1 188 ? 18.922 24.109 3.57 1 96.56 188 VAL B C 1
ATOM 3991 O O . VAL B 1 188 ? 19.25 23.156 4.293 1 96.56 188 VAL B O 1
ATOM 3994 N N . GLY B 1 189 ? 19.078 25.375 3.926 1 96.69 189 GLY B N 1
ATOM 3995 C CA . GLY B 1 189 ? 19.688 25.75 5.191 1 96.69 189 GLY B CA 1
ATOM 3996 C C . GLY B 1 189 ? 18.922 25.234 6.398 1 96.69 189 GLY B C 1
ATOM 3997 O O . GLY B 1 189 ? 19.531 24.719 7.34 1 96.69 189 GLY B O 1
ATOM 3998 N N . ILE B 1 190 ? 17.641 25.328 6.355 1 95.81 190 ILE B N 1
ATOM 3999 C CA . ILE B 1 190 ? 16.859 24.906 7.508 1 95.81 190 ILE B CA 1
ATOM 4000 C C . ILE B 1 190 ? 16.953 23.391 7.672 1 95.81 190 ILE B C 1
ATOM 4002 O O . ILE B 1 190 ? 16.969 22.875 8.789 1 95.81 190 ILE B O 1
ATOM 4006 N N . LEU B 1 191 ? 16.984 22.656 6.605 1 97.06 191 LEU B N 1
ATOM 4007 C CA . LEU B 1 191 ? 17.109 21.203 6.656 1 97.06 191 LEU B CA 1
ATOM 4008 C C . LEU B 1 191 ? 18.438 20.781 7.258 1 97.06 191 LEU B C 1
ATOM 4010 O O . LEU B 1 191 ? 18.516 19.812 8 1 97.06 191 LEU B O 1
ATOM 4014 N N . ARG B 1 192 ? 19.453 21.516 6.973 1 95.62 192 ARG B N 1
ATOM 4015 C CA . ARG B 1 192 ? 20.766 21.266 7.551 1 95.62 192 ARG B CA 1
ATOM 4016 C C . ARG B 1 192 ? 20.781 21.625 9.031 1 95.62 192 ARG B C 1
ATOM 4018 O O . ARG B 1 192 ? 21.359 20.906 9.852 1 95.62 192 ARG B O 1
ATOM 4025 N N . THR B 1 193 ? 20.156 22.703 9.328 1 93.81 193 THR B N 1
ATOM 4026 C CA . THR B 1 193 ? 20.172 23.219 10.688 1 93.81 193 THR B CA 1
ATOM 4027 C C . THR B 1 193 ? 19.438 22.281 11.641 1 93.81 193 THR B C 1
ATOM 4029 O O . THR B 1 193 ? 19.844 22.094 12.781 1 93.81 193 THR B O 1
ATOM 4032 N N . VAL B 1 194 ? 18.328 21.781 11.172 1 92.69 194 VAL B N 1
ATOM 4033 C CA . VAL B 1 194 ? 17.547 20.891 12.008 1 92.69 194 VAL B CA 1
ATOM 4034 C C . VAL B 1 194 ? 18.375 19.625 12.312 1 92.69 194 VAL B C 1
ATOM 4036 O O . VAL B 1 194 ? 18.172 19 13.352 1 92.69 194 VAL B O 1
ATOM 4039 N N . GLY B 1 195 ? 19.266 19.172 11.406 1 92.5 195 GLY B N 1
ATOM 4040 C CA . GLY B 1 195 ? 20.266 18.156 11.672 1 92.5 195 GLY B CA 1
ATOM 4041 C C . GLY B 1 195 ? 19.703 16.75 11.562 1 92.5 195 GLY B C 1
ATOM 4042 O O . GLY B 1 195 ? 20.219 15.82 12.195 1 92.5 195 GLY B O 1
ATOM 4043 N N . CYS B 1 196 ? 18.703 16.578 10.82 1 94.62 196 CYS B N 1
ATOM 4044 C CA . CYS B 1 196 ? 18.047 15.266 10.781 1 94.62 196 CYS B CA 1
ATOM 4045 C C . CYS B 1 196 ? 18.094 14.68 9.375 1 94.62 196 CYS B C 1
ATOM 4047 O O . CYS B 1 196 ? 17.453 13.664 9.102 1 94.62 196 CYS B O 1
ATOM 4049 N N . VAL B 1 197 ? 18.875 15.266 8.461 1 97.44 197 VAL B N 1
ATOM 4050 C CA . VAL B 1 197 ? 18.875 14.812 7.078 1 97.44 197 VAL B CA 1
ATOM 4051 C C . VAL B 1 197 ? 20.266 14.281 6.711 1 97.44 197 VAL B C 1
ATOM 4053 O O . VAL B 1 197 ? 21.281 14.859 7.105 1 97.44 197 VAL B O 1
ATOM 4056 N N . ASP B 1 198 ? 20.281 13.195 5.961 1 97.56 198 ASP B N 1
ATOM 4057 C CA . ASP B 1 198 ? 21.531 12.555 5.543 1 97.56 198 ASP B CA 1
ATOM 4058 C C . ASP B 1 198 ? 21.859 12.891 4.09 1 97.56 198 ASP B C 1
ATOM 4060 O O . ASP B 1 198 ? 22.984 12.672 3.639 1 97.56 198 ASP B O 1
ATOM 4064 N N . GLY B 1 199 ? 20.938 13.359 3.338 1 96.94 199 GLY B N 1
ATOM 4065 C CA . GLY B 1 199 ? 21.078 13.812 1.964 1 96.94 199 GLY B CA 1
ATOM 4066 C C . GLY B 1 199 ? 19.969 14.734 1.509 1 96.94 199 GLY B C 1
ATOM 4067 O O . GLY B 1 199 ? 18.859 14.68 2.041 1 96.94 199 GLY B O 1
ATOM 4068 N N . ILE B 1 200 ? 20.312 15.656 0.59 1 96.75 200 ILE B N 1
ATOM 4069 C CA . ILE B 1 200 ? 19.328 16.562 0.007 1 96.75 200 ILE B CA 1
ATOM 4070 C C . ILE B 1 200 ? 19.359 16.438 -1.516 1 96.75 200 ILE B C 1
ATOM 4072 O O . ILE B 1 200 ? 20.422 16.5 -2.127 1 96.75 200 ILE B O 1
ATOM 4076 N N . VAL B 1 201 ? 18.172 16.219 -2.094 1 95.88 201 VAL B N 1
ATOM 4077 C CA . VAL B 1 201 ? 18.094 16.094 -3.545 1 95.88 201 VAL B CA 1
ATOM 4078 C C . VAL B 1 201 ? 17.078 17.078 -4.102 1 95.88 201 VAL B C 1
ATOM 4080 O O . VAL B 1 201 ? 16.125 17.438 -3.414 1 95.88 201 VAL B O 1
ATOM 4083 N N . ALA B 1 202 ? 17.297 17.516 -5.352 1 94.69 202 ALA B N 1
ATOM 4084 C CA . ALA B 1 202 ? 16.375 18.422 -6.043 1 94.69 202 ALA B CA 1
ATOM 4085 C C . ALA B 1 202 ? 15.32 17.641 -6.82 1 94.69 202 ALA B C 1
ATOM 4087 O O . ALA B 1 202 ? 15.578 17.172 -7.93 1 94.69 202 ALA B O 1
ATOM 4088 N N . THR B 1 203 ? 14.117 17.594 -6.297 1 91.69 203 THR B N 1
ATOM 4089 C CA . THR B 1 203 ? 13.078 16.766 -6.895 1 91.69 203 THR B CA 1
ATOM 4090 C C . THR B 1 203 ? 12.195 17.594 -7.828 1 91.69 203 THR B C 1
ATOM 4092 O O . THR B 1 203 ? 11.312 17.047 -8.5 1 91.69 203 THR B O 1
ATOM 4095 N N . GLY B 1 204 ? 12.367 18.906 -7.879 1 84.31 204 GLY B N 1
ATOM 4096 C CA . GLY B 1 204 ? 11.562 19.766 -8.727 1 84.31 204 GLY B CA 1
ATOM 4097 C C . GLY B 1 204 ? 12.133 19.953 -10.117 1 84.31 204 GLY B C 1
ATOM 4098 O O . GLY B 1 204 ? 11.484 20.516 -10.992 1 84.31 204 GLY B O 1
ATOM 4099 N N . SER B 1 205 ? 13.359 19.719 -10.352 1 67.38 205 SER B N 1
ATOM 4100 C CA . SER B 1 205 ? 14.102 20.094 -11.555 1 67.38 205 SER B CA 1
ATOM 4101 C C . SER B 1 205 ? 13.992 19.016 -12.633 1 67.38 205 SER B C 1
ATOM 4103 O O . SER B 1 205 ? 14.711 19.062 -13.625 1 67.38 205 SER B O 1
ATOM 4105 N N . GLY B 1 206 ? 12.984 18.281 -12.656 1 69.19 206 GLY B N 1
ATOM 4106 C CA . GLY B 1 206 ? 12.875 17.281 -13.703 1 69.19 206 GLY B CA 1
ATOM 4107 C C . GLY B 1 206 ? 13.43 15.922 -13.289 1 69.19 206 GLY B C 1
ATOM 4108 O O . GLY B 1 206 ? 13.703 15.695 -12.109 1 69.19 206 GLY B O 1
ATOM 4109 N N . PRO B 1 207 ? 13.625 15.031 -14.32 1 70.81 207 PRO B N 1
ATOM 4110 C CA . PRO B 1 207 ? 14.094 13.672 -14.062 1 70.81 207 PRO B CA 1
ATOM 4111 C C . PRO B 1 207 ? 15.562 13.617 -13.664 1 70.81 207 PRO B C 1
ATOM 4113 O O . PRO B 1 207 ? 16.312 14.555 -13.945 1 70.81 207 PRO B O 1
ATOM 4116 N N . GLY B 1 208 ? 16.062 12.703 -12.836 1 86.06 208 GLY B N 1
ATOM 4117 C CA . GLY B 1 208 ? 17.453 12.461 -12.5 1 86.06 208 GLY B CA 1
ATOM 4118 C C . GLY B 1 208 ? 17.688 12.281 -11.016 1 86.06 208 GLY B C 1
ATOM 4119 O O . GLY B 1 208 ? 18.625 11.594 -10.602 1 86.06 208 GLY B O 1
ATOM 4120 N N . TRP B 1 209 ? 16.75 12.891 -10.25 1 92.06 209 TRP B N 1
ATOM 4121 C CA . TRP B 1 209 ? 16.953 12.82 -8.812 1 92.06 209 TRP B CA 1
ATOM 4122 C C . TRP B 1 209 ? 16.797 11.391 -8.312 1 92.06 209 TRP B C 1
ATOM 4124 O O . TRP B 1 209 ? 17.312 11.039 -7.246 1 92.06 209 TRP B O 1
ATOM 4134 N N . GLU B 1 210 ? 16.062 10.57 -9.086 1 94.44 210 GLU B N 1
ATOM 4135 C CA . GLU B 1 210 ? 15.883 9.172 -8.703 1 94.44 210 GLU B CA 1
ATOM 4136 C C . GLU B 1 210 ? 17.219 8.438 -8.648 1 94.44 210 GLU B C 1
ATOM 4138 O O . GLU B 1 210 ? 17.453 7.641 -7.742 1 94.44 210 GLU B O 1
ATOM 4143 N N . LYS B 1 211 ? 18.062 8.68 -9.648 1 93.75 211 LYS B N 1
ATOM 4144 C CA . LYS B 1 211 ? 19.406 8.086 -9.672 1 93.75 211 LYS B CA 1
ATOM 4145 C C . LYS B 1 211 ? 20.25 8.57 -8.5 1 93.75 211 LYS B C 1
ATOM 4147 O O . LYS B 1 211 ? 20.984 7.793 -7.883 1 93.75 211 LYS B O 1
ATOM 4152 N N . GLU B 1 212 ? 20.141 9.875 -8.211 1 94.62 212 GLU B N 1
ATOM 4153 C CA . GLU B 1 212 ? 20.875 10.445 -7.078 1 94.62 212 GLU B CA 1
ATOM 4154 C C . GLU B 1 212 ? 20.453 9.781 -5.77 1 94.62 212 GLU B C 1
ATOM 4156 O O . GLU B 1 212 ? 21.297 9.453 -4.938 1 94.62 212 GLU B O 1
ATOM 4161 N N . ALA B 1 213 ? 19.172 9.602 -5.598 1 95.88 213 ALA B N 1
ATOM 4162 C CA . ALA B 1 213 ? 18.656 8.938 -4.402 1 95.88 213 ALA B CA 1
ATOM 4163 C C . ALA B 1 213 ? 19.203 7.512 -4.293 1 95.88 213 ALA B C 1
ATOM 4165 O O . ALA B 1 213 ? 19.594 7.07 -3.209 1 95.88 213 ALA B O 1
ATOM 4166 N N . LYS B 1 214 ? 19.234 6.781 -5.41 1 95.62 214 LYS B N 1
ATOM 4167 C CA . LYS B 1 214 ? 19.766 5.418 -5.426 1 95.62 214 LYS B CA 1
ATOM 4168 C C . LYS B 1 214 ? 21.25 5.398 -5.074 1 95.62 214 LYS B C 1
ATOM 4170 O O . LYS B 1 214 ? 21.719 4.496 -4.375 1 95.62 214 LYS B O 1
ATOM 4175 N N . ASP B 1 215 ? 21.969 6.387 -5.566 1 96.06 215 ASP B N 1
ATOM 4176 C CA . ASP B 1 215 ? 23.391 6.488 -5.262 1 96.06 215 ASP B CA 1
ATOM 4177 C C . ASP B 1 215 ? 23.625 6.738 -3.77 1 96.06 215 ASP B C 1
ATOM 4179 O O . ASP B 1 215 ? 24.5 6.117 -3.158 1 96.06 215 ASP B O 1
ATOM 4183 N N . ILE B 1 216 ? 22.797 7.59 -3.211 1 97 216 ILE B N 1
ATOM 4184 C CA . ILE B 1 216 ? 22.922 7.926 -1.796 1 97 216 ILE B CA 1
ATOM 4185 C C . ILE B 1 216 ? 22.688 6.676 -0.948 1 97 216 ILE B C 1
ATOM 4187 O O . ILE B 1 216 ? 23.328 6.492 0.085 1 97 216 ILE B O 1
ATOM 4191 N N . THR B 1 217 ? 21.812 5.793 -1.361 1 97.62 217 THR B N 1
ATOM 4192 C CA . THR B 1 217 ? 21.469 4.594 -0.6 1 97.62 217 THR B CA 1
ATOM 4193 C C . THR B 1 217 ? 22.391 3.434 -0.981 1 97.62 217 THR B C 1
ATOM 4195 O O . THR B 1 217 ? 22.125 2.285 -0.618 1 97.62 217 THR B O 1
ATOM 4198 N N . CYS B 1 218 ? 23.391 3.672 -1.831 1 96.12 218 CYS B N 1
ATOM 4199 C CA . CYS B 1 218 ? 24.344 2.678 -2.289 1 96.12 218 CYS B CA 1
ATOM 4200 C C . CYS B 1 218 ? 23.641 1.501 -2.953 1 96.12 218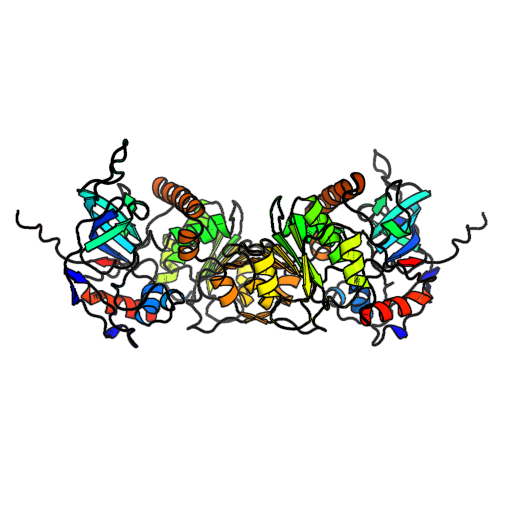 CYS B C 1
ATOM 4202 O O . CYS B 1 218 ? 23.984 0.344 -2.689 1 96.12 218 CYS B O 1
ATOM 4204 N N . GLY B 1 219 ? 22.594 1.841 -3.613 1 94.62 219 GLY B N 1
ATOM 4205 C CA . GLY B 1 219 ? 21.891 0.84 -4.41 1 94.62 219 GLY B CA 1
ATOM 4206 C C . GLY B 1 219 ? 20.812 0.109 -3.643 1 94.62 219 GLY B C 1
ATOM 4207 O O . GLY B 1 219 ? 20.047 -0.66 -4.223 1 94.62 219 GLY B O 1
ATOM 4208 N N . HIS B 1 220 ? 20.719 0.287 -2.371 1 96.31 220 HIS B N 1
ATOM 4209 C CA . HIS B 1 220 ? 19.703 -0.354 -1.557 1 96.31 220 HIS B CA 1
ATOM 4210 C C . HIS B 1 220 ? 18.297 0.066 -1.999 1 96.31 220 HIS B C 1
ATOM 4212 O O . HIS B 1 220 ? 17.375 -0.755 -2.031 1 96.31 220 HIS B O 1
ATOM 4218 N N . GLY B 1 221 ? 18.125 1.371 -2.336 1 97.75 221 GLY B N 1
ATOM 4219 C CA . GLY B 1 221 ? 16.828 1.942 -2.633 1 97.75 221 GLY B CA 1
ATOM 4220 C C . GLY B 1 221 ? 16.125 2.484 -1.407 1 97.75 221 GLY B C 1
ATOM 4221 O O . GLY B 1 221 ? 16.562 2.254 -0.278 1 97.75 221 GLY B O 1
ATOM 4222 N N . ILE B 1 222 ? 15.078 3.205 -1.667 1 98.69 222 ILE B N 1
ATOM 4223 C CA . ILE B 1 222 ? 14.336 3.857 -0.596 1 98.69 222 ILE B CA 1
ATOM 4224 C C . ILE B 1 222 ? 13.328 2.877 0.005 1 98.69 222 ILE B C 1
ATOM 4226 O O . ILE B 1 222 ? 12.602 2.195 -0.724 1 98.69 222 ILE B O 1
ATOM 4230 N N . ASP B 1 223 ? 13.266 2.805 1.357 1 98.81 223 ASP B N 1
ATOM 4231 C CA . ASP B 1 223 ? 12.305 1.938 2.039 1 98.81 223 ASP B CA 1
ATOM 4232 C C . ASP B 1 223 ? 10.922 2.586 2.1 1 98.81 223 ASP B C 1
ATOM 4234 O O . ASP B 1 223 ? 9.914 1.925 1.859 1 98.81 223 ASP B O 1
ATOM 4238 N N . VAL B 1 224 ? 10.906 3.889 2.457 1 98.94 224 VAL B N 1
ATOM 4239 C CA . VAL B 1 2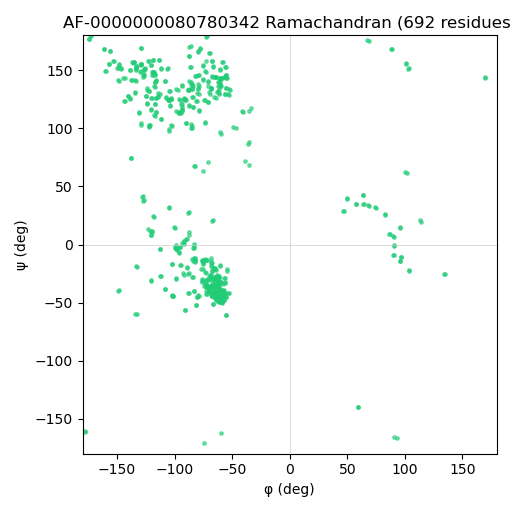24 ? 9.641 4.598 2.613 1 98.94 224 VAL B CA 1
ATOM 4240 C C . VAL B 1 224 ? 9.773 6.012 2.053 1 98.94 224 VAL B C 1
ATOM 4242 O O . VAL B 1 224 ? 10.727 6.727 2.369 1 98.94 224 VAL B O 1
ATOM 4245 N N . VAL B 1 225 ? 8.875 6.387 1.184 1 98.81 225 VAL B N 1
ATOM 4246 C CA . VAL B 1 225 ? 8.75 7.758 0.694 1 98.81 225 VAL B CA 1
ATOM 4247 C C . VAL B 1 225 ? 7.543 8.43 1.345 1 98.81 225 VAL B C 1
ATOM 4249 O O . VAL B 1 225 ? 6.449 7.859 1.37 1 98.81 225 VAL B O 1
ATOM 4252 N N . ILE B 1 226 ? 7.738 9.547 1.977 1 98.75 226 ILE B N 1
ATOM 4253 C CA . ILE B 1 226 ? 6.652 10.422 2.393 1 98.75 226 ILE B CA 1
ATOM 4254 C C . ILE B 1 226 ? 6.43 11.508 1.339 1 98.75 226 ILE B C 1
ATOM 4256 O O . ILE B 1 226 ? 7.277 12.383 1.152 1 98.75 226 ILE B O 1
ATOM 4260 N N . ASP B 1 227 ? 5.266 11.445 0.712 1 96.94 227 ASP B N 1
ATOM 4261 C CA . ASP B 1 227 ? 5.051 12.305 -0.452 1 96.94 227 ASP B CA 1
ATOM 4262 C C . ASP B 1 227 ? 4.004 13.375 -0.159 1 96.94 227 ASP B C 1
ATOM 4264 O O . ASP B 1 227 ? 2.803 13.102 -0.195 1 96.94 227 ASP B O 1
ATOM 4268 N N . ASN B 1 228 ? 4.434 14.539 -0.037 1 93.12 228 ASN B N 1
ATOM 4269 C CA . ASN B 1 228 ? 3.57 15.695 0.185 1 93.12 228 ASN B CA 1
ATOM 4270 C C . ASN B 1 228 ? 3.314 16.469 -1.109 1 93.12 228 ASN B C 1
ATOM 4272 O O . ASN B 1 228 ? 2.557 17.438 -1.121 1 93.12 228 ASN B O 1
ATOM 4276 N N . VAL B 1 229 ? 3.906 16.047 -2.188 1 90.44 229 VAL B N 1
ATOM 4277 C CA . VAL B 1 229 ? 3.979 16.906 -3.365 1 90.44 229 VAL B CA 1
ATOM 4278 C C . VAL B 1 229 ? 3.287 16.219 -4.543 1 90.44 229 VAL B C 1
ATOM 4280 O O . VAL B 1 229 ? 2.75 16.891 -5.43 1 90.44 229 VAL B O 1
ATOM 4283 N N . GLY B 1 230 ? 3.314 14.93 -4.605 1 90.38 230 GLY B N 1
ATOM 4284 C CA . GLY B 1 230 ? 2.738 14.211 -5.734 1 90.38 230 GLY B CA 1
ATOM 4285 C C . GLY B 1 230 ? 3.779 13.734 -6.73 1 90.38 230 GLY B C 1
ATOM 4286 O O . GLY B 1 230 ? 3.729 14.094 -7.91 1 90.38 230 GLY B O 1
ATOM 4287 N N . LEU B 1 231 ? 4.68 12.898 -6.293 1 92.69 231 LEU B N 1
ATOM 4288 C CA . LEU B 1 231 ? 5.75 12.367 -7.129 1 92.69 231 LEU B CA 1
ATOM 4289 C C . LEU B 1 231 ? 5.777 10.844 -7.066 1 92.69 231 LEU B C 1
ATOM 4291 O O . LEU B 1 231 ? 6.848 10.242 -6.949 1 92.69 231 LEU B O 1
ATOM 4295 N N . VAL B 1 232 ? 4.645 10.219 -7.094 1 94.31 232 VAL B N 1
ATOM 4296 C CA . VAL B 1 232 ? 4.527 8.773 -6.922 1 94.31 232 VAL B CA 1
ATOM 4297 C C . VAL B 1 232 ? 5.234 8.062 -8.07 1 94.31 232 VAL B C 1
ATOM 4299 O O . VAL B 1 232 ? 6.035 7.148 -7.844 1 94.31 232 VAL B O 1
ATOM 4302 N N . LYS B 1 233 ? 4.98 8.469 -9.305 1 92.19 233 LYS B N 1
ATOM 4303 C CA . LYS B 1 233 ? 5.551 7.824 -10.477 1 92.19 233 LYS B CA 1
ATOM 4304 C C . LYS B 1 233 ? 7.074 7.812 -10.422 1 92.19 233 LYS B C 1
ATOM 4306 O O . LYS B 1 233 ? 7.703 6.773 -10.633 1 92.19 233 LYS B O 1
ATOM 4311 N N . GLU B 1 234 ? 7.633 8.945 -10.125 1 93.38 234 GLU B N 1
ATOM 4312 C CA . GLU B 1 234 ? 9.086 9.062 -10.047 1 93.38 234 GLU B CA 1
ATOM 4313 C C . GLU B 1 234 ? 9.641 8.305 -8.844 1 93.38 234 GLU B C 1
ATOM 4315 O O . GLU B 1 234 ? 10.688 7.66 -8.93 1 93.38 234 GLU B O 1
ATOM 4320 N N . SER B 1 235 ? 8.898 8.359 -7.766 1 96.12 235 SER B N 1
ATOM 4321 C CA . SER B 1 235 ? 9.367 7.73 -6.535 1 96.12 235 SER B CA 1
ATOM 4322 C C . SER B 1 235 ? 9.414 6.211 -6.676 1 96.12 235 SER B C 1
ATOM 4324 O O . SER B 1 235 ? 10.281 5.559 -6.098 1 96.12 235 SER B O 1
ATOM 4326 N N . ILE B 1 236 ? 8.508 5.625 -7.398 1 96.75 236 ILE B N 1
ATOM 4327 C CA . ILE B 1 236 ? 8.492 4.184 -7.605 1 96.75 236 ILE B CA 1
ATOM 4328 C C . ILE B 1 236 ? 9.828 3.725 -8.188 1 96.75 236 ILE B C 1
ATOM 4330 O O . ILE B 1 236 ? 10.312 2.639 -7.859 1 96.75 236 ILE B O 1
ATOM 4334 N N . ARG B 1 237 ? 10.516 4.535 -8.922 1 94.94 237 ARG B N 1
ATOM 4335 C CA . ARG B 1 237 ? 11.734 4.184 -9.641 1 94.94 237 ARG B CA 1
ATOM 4336 C C . ARG B 1 237 ? 12.922 4.07 -8.688 1 94.94 237 ARG B C 1
ATOM 4338 O O . ARG B 1 237 ? 13.961 3.506 -9.039 1 94.94 237 ARG B O 1
ATOM 4345 N N . CYS B 1 238 ? 12.789 4.594 -7.5 1 95.94 238 CYS B N 1
ATOM 4346 C CA . CYS B 1 238 ? 13.953 4.59 -6.629 1 95.94 238 CYS B CA 1
ATOM 4347 C C . CYS B 1 238 ? 13.672 3.818 -5.344 1 95.94 238 CYS B C 1
ATOM 4349 O O . CYS B 1 238 ? 14.492 3.824 -4.418 1 95.94 238 CYS B O 1
ATOM 4351 N N . LEU B 1 239 ? 12.531 3.16 -5.309 1 98.06 239 LEU B N 1
ATOM 4352 C CA . LEU B 1 239 ? 12.211 2.311 -4.168 1 98.06 239 LEU B CA 1
ATOM 4353 C C . LEU B 1 239 ? 13.141 1.103 -4.113 1 98.06 239 LEU B C 1
ATOM 4355 O O . LEU B 1 239 ? 13.75 0.736 -5.125 1 98.06 239 LEU B O 1
ATOM 4359 N N . ARG B 1 240 ? 13.273 0.525 -2.926 1 97.06 240 ARG B N 1
ATOM 4360 C CA . ARG B 1 240 ? 13.867 -0.805 -2.846 1 97.06 240 ARG B CA 1
ATOM 4361 C C . ARG B 1 240 ? 13.086 -1.807 -3.688 1 97.06 240 ARG B C 1
ATOM 4363 O O . ARG B 1 240 ? 11.906 -1.6 -3.971 1 97.06 240 ARG B O 1
ATOM 4370 N N . PRO B 1 241 ? 13.688 -2.885 -4.102 1 92.88 241 PRO B N 1
ATOM 4371 C CA . PRO B 1 241 ? 13.117 -3.773 -5.113 1 92.88 241 PRO B CA 1
ATOM 4372 C C . PRO B 1 241 ? 11.844 -4.465 -4.637 1 92.88 241 PRO B C 1
ATOM 4374 O O . PRO B 1 241 ? 10.992 -4.836 -5.449 1 92.88 241 PRO B O 1
ATOM 4377 N N . VAL B 1 242 ? 11.656 -4.75 -3.322 1 94.88 242 VAL B N 1
ATOM 4378 C CA . VAL B 1 242 ? 10.484 -5.469 -2.836 1 94.88 242 VAL B CA 1
ATOM 4379 C C . VAL B 1 242 ? 9.867 -4.715 -1.659 1 94.88 242 VAL B C 1
ATOM 4381 O O . VAL B 1 242 ? 10.508 -4.539 -0.622 1 94.88 242 VAL B O 1
ATOM 4384 N N . GLY B 1 243 ? 8.688 -4.238 -1.923 1 96.62 243 GLY B N 1
ATOM 4385 C CA . GLY B 1 243 ? 7.887 -3.795 -0.791 1 96.62 243 GLY B CA 1
ATOM 4386 C C . GLY B 1 243 ? 8.164 -2.359 -0.391 1 96.62 243 GLY B C 1
ATOM 4387 O O . GLY B 1 243 ? 7.781 -1.926 0.698 1 96.62 243 GLY B O 1
ATOM 4388 N N . GLY B 1 244 ? 8.953 -1.588 -1.225 1 98.44 244 GLY B N 1
ATOM 4389 C CA . GLY B 1 244 ? 9.109 -0.172 -0.93 1 98.44 244 GLY B CA 1
ATOM 4390 C C . GLY B 1 244 ? 7.785 0.567 -0.842 1 98.44 244 GLY B C 1
ATOM 4391 O O . GLY B 1 244 ? 6.859 0.292 -1.611 1 98.44 244 GLY B O 1
ATOM 4392 N N . LYS B 1 245 ? 7.688 1.552 0.059 1 98.81 245 LYS B N 1
ATOM 4393 C CA . LYS B 1 245 ? 6.406 2.193 0.346 1 98.81 245 LYS B CA 1
ATOM 4394 C C . LYS B 1 245 ? 6.43 3.668 -0.046 1 98.81 245 LYS B C 1
ATOM 4396 O O . LYS B 1 245 ? 7.445 4.348 0.133 1 98.81 245 LYS B O 1
ATOM 4401 N N . ILE B 1 246 ? 5.367 4.109 -0.57 1 98.69 246 ILE B N 1
ATOM 4402 C CA . ILE B 1 246 ? 5.105 5.531 -0.763 1 98.69 246 ILE B CA 1
ATOM 4403 C C . ILE B 1 246 ? 3.836 5.93 -0.014 1 98.69 246 ILE B C 1
ATOM 4405 O O . ILE B 1 246 ? 2.752 5.422 -0.306 1 98.69 246 ILE B O 1
ATOM 4409 N N . VAL B 1 247 ? 3.928 6.773 0.961 1 98.75 247 VAL B N 1
ATOM 4410 C CA . VAL B 1 247 ? 2.785 7.309 1.691 1 98.75 247 VAL B CA 1
ATOM 4411 C C . VAL B 1 247 ? 2.385 8.664 1.107 1 98.75 247 VAL B C 1
ATOM 4413 O O . VAL B 1 247 ? 3.133 9.633 1.213 1 98.75 247 VAL B O 1
ATOM 4416 N N . LEU B 1 248 ? 1.213 8.688 0.521 1 97 248 LEU B N 1
ATOM 4417 C CA . LEU B 1 248 ? 0.658 9.914 -0.037 1 97 248 LEU B CA 1
ATOM 4418 C C . LEU B 1 248 ? -0.041 10.734 1.042 1 97 248 LEU B C 1
ATOM 4420 O O . LEU B 1 248 ? -1.039 10.297 1.615 1 97 248 LEU B O 1
ATOM 4424 N N . VAL B 1 249 ? 0.439 11.883 1.27 1 95.38 249 VAL B N 1
ATOM 4425 C CA . VAL B 1 249 ? -0.098 12.742 2.318 1 95.38 249 VAL B CA 1
ATOM 4426 C C . VAL B 1 249 ? -0.777 13.961 1.69 1 95.38 249 VAL B C 1
ATOM 4428 O O . VAL B 1 249 ? -1.711 14.523 2.266 1 95.38 249 VAL B O 1
ATOM 4431 N N . GLY B 1 250 ? -0.335 14.328 0.538 1 85.75 250 GLY B N 1
ATOM 4432 C CA . GLY B 1 250 ? -0.912 15.477 -0.147 1 85.75 250 GLY B CA 1
ATOM 4433 C C . GLY B 1 250 ? -0.35 15.68 -1.541 1 85.75 250 GLY B C 1
ATOM 4434 O O . GLY B 1 250 ? 0.493 14.906 -1.998 1 85.75 250 GLY B O 1
ATOM 4435 N N . PHE B 1 251 ? -0.93 16.734 -2.277 1 74.38 251 PHE B N 1
ATOM 4436 C CA . PHE B 1 251 ? -0.516 17.016 -3.646 1 74.38 251 PHE B CA 1
ATOM 4437 C C . PHE B 1 251 ? -0.12 18.484 -3.799 1 74.38 251 PHE B C 1
ATOM 4439 O O . PHE B 1 251 ? -0.435 19.109 -4.809 1 74.38 251 PHE B O 1
ATOM 4446 N N . ALA B 1 252 ? 0.455 18.953 -2.912 1 64.69 252 ALA B N 1
ATOM 4447 C CA . ALA B 1 252 ? 0.737 20.391 -2.883 1 64.69 252 ALA B CA 1
ATOM 4448 C C . ALA B 1 252 ? 1.599 20.812 -4.07 1 64.69 252 ALA B C 1
ATOM 4450 O O . ALA B 1 252 ? 1.595 21.969 -4.473 1 64.69 252 ALA B O 1
ATOM 4451 N N . GLY B 1 253 ? 2.242 19.938 -4.695 1 56.88 253 GLY B N 1
ATOM 4452 C CA . GLY B 1 253 ? 3.266 20.344 -5.652 1 56.88 253 GLY B CA 1
ATOM 4453 C C . GLY B 1 253 ? 2.771 20.328 -7.086 1 56.88 253 GLY B C 1
ATOM 4454 O O . GLY B 1 253 ? 3.5 20.734 -8 1 56.88 253 GLY B O 1
ATOM 4455 N N . ARG B 1 254 ? 1.673 20 -7.262 1 65.12 254 ARG B N 1
ATOM 4456 C CA . ARG B 1 254 ? 1.341 19.766 -8.664 1 65.12 254 ARG B CA 1
ATOM 4457 C C . ARG B 1 254 ? 0.245 20.734 -9.125 1 65.12 254 ARG B C 1
ATOM 4459 O O . ARG B 1 254 ? -0.356 20.531 -10.188 1 65.12 254 ARG B O 1
ATOM 4466 N N . GLY B 1 255 ? 0.182 21.797 -8.422 1 61.75 255 GLY B N 1
ATOM 4467 C CA . GLY B 1 255 ? -0.777 22.797 -8.852 1 61.75 255 GLY B CA 1
ATOM 4468 C C . GLY B 1 255 ? -2.141 22.219 -9.18 1 61.75 255 GLY B C 1
ATOM 4469 O O . GLY B 1 255 ? -2.777 22.625 -10.156 1 61.75 255 GLY B O 1
ATOM 4470 N N . GLY B 1 256 ? -2.434 21.172 -8.539 1 63.59 256 GLY B N 1
ATOM 4471 C CA . GLY B 1 256 ? -3.766 20.609 -8.719 1 63.59 256 GLY B CA 1
ATOM 4472 C C . GLY B 1 256 ? -3.814 19.484 -9.742 1 63.59 256 GLY B C 1
ATOM 4473 O O . GLY B 1 256 ? -4.848 18.844 -9.906 1 63.59 256 GLY B O 1
ATOM 4474 N N . VAL B 1 257 ? -2.746 19.297 -10.492 1 69.12 257 VAL B N 1
ATOM 4475 C CA . VAL B 1 257 ? -2.76 18.219 -11.484 1 69.12 257 VAL B CA 1
ATOM 4476 C C . VAL B 1 257 ? -2.627 16.875 -10.789 1 69.12 257 VAL B C 1
ATOM 4478 O O . VAL B 1 257 ? -1.677 16.641 -10.039 1 69.12 257 VAL B O 1
ATOM 4481 N N . MET B 1 258 ? -3.625 16.062 -11.102 1 79.56 258 MET B N 1
ATOM 4482 C CA . MET B 1 258 ? -3.664 14.758 -10.445 1 79.56 258 MET B CA 1
ATOM 4483 C C . MET B 1 258 ? -2.781 13.7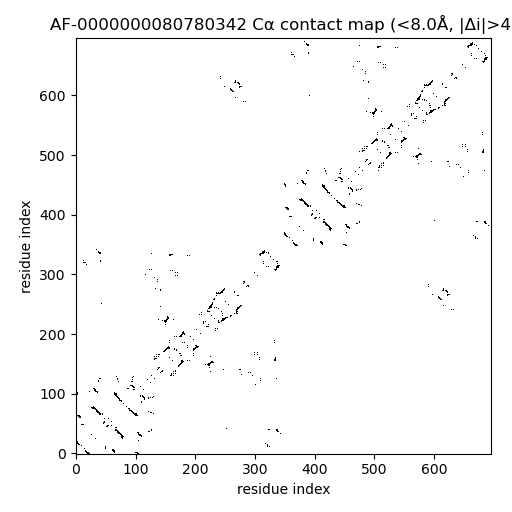5 -11.18 1 79.56 258 MET B C 1
ATOM 4485 O O . MET B 1 258 ? -2.902 13.578 -12.391 1 79.56 258 MET B O 1
ATOM 4489 N N . GLU B 1 259 ? -1.953 13.172 -10.43 1 87.38 259 GLU B N 1
ATOM 4490 C CA . GLU B 1 259 ? -1.046 12.172 -10.984 1 87.38 259 GLU B CA 1
ATOM 4491 C C . GLU B 1 259 ? -1.803 10.914 -11.406 1 87.38 259 GLU B C 1
ATOM 4493 O O . GLU B 1 259 ? -2.701 10.461 -10.703 1 87.38 259 GLU B O 1
ATOM 4498 N N . GLN B 1 260 ? -1.458 10.469 -12.578 1 90 260 GLN B N 1
ATOM 4499 C CA . GLN B 1 260 ? -1.972 9.195 -13.07 1 90 260 GLN B CA 1
ATOM 4500 C C . GLN B 1 260 ? -0.915 8.102 -12.969 1 90 260 GLN B C 1
ATOM 4502 O O . GLN B 1 260 ? 0.195 8.25 -13.484 1 90 260 GLN B O 1
ATOM 4507 N N . LEU B 1 261 ? -1.271 7.039 -12.32 1 92.75 261 LEU B N 1
ATOM 4508 C CA . LEU B 1 261 ? -0.348 5.934 -12.094 1 92.75 261 LEU B CA 1
ATOM 4509 C C . LEU B 1 261 ? -0.725 4.73 -12.945 1 92.75 261 LEU B C 1
ATOM 4511 O O . LEU B 1 261 ? -1.909 4.43 -13.117 1 92.75 261 LEU B O 1
ATOM 4515 N N . THR B 1 262 ? 0.247 4.102 -13.445 1 91.31 262 THR B N 1
ATOM 4516 C CA . THR B 1 262 ? 0.014 2.844 -14.141 1 91.31 262 THR B CA 1
ATOM 4517 C C . THR B 1 262 ? 0.128 1.662 -13.18 1 91.31 262 THR B C 1
ATOM 4519 O O . THR B 1 262 ? 1.167 1.47 -12.547 1 91.31 262 THR B O 1
ATOM 4522 N N . ALA B 1 263 ? -0.89 0.84 -13.102 1 91.88 263 ALA B N 1
ATOM 4523 C CA . ALA B 1 263 ? -0.95 -0.274 -12.156 1 91.88 263 ALA B CA 1
ATOM 4524 C C . ALA B 1 263 ? 0.181 -1.268 -12.414 1 91.88 263 ALA B C 1
ATOM 4526 O O . ALA B 1 263 ? 0.702 -1.874 -11.469 1 91.88 263 ALA B O 1
ATOM 4527 N N . ASN B 1 264 ? 0.631 -1.366 -13.594 1 90.5 264 ASN B N 1
ATOM 4528 C CA . ASN B 1 264 ? 1.687 -2.307 -13.953 1 90.5 264 ASN B CA 1
ATOM 4529 C C . ASN B 1 264 ? 3.006 -1.956 -13.273 1 90.5 264 ASN B C 1
ATOM 4531 O O . ASN B 1 264 ? 3.775 -2.846 -12.906 1 90.5 264 ASN B O 1
ATOM 4535 N N . ARG B 1 265 ? 3.254 -0.721 -13.148 1 92.88 265 ARG B N 1
ATOM 4536 C CA . ARG B 1 265 ? 4.5 -0.306 -12.508 1 92.88 265 ARG B CA 1
ATOM 4537 C C . ARG B 1 265 ? 4.496 -0.661 -11.023 1 92.88 265 ARG B C 1
ATOM 4539 O O . ARG B 1 265 ? 5.531 -1.033 -10.469 1 92.88 265 ARG B O 1
ATOM 4546 N N . ILE B 1 266 ? 3.314 -0.518 -10.43 1 96.19 266 ILE B N 1
ATOM 4547 C CA . ILE B 1 266 ? 3.168 -0.89 -9.023 1 96.19 266 ILE B CA 1
ATOM 4548 C C . ILE B 1 266 ? 3.432 -2.385 -8.859 1 96.19 266 ILE B C 1
ATOM 4550 O O . ILE B 1 266 ? 4.16 -2.795 -7.949 1 96.19 266 ILE B O 1
ATOM 4554 N N . LEU B 1 267 ? 2.916 -3.145 -9.758 1 95.12 267 LEU B N 1
ATOM 4555 C CA . LEU B 1 267 ? 3.084 -4.594 -9.727 1 95.12 267 LEU B CA 1
ATOM 4556 C C . LEU B 1 267 ? 4.539 -4.977 -9.969 1 95.12 267 LEU B C 1
ATOM 4558 O O . LEU B 1 267 ? 5.133 -5.703 -9.164 1 95.12 267 LEU B O 1
ATOM 4562 N N . LEU B 1 268 ? 5.168 -4.469 -11.031 1 93.62 268 LEU B N 1
ATOM 4563 C CA . LEU B 1 268 ? 6.504 -4.875 -11.461 1 93.62 268 LEU B CA 1
ATOM 4564 C C . LEU B 1 268 ? 7.543 -4.492 -10.414 1 93.62 268 LEU B C 1
ATOM 4566 O O . LEU B 1 268 ? 8.508 -5.227 -10.195 1 93.62 268 LEU B O 1
ATOM 4570 N N . LYS B 1 269 ? 7.281 -3.379 -9.727 1 95.81 269 LYS B N 1
ATOM 4571 C CA . LYS B 1 269 ? 8.234 -2.904 -8.727 1 95.81 269 LYS B CA 1
ATOM 4572 C C . LYS B 1 269 ? 7.859 -3.393 -7.332 1 95.81 269 LYS B C 1
ATOM 4574 O O . LYS B 1 269 ? 8.57 -3.119 -6.363 1 95.81 269 LYS B O 1
ATOM 4579 N N . GLN B 1 270 ? 6.746 -4.098 -7.301 1 98 270 GLN B N 1
ATOM 4580 C CA . GLN B 1 270 ? 6.188 -4.551 -6.031 1 98 270 GLN B CA 1
ATOM 4581 C C . GLN B 1 270 ? 6.098 -3.406 -5.027 1 98 270 GLN B C 1
ATOM 4583 O O . GLN B 1 270 ? 6.453 -3.566 -3.859 1 98 270 GLN B O 1
ATOM 4588 N N . ALA B 1 271 ? 5.719 -2.236 -5.508 1 98.44 271 ALA B N 1
ATOM 4589 C CA . ALA B 1 271 ? 5.586 -1.044 -4.676 1 98.44 271 ALA B CA 1
ATOM 4590 C C . ALA B 1 271 ? 4.316 -1.107 -3.83 1 98.44 271 ALA B C 1
ATOM 4592 O O . ALA B 1 271 ? 3.365 -1.813 -4.176 1 98.44 271 ALA B O 1
ATOM 4593 N N . VAL B 1 272 ? 4.336 -0.423 -2.713 1 98.75 272 VAL B N 1
ATOM 4594 C CA . VAL B 1 272 ? 3.166 -0.238 -1.864 1 98.75 272 VAL B CA 1
ATOM 4595 C C . VAL B 1 272 ? 2.793 1.241 -1.813 1 98.75 272 VAL B C 1
ATOM 4597 O O . VAL B 1 272 ? 3.57 2.068 -1.332 1 98.75 272 VAL B O 1
ATOM 4600 N N . ILE B 1 273 ? 1.673 1.581 -2.338 1 98.56 273 ILE B N 1
ATOM 4601 C CA . ILE B 1 273 ? 1.19 2.957 -2.332 1 98.56 273 ILE B CA 1
ATOM 4602 C C . ILE B 1 273 ? 0.104 3.119 -1.27 1 98.56 273 ILE B C 1
ATOM 4604 O O . ILE B 1 273 ? -0.89 2.391 -1.274 1 98.56 273 ILE B O 1
ATOM 4608 N N . ILE B 1 274 ? 0.292 4.082 -0.372 1 98.62 274 ILE B N 1
ATOM 4609 C CA . ILE B 1 274 ? -0.574 4.242 0.791 1 98.62 274 ILE B CA 1
ATOM 4610 C C . ILE B 1 274 ? -1.154 5.656 0.809 1 98.62 274 ILE B C 1
ATOM 4612 O O . ILE B 1 274 ? -0.41 6.641 0.793 1 98.62 274 ILE B O 1
ATOM 4616 N N . GLY B 1 275 ? -2.457 5.734 0.798 1 98.06 275 GLY B N 1
ATOM 4617 C CA . GLY B 1 275 ? -3.082 7.02 1.073 1 98.06 275 GLY B CA 1
ATOM 4618 C C . GLY B 1 275 ? -3.266 7.289 2.555 1 98.06 275 GLY B C 1
ATOM 4619 O O . GLY B 1 275 ? -3.639 6.391 3.312 1 98.06 275 GLY B O 1
ATOM 4620 N N . TYR B 1 276 ? -2.984 8.531 2.953 1 97.81 276 TYR B N 1
ATOM 4621 C CA . TYR B 1 276 ? -3.133 8.852 4.367 1 97.81 276 TYR B CA 1
ATOM 4622 C C . TYR B 1 276 ? -3.764 10.227 4.551 1 97.81 276 TYR B C 1
ATOM 4624 O O . TYR B 1 276 ? -3.289 11.219 3.982 1 97.81 276 TYR B O 1
ATOM 4632 N N . ARG B 1 277 ? -4.812 10.25 5.281 1 96.19 277 ARG B N 1
ATOM 4633 C CA . ARG B 1 277 ? -5.492 11.469 5.711 1 96.19 277 ARG B CA 1
ATOM 4634 C C . ARG B 1 277 ? -5.73 11.461 7.215 1 96.19 277 ARG B C 1
ATOM 4636 O O . ARG B 1 277 ? -6.715 10.891 7.691 1 96.19 277 ARG B O 1
ATOM 4643 N N . TYR B 1 278 ? -4.93 12.203 7.922 1 96.19 278 TYR B N 1
ATOM 4644 C CA . TYR B 1 278 ? -5.016 12.18 9.375 1 96.19 278 TYR B CA 1
ATOM 4645 C C . TYR B 1 278 ? -6.406 12.594 9.844 1 96.19 278 TYR B C 1
ATOM 4647 O O . TYR B 1 278 ? -7.012 11.922 10.688 1 96.19 278 TYR B O 1
ATOM 4655 N N . GLY B 1 279 ? -6.938 13.773 9.289 1 94.31 279 GLY B N 1
ATOM 4656 C CA . GLY B 1 279 ? -8.227 14.266 9.727 1 94.31 279 GLY B CA 1
ATOM 4657 C C . GLY B 1 279 ? -9.344 13.242 9.586 1 94.31 279 GLY B C 1
ATOM 4658 O O . GLY B 1 279 ? -10.172 13.086 10.484 1 94.31 279 GLY B O 1
ATOM 4659 N N . ASP B 1 280 ? -9.359 12.609 8.477 1 94.5 280 ASP B N 1
ATOM 4660 C CA . ASP B 1 280 ? -10.344 11.562 8.242 1 94.5 280 ASP B CA 1
ATOM 4661 C C . ASP B 1 280 ? -10.148 10.391 9.195 1 94.5 280 ASP B C 1
ATOM 4663 O O . ASP B 1 280 ? -11.117 9.852 9.734 1 94.5 280 ASP B O 1
ATOM 4667 N N . THR B 1 281 ? -8.914 9.992 9.422 1 95.81 281 THR B N 1
ATOM 4668 C CA . THR B 1 281 ? -8.594 8.922 10.352 1 95.81 281 THR B CA 1
ATOM 4669 C C . THR B 1 281 ? -9.008 9.297 11.773 1 95.81 281 THR B C 1
ATOM 4671 O O . THR B 1 281 ? -9.547 8.461 12.508 1 95.81 281 THR B O 1
ATOM 4674 N N . ASP B 1 282 ? -8.742 10.516 12.109 1 95.31 282 ASP B N 1
ATOM 4675 C CA . ASP B 1 282 ? -9.094 10.977 13.445 1 95.31 282 ASP B CA 1
ATOM 4676 C C . ASP B 1 282 ? -10.586 10.82 13.711 1 95.31 282 ASP B C 1
ATOM 4678 O O . ASP B 1 282 ? -10.992 10.461 14.82 1 95.31 282 ASP B O 1
ATOM 4682 N N . ARG B 1 283 ? -11.414 11.086 12.766 1 93.69 283 ARG B N 1
ATOM 4683 C CA . ARG B 1 283 ? -12.859 10.977 12.906 1 93.69 283 ARG B CA 1
ATOM 4684 C C . ARG B 1 283 ? -13.305 9.516 12.906 1 93.69 283 ARG B C 1
ATOM 4686 O O . ARG B 1 283 ? -14.203 9.141 13.664 1 93.69 283 ARG B O 1
ATOM 4693 N N . LYS B 1 284 ? -12.648 8.68 12.141 1 94.25 284 LYS B N 1
ATOM 4694 C CA . LYS B 1 284 ? -13.141 7.328 11.891 1 94.25 284 LYS B CA 1
ATOM 4695 C C . LYS B 1 284 ? -12.445 6.316 12.797 1 94.25 284 LYS B C 1
ATOM 4697 O O . LYS B 1 284 ? -13 5.25 13.086 1 94.25 284 LYS B O 1
ATOM 4702 N N . ASN B 1 285 ? -11.234 6.637 13.148 1 94.06 285 ASN B N 1
ATOM 4703 C CA . ASN B 1 285 ? -10.438 5.762 14 1 94.06 285 ASN B CA 1
ATOM 4704 C C . ASN B 1 285 ? -9.664 6.555 15.055 1 94.06 285 ASN B C 1
ATOM 4706 O O . ASN B 1 285 ? -8.438 6.586 15.031 1 94.06 285 ASN B O 1
ATOM 4710 N N . PRO B 1 286 ? -10.336 7.043 16.094 1 94.25 286 PRO B N 1
ATOM 4711 C CA . PRO B 1 286 ? -9.703 7.895 17.094 1 94.25 286 PRO B CA 1
ATOM 4712 C C . PRO B 1 286 ? -8.609 7.164 17.891 1 94.25 286 PRO B C 1
ATOM 4714 O O . PRO B 1 286 ? -7.699 7.801 18.422 1 94.25 286 PRO B O 1
ATOM 4717 N N . LYS B 1 287 ? -8.672 5.855 17.906 1 95.12 287 LYS B N 1
ATOM 4718 C CA . LYS B 1 287 ? -7.648 5.086 18.609 1 95.12 287 LYS B CA 1
ATOM 4719 C C . LYS B 1 287 ? -6.281 5.266 17.938 1 95.12 287 LYS B C 1
ATOM 4721 O O . LYS B 1 287 ? -5.262 5.359 18.625 1 95.12 287 LYS B O 1
ATOM 4726 N N . GLU B 1 288 ? -6.266 5.289 16.672 1 95.69 288 GLU B N 1
ATOM 4727 C CA . GLU B 1 288 ? -5.012 5.535 15.961 1 95.69 288 GLU B CA 1
ATOM 4728 C C . GLU B 1 288 ? -4.477 6.93 16.266 1 95.69 288 GLU B C 1
ATOM 4730 O O . GLU B 1 288 ? -3.266 7.121 16.406 1 95.69 288 GLU B O 1
ATOM 4735 N N . SER B 1 289 ? -5.371 7.891 16.328 1 95.69 289 SER B N 1
ATOM 4736 C CA . SER B 1 289 ? -4.961 9.25 16.656 1 95.69 289 SER B CA 1
ATOM 4737 C C . SER B 1 289 ? -4.32 9.305 18.047 1 95.69 289 SER B C 1
ATOM 4739 O O . SER B 1 289 ? -3.357 10.047 18.25 1 95.69 289 SER B O 1
ATOM 4741 N N . GLU B 1 290 ? -4.871 8.555 18.938 1 96.69 290 GLU B N 1
ATOM 4742 C CA . GLU B 1 290 ? -4.285 8.484 20.266 1 96.69 290 GLU B CA 1
ATOM 4743 C C . GLU B 1 290 ? -2.861 7.934 20.219 1 96.69 290 GLU B C 1
ATOM 4745 O O . GLU B 1 290 ? -1.977 8.422 20.922 1 96.69 290 GLU B O 1
ATOM 4750 N N . GLN B 1 291 ? -2.674 6.938 19.391 1 97.56 291 GLN B N 1
ATOM 4751 C CA . GLN B 1 291 ? -1.341 6.367 19.219 1 97.56 291 GLN B CA 1
ATOM 4752 C C . GLN B 1 291 ? -0.375 7.395 18.641 1 97.56 291 GLN B C 1
ATOM 4754 O O . GLN B 1 291 ? 0.774 7.492 19.078 1 97.56 291 GLN B O 1
ATOM 4759 N N . VAL B 1 292 ? -0.854 8.125 17.719 1 98.19 292 VAL B N 1
ATOM 4760 C CA . VAL B 1 292 ? -0.047 9.156 17.094 1 98.19 292 VAL B CA 1
ATOM 4761 C C . VAL B 1 292 ? 0.409 10.18 18.125 1 98.19 292 VAL B C 1
ATOM 4763 O O . VAL B 1 292 ? 1.602 10.477 18.234 1 98.19 292 VAL B O 1
ATOM 4766 N N . TRP B 1 293 ? -0.478 10.617 18.891 1 97.69 293 TRP B N 1
ATOM 4767 C CA . TRP B 1 293 ? -0.165 11.688 19.828 1 97.69 293 TRP B CA 1
ATOM 4768 C C . TRP B 1 293 ? 0.709 11.18 20.969 1 97.69 293 TRP B C 1
ATOM 4770 O O . TRP B 1 293 ? 1.581 11.898 21.469 1 97.69 293 TRP B O 1
ATOM 4780 N N . ARG B 1 294 ? 0.464 9.953 21.375 1 97.62 294 ARG B N 1
ATOM 4781 C CA . ARG B 1 294 ? 1.332 9.367 22.391 1 97.62 294 ARG B CA 1
ATOM 4782 C C . ARG B 1 294 ? 2.781 9.328 21.922 1 97.62 294 ARG B C 1
ATOM 4784 O O . ARG B 1 294 ? 3.688 9.742 22.641 1 97.62 294 ARG B O 1
ATOM 4791 N N . GLY B 1 295 ? 2.979 8.836 20.75 1 98.06 295 GLY B N 1
ATOM 4792 C CA . GLY B 1 295 ? 4.324 8.789 20.203 1 98.06 295 GLY B CA 1
ATOM 4793 C C . GLY B 1 295 ? 4.922 10.156 19.969 1 98.06 295 GLY B C 1
ATOM 4794 O O . GLY B 1 295 ? 6.082 10.406 20.297 1 98.06 295 GLY B O 1
ATOM 4795 N N . LEU B 1 296 ? 4.133 11.031 19.391 1 98.06 296 LEU B N 1
ATOM 4796 C CA . LEU B 1 296 ? 4.586 12.375 19.047 1 98.06 296 LEU B CA 1
ATOM 4797 C C . LEU B 1 296 ? 4.988 13.141 20.297 1 98.06 296 LEU B C 1
ATOM 4799 O O . LEU B 1 296 ? 6.059 13.758 20.344 1 98.06 296 LEU B O 1
ATOM 4803 N N . MET B 1 297 ? 4.176 13.102 21.312 1 96.94 297 MET B N 1
ATOM 4804 C CA . MET B 1 297 ? 4.449 13.852 22.547 1 96.94 297 MET B CA 1
ATOM 4805 C C . MET B 1 297 ? 5.648 13.266 23.281 1 96.94 297 MET B C 1
ATOM 4807 O O . MET B 1 297 ? 6.379 13.984 23.969 1 96.94 297 MET B O 1
ATOM 4811 N N . GLY B 1 298 ? 5.848 11.93 23.125 1 97.31 298 GLY B N 1
ATOM 4812 C CA . GLY B 1 298 ? 7.082 11.352 23.625 1 97.31 298 GLY B CA 1
ATOM 4813 C C . GLY B 1 298 ? 8.328 11.945 22.984 1 97.31 298 GLY B C 1
ATOM 4814 O O . GLY B 1 298 ? 9.297 12.25 23.688 1 97.31 298 GLY B O 1
ATOM 4815 N N . MET B 1 299 ? 8.266 12.172 21.734 1 97.75 299 MET B N 1
ATOM 4816 C CA . MET B 1 299 ? 9.398 12.75 21 1 97.75 299 MET B CA 1
ATOM 4817 C C . MET B 1 299 ? 9.602 14.211 21.375 1 97.75 299 MET B C 1
ATOM 4819 O O . MET B 1 299 ? 10.734 14.688 21.453 1 97.75 299 MET B O 1
ATOM 4823 N N . VAL B 1 300 ? 8.516 14.898 21.531 1 96.69 300 VAL B N 1
ATOM 4824 C CA . VAL B 1 300 ? 8.594 16.281 21.969 1 96.69 300 VAL B CA 1
ATOM 4825 C C . VAL B 1 300 ? 9.227 16.344 23.359 1 96.69 300 VAL B C 1
ATOM 4827 O O . VAL B 1 300 ? 10.133 17.141 23.609 1 96.69 300 VAL B O 1
ATOM 4830 N N . GLY B 1 301 ? 8.789 15.484 24.219 1 95.06 301 GLY B N 1
ATOM 4831 C CA . GLY B 1 301 ? 9.281 15.453 25.594 1 95.06 301 GLY B CA 1
ATOM 4832 C C . GLY B 1 301 ? 10.758 15.117 25.688 1 95.06 301 GLY B C 1
ATOM 4833 O O . GLY B 1 301 ? 11.477 15.672 26.531 1 95.06 301 GLY B O 1
ATOM 4834 N N . SER B 1 302 ? 11.273 14.266 24.859 1 95.69 302 SER B N 1
ATOM 4835 C CA . SER B 1 302 ? 12.664 13.844 24.875 1 95.69 302 SER B CA 1
ATOM 4836 C C . SER B 1 302 ? 13.562 14.844 24.156 1 95.69 302 SER B C 1
ATOM 4838 O O . SER B 1 302 ? 14.789 14.75 24.219 1 95.69 302 SER B O 1
ATOM 4840 N N . GLY B 1 303 ? 12.938 15.711 23.406 1 95.56 303 GLY B N 1
ATOM 4841 C CA . GLY B 1 303 ? 13.703 16.688 22.641 1 95.56 303 GLY B CA 1
ATOM 4842 C C . GLY B 1 303 ? 14.07 16.203 21.25 1 95.56 303 GLY B C 1
ATOM 4843 O O . GLY B 1 303 ? 14.742 16.922 20.5 1 95.56 303 GLY B O 1
ATOM 4844 N N . ALA B 1 304 ? 13.555 15.086 20.891 1 96.69 304 ALA B N 1
ATOM 4845 C CA . ALA B 1 304 ? 13.852 14.539 19.578 1 96.69 304 ALA B CA 1
ATOM 4846 C C . ALA B 1 304 ? 13.125 15.32 18.484 1 96.69 304 ALA B C 1
ATOM 4848 O O . ALA B 1 304 ? 13.539 15.305 17.312 1 96.69 304 ALA B O 1
ATOM 4849 N N . LEU B 1 305 ? 12.086 15.945 18.859 1 97 305 LEU B N 1
ATOM 4850 C CA . LEU B 1 305 ? 11.352 16.812 17.938 1 97 305 LEU B CA 1
ATOM 4851 C C . LEU B 1 305 ? 11.422 18.266 18.375 1 97 305 LEU B C 1
ATOM 4853 O O . LEU B 1 305 ? 11.094 18.594 19.531 1 97 305 LEU B O 1
ATOM 4857 N N . LYS B 1 306 ? 11.828 19.062 17.469 1 96.31 306 LYS B N 1
ATOM 4858 C CA . LYS B 1 306 ? 11.945 20.5 17.719 1 96.31 306 LYS B CA 1
ATOM 4859 C C . LYS B 1 306 ? 11.039 21.297 16.797 1 96.31 306 LYS B C 1
ATOM 4861 O O . LYS B 1 306 ? 10.82 20.906 15.648 1 96.31 306 LYS B O 1
ATOM 4866 N N . PRO B 1 307 ? 10.539 22.375 17.328 1 96.88 307 PRO B N 1
ATOM 4867 C CA . PRO B 1 307 ? 9.727 23.234 16.453 1 96.88 307 PRO B CA 1
ATOM 4868 C C . PRO B 1 307 ? 10.547 23.906 15.359 1 96.88 307 PRO B C 1
ATOM 4870 O O . PRO B 1 307 ? 11.719 24.234 15.562 1 96.88 307 PRO B O 1
ATOM 4873 N N . VAL B 1 308 ? 9.961 24.047 14.211 1 97.06 308 VAL B N 1
ATOM 4874 C CA . VAL B 1 308 ? 10.562 24.781 13.102 1 97.06 308 VAL B CA 1
ATOM 4875 C C . VAL B 1 308 ? 9.641 25.922 12.68 1 97.06 308 VAL B C 1
ATOM 4877 O O . VAL B 1 308 ? 8.695 25.719 11.914 1 97.06 308 VAL B O 1
ATOM 4880 N N . VAL B 1 309 ? 9.984 27.109 13.07 1 97.56 309 VAL B N 1
ATOM 4881 C CA . VAL B 1 309 ? 9.156 28.297 12.859 1 97.56 309 VAL B CA 1
ATOM 4882 C C . VAL B 1 309 ? 9.781 29.172 11.781 1 97.56 309 VAL B C 1
ATOM 4884 O O . VAL B 1 309 ? 10.977 29.453 11.812 1 97.56 309 VAL B O 1
ATOM 4887 N N . TYR B 1 310 ? 8.961 29.469 10.805 1 97.88 310 TYR B N 1
ATOM 4888 C CA . TYR B 1 310 ? 9.383 30.453 9.82 1 97.88 310 TYR B CA 1
ATOM 4889 C C . TYR B 1 310 ? 9.68 31.797 10.477 1 97.88 310 TYR B C 1
ATOM 4891 O O . TYR B 1 310 ? 8.898 32.281 11.305 1 97.88 310 TYR B O 1
ATOM 4899 N N . PRO B 1 311 ? 10.727 32.438 10.125 1 96.06 311 PRO B N 1
ATOM 4900 C CA . PRO B 1 311 ? 11.195 33.594 10.906 1 96.06 311 PRO B CA 1
ATOM 4901 C C . PRO B 1 311 ? 10.352 34.844 10.688 1 96.06 311 PRO B C 1
ATOM 4903 O O . PRO B 1 311 ? 10.281 35.688 11.57 1 96.06 311 PRO 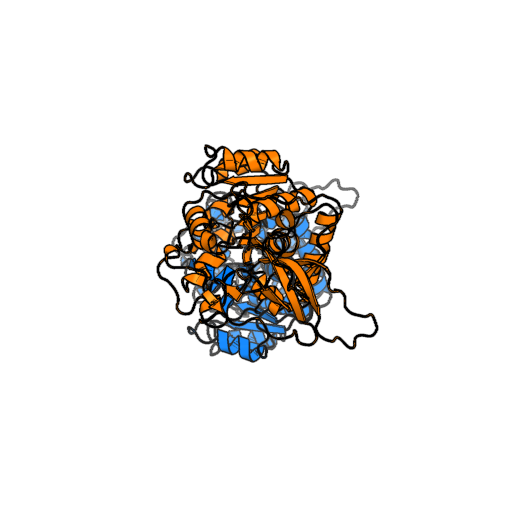B O 1
ATOM 4906 N N . LYS B 1 312 ? 9.773 35 9.516 1 96.56 312 LYS B N 1
ATOM 4907 C CA . LYS B 1 312 ? 8.961 36.188 9.289 1 96.56 312 LYS B CA 1
ATOM 4908 C C . LYS B 1 312 ? 7.762 36.219 10.234 1 96.56 312 LYS B C 1
ATOM 4910 O O . LYS B 1 312 ? 7.039 35.219 10.359 1 96.56 312 LYS B O 1
ATOM 4915 N N . MET B 1 313 ? 7.527 37.344 10.883 1 93.19 313 MET B N 1
ATOM 4916 C CA . MET B 1 313 ? 6.445 37.5 11.852 1 93.19 313 MET B CA 1
ATOM 4917 C C . MET B 1 313 ? 5.219 38.125 11.188 1 93.19 313 MET B C 1
ATOM 4919 O O . MET B 1 313 ? 5.32 39.156 10.516 1 93.19 313 MET B O 1
ATOM 4923 N N . TYR B 1 314 ? 4.148 37.5 11.289 1 97.25 314 TYR B N 1
ATOM 4924 C CA . TYR B 1 314 ? 2.863 38 10.82 1 97.25 314 TYR B CA 1
ATOM 4925 C C . TYR B 1 314 ? 1.998 38.469 11.992 1 97.25 314 TYR B C 1
ATOM 4927 O O . TYR B 1 314 ? 1.291 37.656 12.594 1 97.25 314 TYR B O 1
ATOM 4935 N N . HIS B 1 315 ? 2 39.812 12.258 1 96.12 315 HIS B N 1
ATOM 4936 C CA . HIS B 1 315 ? 1.315 40.344 13.43 1 96.12 315 HIS B CA 1
ATOM 4937 C C . HIS B 1 315 ? -0.104 40.781 13.094 1 96.12 315 HIS B C 1
ATOM 4939 O O . HIS B 1 315 ? -0.297 41.719 12.312 1 96.12 315 HIS B O 1
ATOM 4945 N N . GLY B 1 316 ? -1.028 40.031 13.742 1 96.25 316 GLY B N 1
ATOM 4946 C CA . GLY B 1 316 ? -2.428 40.375 13.547 1 96.25 316 GLY B CA 1
ATOM 4947 C C . GLY B 1 316 ? -3.137 39.469 12.555 1 96.25 316 GLY B C 1
ATOM 4948 O O . GLY B 1 316 ? -2.525 39 11.602 1 96.25 316 GLY B O 1
ATOM 4949 N N . LEU B 1 317 ? -4.414 39.406 12.711 1 97.25 317 LEU B N 1
ATOM 4950 C CA . LEU B 1 317 ? -5.238 38.562 11.852 1 97.25 317 LEU B CA 1
ATOM 4951 C C . LEU B 1 317 ? -5.281 39.125 10.43 1 97.25 317 LEU B C 1
ATOM 4953 O O . LEU B 1 317 ? -5.539 38.406 9.477 1 97.25 317 LEU B O 1
ATOM 4957 N N . ASP B 1 318 ? -5.078 40.438 10.328 1 95.81 318 ASP B N 1
ATOM 4958 C CA . ASP B 1 318 ? -5.105 41.062 9.016 1 95.81 318 ASP B CA 1
ATOM 4959 C C . ASP B 1 318 ? -3.908 40.625 8.172 1 95.81 318 ASP B C 1
ATOM 4961 O O . ASP B 1 318 ? -3.883 40.844 6.961 1 95.81 318 ASP B O 1
ATOM 4965 N N . LYS B 1 319 ? -2.916 39.969 8.781 1 96.94 319 LYS B N 1
ATOM 4966 C CA . LYS B 1 319 ? -1.732 39.531 8.047 1 96.94 319 LYS B CA 1
ATOM 4967 C C . LYS B 1 319 ? -1.897 38.094 7.566 1 96.94 319 LYS B C 1
ATOM 4969 O O . LYS B 1 319 ? -1.023 37.562 6.879 1 96.94 319 LYS B O 1
ATOM 4974 N N . VAL B 1 320 ? -3.049 37.469 7.848 1 97.88 320 VAL B N 1
ATOM 4975 C CA . VAL B 1 320 ? -3.311 36.125 7.367 1 97.88 320 VAL B CA 1
ATOM 4976 C C . VAL B 1 320 ? -3.219 36.094 5.844 1 97.88 320 VAL B C 1
ATOM 4978 O O . VAL B 1 320 ? -2.604 35.188 5.27 1 97.88 320 VAL B O 1
ATOM 4981 N N . LYS B 1 321 ? -3.791 37.094 5.164 1 97.44 321 LYS B N 1
ATOM 4982 C CA . LYS B 1 321 ? -3.766 37.125 3.705 1 97.44 321 LYS B CA 1
ATOM 4983 C C . LYS B 1 321 ? -2.336 37.219 3.182 1 97.44 321 LYS B C 1
ATOM 4985 O O . LYS B 1 321 ? -1.989 36.594 2.189 1 97.44 321 LYS B O 1
ATOM 4990 N N . VAL B 1 322 ? -1.488 37.969 3.85 1 97.62 322 VAL B N 1
ATOM 4991 C CA . VAL B 1 322 ? -0.097 38.125 3.438 1 97.62 322 VAL B CA 1
ATOM 4992 C C . VAL B 1 322 ? 0.641 36.812 3.611 1 97.62 322 VAL B C 1
ATOM 4994 O O . VAL B 1 322 ? 1.413 36.406 2.74 1 97.62 322 VAL B O 1
ATOM 4997 N N . ALA B 1 323 ? 0.415 36.188 4.73 1 98.12 323 ALA B N 1
ATOM 4998 C CA . ALA B 1 323 ? 1.028 34.875 4.98 1 98.12 323 ALA B CA 1
ATOM 4999 C C . ALA B 1 323 ? 0.617 33.875 3.918 1 98.12 323 ALA B C 1
ATOM 5001 O O . ALA B 1 323 ? 1.451 33.094 3.422 1 98.12 323 ALA B O 1
ATOM 5002 N N . MET B 1 324 ? -0.635 33.844 3.545 1 97.69 324 MET B N 1
ATOM 5003 C CA . MET B 1 324 ? -1.145 32.938 2.523 1 97.69 324 MET B CA 1
ATOM 5004 C C . MET B 1 324 ? -0.517 33.25 1.167 1 97.69 324 MET B C 1
ATOM 5006 O O . MET B 1 324 ? -0.185 32.312 0.417 1 97.69 324 MET B O 1
ATOM 5010 N N . GLU B 1 325 ? -0.377 34.469 0.837 1 97.38 325 GLU B N 1
ATOM 5011 C CA . GLU B 1 325 ? 0.277 34.844 -0.41 1 97.38 325 GLU B CA 1
ATOM 5012 C C . GLU B 1 325 ? 1.73 34.375 -0.437 1 97.38 325 GLU B C 1
ATOM 5014 O O . GLU B 1 325 ? 2.219 33.906 -1.467 1 97.38 325 GLU B O 1
ATOM 5019 N N . ASP B 1 326 ? 2.393 34.531 0.702 1 97.19 326 ASP B N 1
ATOM 5020 C CA . ASP B 1 326 ? 3.77 34.062 0.804 1 97.19 326 ASP B CA 1
ATOM 5021 C C . ASP B 1 326 ? 3.844 32.562 0.606 1 97.19 326 ASP B C 1
ATOM 5023 O O . ASP B 1 326 ? 4.781 32.062 -0.014 1 97.19 326 ASP B O 1
ATOM 5027 N N . LEU B 1 327 ? 2.889 31.844 1.167 1 95.44 327 LEU B N 1
ATOM 5028 C CA . LEU B 1 327 ? 2.822 30.406 0.998 1 95.44 327 LEU B CA 1
ATOM 5029 C C . LEU B 1 327 ? 2.627 30.031 -0.47 1 95.44 327 LEU B C 1
ATOM 5031 O O . LEU B 1 327 ? 3.318 29.156 -0.992 1 95.44 327 LEU B O 1
ATOM 5035 N N . GLN B 1 328 ? 1.745 30.688 -1.161 1 92.69 328 GLN B N 1
ATOM 5036 C CA . GLN B 1 328 ? 1.481 30.453 -2.576 1 92.69 328 GLN B CA 1
ATOM 5037 C C . GLN B 1 328 ? 2.725 30.719 -3.42 1 92.69 328 GLN B C 1
ATOM 5039 O O . GLN B 1 328 ? 2.947 30.047 -4.434 1 92.69 328 GLN B O 1
ATOM 5044 N N . ALA B 1 329 ? 3.479 31.672 -2.934 1 93.44 329 ALA B N 1
ATOM 5045 C CA . ALA B 1 329 ? 4.691 32.062 -3.652 1 93.44 329 ALA B CA 1
ATOM 5046 C C . ALA B 1 329 ? 5.852 31.125 -3.295 1 93.44 329 ALA B C 1
ATOM 5048 O O . ALA B 1 329 ? 6.988 31.359 -3.713 1 93.44 329 ALA B O 1
ATOM 5049 N N . ARG B 1 330 ? 5.66 30.141 -2.406 1 91.19 330 ARG B N 1
ATOM 5050 C CA . ARG B 1 330 ? 6.621 29.109 -2.037 1 91.19 330 ARG B CA 1
ATOM 5051 C C . ARG B 1 330 ? 7.793 29.688 -1.264 1 91.19 330 ARG B C 1
ATOM 5053 O O . ARG B 1 330 ? 8.93 29.234 -1.402 1 91.19 330 ARG B O 1
ATOM 5060 N N . LYS B 1 331 ? 7.5 30.703 -0.5 1 94.06 331 LYS B N 1
ATOM 5061 C CA . LYS B 1 331 ? 8.547 31.344 0.282 1 94.06 331 LYS B CA 1
ATOM 5062 C C . LYS B 1 331 ? 8.727 30.672 1.637 1 94.06 331 LYS B C 1
ATOM 5064 O O . LYS B 1 331 ? 9.812 30.688 2.213 1 94.06 331 LYS B O 1
ATOM 5069 N N . ILE B 1 332 ? 7.734 30.062 2.08 1 95.94 332 ILE B N 1
ATOM 5070 C CA . ILE B 1 332 ? 7.668 29.641 3.477 1 95.94 332 ILE B CA 1
ATOM 5071 C C . ILE B 1 332 ? 8.305 28.266 3.631 1 95.94 332 ILE B C 1
ATOM 5073 O O . ILE B 1 332 ? 8.102 27.391 2.793 1 95.94 332 ILE B O 1
ATOM 5077 N N . TYR B 1 333 ? 9.125 28.094 4.602 1 96.75 333 TYR B N 1
ATOM 5078 C CA . TYR B 1 333 ? 9.547 26.797 5.121 1 96.75 333 TYR B CA 1
ATOM 5079 C C . TYR B 1 333 ? 9.148 26.641 6.586 1 96.75 333 TYR B C 1
ATOM 5081 O O . TYR B 1 333 ? 8.883 27.625 7.273 1 96.75 333 TYR B O 1
ATOM 5089 N N . GLY B 1 334 ? 9.07 25.375 7.059 1 97.12 334 GLY B N 1
ATOM 5090 C CA . GLY B 1 334 ? 8.555 25.188 8.406 1 97.12 334 GLY B CA 1
ATOM 5091 C C . GLY B 1 334 ? 7.141 25.719 8.578 1 97.12 334 GLY B C 1
ATOM 5092 O O . GLY B 1 334 ? 6.273 25.484 7.738 1 97.12 334 GLY B O 1
ATOM 5093 N N . LYS B 1 335 ? 6.898 26.344 9.727 1 98.25 335 LYS B N 1
ATOM 5094 C CA . LYS B 1 335 ? 5.551 26.812 10.039 1 98.25 335 LYS B CA 1
ATOM 5095 C C . LYS B 1 335 ? 5.523 28.328 10.18 1 98.25 335 LYS B C 1
ATOM 5097 O O . LYS B 1 335 ? 6.23 28.891 11.023 1 98.25 335 LYS B O 1
ATOM 5102 N N . ALA B 1 336 ? 4.699 28.984 9.344 1 98.5 336 ALA B N 1
ATOM 5103 C CA . ALA B 1 336 ? 4.457 30.422 9.5 1 98.5 336 ALA B CA 1
ATOM 5104 C C . ALA B 1 336 ? 3.436 30.688 10.602 1 98.5 336 ALA B C 1
ATOM 5106 O O . ALA B 1 336 ? 2.377 30.047 10.641 1 98.5 336 ALA B O 1
ATOM 5107 N N . ILE B 1 337 ? 3.752 31.641 11.469 1 98.31 337 ILE B N 1
ATOM 5108 C CA . ILE B 1 337 ? 2.938 31.891 12.656 1 98.31 337 ILE B CA 1
ATOM 5109 C C . ILE B 1 337 ? 2.256 33.25 12.547 1 98.31 337 ILE B C 1
ATOM 5111 O O . ILE B 1 337 ? 2.893 34.25 12.188 1 98.31 337 ILE B O 1
ATOM 5115 N N . ILE B 1 338 ? 0.979 33.25 12.773 1 98.25 338 ILE B N 1
ATOM 5116 C CA . ILE B 1 338 ? 0.194 34.469 12.93 1 98.25 338 ILE B CA 1
ATOM 5117 C C . ILE B 1 338 ? 0.099 34.812 14.406 1 98.25 338 ILE B C 1
ATOM 5119 O O . ILE B 1 338 ? -0.43 34.062 15.211 1 98.25 338 ILE B O 1
ATOM 5123 N N . TYR B 1 339 ? 0.627 35.969 14.711 1 97.5 339 TYR B N 1
ATOM 5124 C CA . TYR B 1 339 ? 0.497 36.469 16.078 1 97.5 339 TYR B CA 1
ATOM 5125 C C . TYR B 1 339 ? -0.808 37.219 16.25 1 97.5 339 TYR B C 1
ATOM 5127 O O . TYR B 1 339 ? -0.953 38.344 15.75 1 97.5 339 TYR B O 1
ATOM 5135 N N . VAL B 1 340 ? -1.787 36.688 16.844 1 94.94 340 VAL B N 1
ATOM 5136 C CA . VAL B 1 340 ? -3.143 37.219 16.922 1 94.94 340 VAL B CA 1
ATOM 5137 C C . VAL B 1 340 ? -3.166 38.406 17.859 1 94.94 340 VAL B C 1
ATOM 5139 O O . VAL B 1 340 ? -2.412 38.469 18.828 1 94.94 340 VAL B O 1
ATOM 5142 N N . LYS B 1 341 ? -3.467 39.281 18.312 1 68.62 341 LYS B N 1
ATOM 5143 C CA . LYS B 1 341 ? -3.471 40.531 19.031 1 68.62 341 LYS B CA 1
ATOM 5144 C C . LYS B 1 341 ? -3.287 40.344 20.531 1 68.62 341 LYS B C 1
ATOM 5146 O O . LYS B 1 341 ? -3.512 39.219 21.047 1 68.62 341 LYS B O 1
ATOM 5151 N N . LYS B 1 342 ? -3.514 41.625 21.297 1 53.28 342 LYS B N 1
ATOM 5152 C CA . LYS B 1 342 ? -3.293 42.25 22.609 1 53.28 342 LYS B CA 1
ATOM 5153 C C . LYS B 1 342 ? -4.203 41.625 23.672 1 53.28 342 LYS B C 1
ATOM 5155 O O . LYS B 1 342 ? -5.426 41.625 23.516 1 53.28 342 LYS B O 1
ATOM 5160 N N . GLN B 1 343 ? -3.963 40.406 24.078 1 47.5 343 GLN B N 1
ATOM 5161 C CA . GLN B 1 343 ? -4.93 40.094 25.125 1 47.5 343 GLN B CA 1
ATOM 5162 C C . GLN B 1 343 ? -5.246 41.312 25.984 1 47.5 343 GLN B C 1
ATOM 5164 O O . GLN B 1 343 ? -4.363 41.844 26.656 1 47.5 343 GLN B O 1
ATOM 5169 N N . ASP B 1 344 ? -5.887 42.281 25.484 1 43.78 344 ASP B N 1
ATOM 5170 C CA . ASP B 1 344 ? -6.367 43.219 26.516 1 43.78 344 ASP B CA 1
ATOM 5171 C C . ASP B 1 344 ? -7.086 42.438 27.641 1 43.78 344 ASP B C 1
ATOM 5173 O O . ASP B 1 344 ? -7.871 41.531 27.359 1 43.78 344 ASP B O 1
ATOM 5177 N N . LYS B 1 345 ? -6.551 42.125 28.828 1 43.41 345 LYS B N 1
ATOM 5178 C CA . LYS B 1 345 ? -7.266 41.625 30 1 43.41 345 LYS B CA 1
ATOM 5179 C C . LYS B 1 345 ? -8.648 42.25 30.109 1 43.41 345 LYS B C 1
ATOM 5181 O O . LYS B 1 345 ? -8.789 43.469 30.062 1 43.41 345 LYS B O 1
ATOM 5186 N N . PRO B 1 346 ? -9.633 41.438 29.984 1 40.09 346 PRO B N 1
ATOM 5187 C CA . PRO B 1 346 ? -10.852 42.094 30.453 1 40.09 346 PRO B CA 1
ATOM 5188 C C . PRO B 1 346 ? -10.633 42.906 31.734 1 40.09 346 PRO B C 1
ATOM 5190 O O . PRO B 1 346 ? -9.766 42.562 32.531 1 40.09 346 PRO B O 1
ATOM 5193 N N . SER B 1 347 ? -10.773 44.281 31.703 1 32.19 347 SER B N 1
ATOM 5194 C CA . SER B 1 347 ? -11.07 44.969 32.938 1 32.19 347 SER B CA 1
ATOM 5195 C C . SER B 1 347 ? -12 44.125 33.812 1 32.19 347 SER B C 1
ATOM 5197 O O . SER B 1 347 ? -13.125 43.812 33.438 1 32.19 347 SER B O 1
ATOM 5199 N N . LEU B 1 348 ? -11.508 43.156 34.688 1 29.41 348 LEU B N 1
ATOM 5200 C CA . LEU B 1 348 ? -12.43 43 35.781 1 29.41 348 LEU B CA 1
ATOM 5201 C C . LEU B 1 348 ? -12.805 44.375 36.375 1 29.41 348 LEU B C 1
ATOM 5203 O O . LEU B 1 348 ? -11.945 45.219 36.531 1 29.41 348 LEU B O 1
#

Radius of gyration: 29.97 Å; Cα contacts (8 Å, |Δi|>4): 1692; chains: 2; bounding box: 52×97×72 Å

Organism: Coccidioides immitis (strain RS) (NCBI:txid246410)

Secondary structure (DSSP, 8-state):
-EEEEESS--S-GGG--EEE-PPPPPPPTTEEEEEEEEEE--HHHHHHHHT-SGGGGTTS-SSEE---EEEEEEEEE-----TT--S--TT-EEEEE-TT-SBSEEEEEGGGEEEPPTT--HHHHHTTTTTHHHHHIIIIIIS---TT-EEEEETTTSHHHHHHHHHHHHTT-EEEEEES-TT-HHHHHHHHHHT--SEEEE-SSSTTHHHHHHHHTTTS-BSEEEESS--HHHHHTTB-TTT-EEEE---GGGTTPPPEEEHHHHHHTT-EEEE--HHHHHHH-HHHHHHHHHHHHHHHHHTSS---B-SS-EESGGGHHHHHHHHHTT---SB-EEE---------/-EEEEESS--S-GGG--EEE-PPPPPPPTTEEEEEEEEEE--HHHHHHHHT-SGGGGTTS-SSEE---EEEEEEEEE-----TT--S--TT-EEEEE-TT-SBSEEEEEGGGEEEPPTT--HHHHHTTTTTHHHHHIIIIIIS---TT-EEEEETTTSHHHHHHHHHHHHTT-EEEEEES-TT-HHHHHHHHHHT--SEEEE-SSSTTHHHHHHHHTTTS-BSEEEESS--HHHHHTTB-TTT-EEEE---GGGTTPPPEEEHHHHHHTT-EEEE--HHHHHHH-HHHHHHHHHHHHHHHHHTSS---B-SS-EESGGGHHHHHHHHHTT---SB-EEE---------

Nearest PDB structures (foldseek):
  5dp1-assembly1_A  TM=8.843E-01  e=2.705E-27  Moorena producens 3L
  3gaz-assembly1_B  TM=8.749E-01  e=6.116E-26  Novosphingobium aromaticivorans DSM 12444
  8g7w-assembly2_B  TM=8.556E-01  e=2.548E-24  Micromonospora chalcea subsp. izumensis
  1zsy-assembly1_A  TM=8.327E-01  e=1.803E-23  Homo sapiens
  7ayc-assembly1_A-2  TM=8.244E-01  e=3.464E-21  Homo sapiens

Foldseek 3Di:
DWFFWQQDQDPALLPTFIDDDDDDDAAAAQKFKWFFFKAWDDPVLNCLSRCNDPCSVPNRDPTFTTGWKTKGFTQHHHDHPDPVDDPDDGGFTKIFTDGGNRDRMDMDGPVRIDGDDPPDDRQFRGLCSQALLLLLCQQCPVLVAAAAFEEEEEVLQAANNVSNLLNNQVRNYAYEYEDQDCVPCVSVVLSVVLPRHPYYFRPNPDPDSLVVQCVSVVNQFGQEYEYAAADVVRNLSRHGQAEREYEYSYRNNPVPDHDDDDVVSCVRSNYHYHYDDVVVCCVVPVVVSVVSCVVSVVCVVVVSDTADEWPDEAEASRCSSVVSVCVVVVNDGHIYMYRHDDPPPPPD/DWFFWQQDQDPALLPTFIDDDDDDDAAAAQKFKWFFFKAWDDPVLNCLSRCNDPCSVPNRDPTFTTGWKTKGFTQHHHDHPDPVDDPDDGGFIKIFTDGGNRDRMDMDGPVRIDGDDPPDDRQLRGLCSQALLLLLCQQCPVLVAAAAFEEEEEVLQAANNVSNLLNNQVRNYAYEYEDQDCVPCVSVVLSVVLPRHPYYFRPNPDPDSLVVQCVSVVNQFGQEYEYAAADVVRNLSRHGQAEREYEYSYRNNPVPDHDDDDVVSCVRSNYHYHYDDVVVCCVVPVVVSVVSCVVSVVCVVVVSDTADEWPDEAEASRCSSVVSVCVVVVNDGHIYMYRHDDPPPPPD

Sequence (696 aa):
MDAIRVTEFVSSVSSLRPQATPFPPQPRPGEVLVAIHCAALNHVDLLYAQGKHQNNTSLIRPPFTLGLEFSGTVFAVGSTATADGPQFKPGHKVFGAGLGAYAEWIVVPARSLHHIPHNWTFEDAAGLAATANVAYGAVAIRGGVKEGDWVMVHGAAGGIGVYACQIAKALGAKVIAGVRDTRNSEKVGILRTVGCVDGIVATGSGPGWEKEAKDITCGHGIDVVIDNVGLVKESIRCLRPVGGKIVLVGFAGRGGVMEQLTANRILLKQAVIIGYRYGDTDRKNPKESEQVWRGLMGMVGSGALKPVVYPKMYHGLDKVKVAMEDLQARKIYGKAIIYVKKQDKPSLMDAIRVTEFVSSVSSLRPQATPFPPQPRPGEVLVAIHCAALNHVDLLYAQGKHQNNTSLIRPPFTLGLEFSGTVFAVGSTATADGPQFKPGHKVFGAGLGAYAEWIVVPARSLHHIPHNWTFEDAAGLAATANVAYGAVAIRGGVKEGDWVMVHGAAGGIGVYACQIAKALGAKVIAGVRDTRNSEKVGILRTVGCVDGIVATGSGPGWEKEAKDITCGHGIDVVIDNVGLVKESIRCLRPVGGKIVLVGFAGRGGVMEQLTANRILLKQAVIIGYRYGDTDRKNPKESEQVWRGLMGMVGSGALKPVVYPKMYHGLDKVKVAMEDLQARKIYGKAIIYVKKQDKPSL

pLDDT: mean 93.1, std 10.83, range [29.28, 98.94]